Protein AF-A0A939UP48-F1 (afdb_monomer_lite)

Foldseek 3Di:
DVVVFQFALFLLVLLVLLVVLVVVCVVPVWLVSLLSLLLSQLFSLLQQQADPPDPFRGFGGAGAAFDFTLRDAACWDADPVGDIDGPSSVCSVVSVVSCVVVCWDADPQGIERSHQDQDKDDDPFWIWGWDDLPPLFQKIKIFTGGQAWGKYWYAPHPVFPDKWKDKQNHTADRDHIIRIDTDRDHGGTMIIMGTPQFKFKDAFDPPPDPVSRQWIFIGGRSFTKKDWVLQVDDSQDAFAFPDDPRGWDWDFDDDPSWDASTKIWTFGDPTDTDIIGTNSTANRVRDPNTGMHRTHGNDRPVDDPQQKDWADDPCFTFDADPPRDTDTHNDTDMWGWDDDDPGDTWTDDPPDTDPDDDADDPVGWGWDWDADPVGDTDTDTPDDDDDADVVGDDDDDDDDDDDDDDDDD

Secondary structure (DSSP, 8-state):
-TT--S----HHHHHHHHHHHHHHHHHH--HHHHHHHHHIIIIIIHHHB--TTSSSSB-S----SSB-S-S--SSEEE-TTS-EEEHHHHHHHHHHHHHHHTSEEEETTEEEE-S--SEEEEETTEEEEEEE-TTTS-EEEEEEE-SSEEEEEEEE-TT-S-EEEEETTEEE---SEEEEEEEE--TTEEEEEEE----EEEEPPTTS-HHHHTEEEEEETTEEEEEEGGGT--SSS---B--BTTB--EEE----SS--S-EEEEEBTTS-EEEEEETTTTTTTSSGGG-EESSEESS--SS--TTEEE-EETTEEEEE-GGG-EEEESS--EEEEEE-STT-EEEEETTEEE-------SS----EEEE-TT--EEEE-SS------TT------------------

Radius of gyration: 29.68 Å; chains: 1; bounding box: 62×58×103 Å

Sequence (409 aa):
DPSLTDIMQENCVSVTWLKYAERLLEITGRARYADAMERTAYNAVLSAVNLPEKEHPFDSYAALLYSWRGRGRGGEKPLSDGGSYGCCECIGSAATGLMPLCAVMTDAEGCRVCFYETGRAELPFGALDISTGYPAEGSVRIRVDSGKSFALRLRIPGWCGSARLLVNGEPAEAEPGWAVIRRQWSEGDLVELEMDMSTRIIAARPGRTEACEKHFALQRGPLVLAGDARAGGDMVRVYRPAEKDGTVPAAPCKNEAFPSLVSLEIAEEGGGSFAVSDYGSCGKTLDEESLMTCWFPVSNYWTPDKRRFYICAGDRYLSPGPEGRLLLSPAKALFEAEPDIAGYHFLRTGDKYLDGFLHAGGEKGRLRLISDLAGRWYIVSRNRFAAPDEQGGAVLAAEPFRWTLEYAE

Structure (mmCIF, N/CA/C/O backbone):
data_AF-A0A939UP48-F1
#
_entry.id   AF-A0A939UP48-F1
#
loop_
_atom_site.group_PDB
_atom_site.id
_atom_site.type_symbol
_atom_site.label_atom_id
_atom_site.label_alt_id
_atom_site.label_comp_id
_atom_site.label_asym_id
_atom_site.label_entity_id
_atom_site.label_seq_id
_atom_site.pdbx_PDB_ins_code
_atom_site.Cartn_x
_atom_site.Cartn_y
_atom_site.Cartn_z
_atom_site.occupancy
_atom_site.B_iso_or_equiv
_atom_site.auth_seq_id
_atom_site.auth_comp_id
_atom_site.auth_asym_id
_atom_site.auth_atom_id
_atom_site.pdbx_PDB_model_num
ATOM 1 N N . ASP A 1 1 ? -0.430 -1.909 -20.296 1.00 54.81 1 ASP A N 1
ATOM 2 C CA . ASP A 1 1 ? -0.026 -2.226 -21.670 1.00 54.81 1 ASP A CA 1
ATOM 3 C C . ASP A 1 1 ? 1.267 -1.470 -21.914 1.00 54.81 1 ASP A C 1
ATOM 5 O O . ASP A 1 1 ? 1.243 -0.258 -21.715 1.00 54.81 1 ASP A O 1
ATOM 9 N N . PRO A 1 2 ? 2.382 -2.145 -22.230 1.00 56.22 2 PRO A N 1
ATOM 10 C CA . PRO A 1 2 ? 3.655 -1.490 -22.524 1.00 56.22 2 PRO A CA 1
ATOM 11 C C . PRO A 1 2 ? 3.655 -0.562 -23.747 1.00 56.22 2 PRO A C 1
ATOM 13 O O . PRO A 1 2 ? 4.644 0.119 -23.958 1.00 56.22 2 PRO A O 1
ATOM 16 N N . SER A 1 3 ? 2.572 -0.483 -24.529 1.00 53.72 3 SER A N 1
ATOM 17 C CA . SER A 1 3 ? 2.388 0.572 -25.544 1.00 53.72 3 SER A CA 1
ATOM 18 C C . SER A 1 3 ? 1.937 1.932 -24.981 1.00 53.72 3 SER A C 1
ATOM 20 O O . SER A 1 3 ? 1.885 2.914 -25.716 1.00 53.72 3 SER A O 1
ATOM 22 N N . LEU A 1 4 ? 1.598 2.009 -23.689 1.00 55.28 4 LEU A N 1
ATOM 23 C CA . LEU A 1 4 ? 1.086 3.208 -23.014 1.00 55.28 4 LEU A CA 1
ATOM 24 C C . LEU A 1 4 ? 2.156 3.801 -22.073 1.00 55.28 4 LEU A C 1
ATOM 26 O O . LEU A 1 4 ? 1.947 3.890 -20.865 1.00 55.28 4 LEU A O 1
ATOM 30 N N . THR A 1 5 ? 3.335 4.135 -22.600 1.00 53.03 5 THR A N 1
ATOM 31 C CA . THR A 1 5 ? 4.543 4.436 -21.800 1.00 53.03 5 THR A CA 1
ATOM 32 C C . THR A 1 5 ? 4.595 5.809 -21.140 1.00 53.03 5 THR A C 1
ATOM 34 O O . THR A 1 5 ? 5.304 5.954 -20.149 1.00 53.03 5 THR A O 1
ATOM 37 N N . ASP A 1 6 ? 3.916 6.824 -21.680 1.00 56.31 6 ASP A N 1
ATOM 38 C CA . ASP A 1 6 ? 4.281 8.214 -21.362 1.00 56.31 6 ASP A CA 1
ATOM 39 C C . ASP A 1 6 ? 3.494 8.860 -20.223 1.00 56.31 6 ASP A C 1
ATOM 41 O O . ASP A 1 6 ? 4.081 9.571 -19.411 1.00 56.31 6 ASP A O 1
ATOM 45 N N . ILE A 1 7 ? 2.180 8.634 -20.145 1.00 71.00 7 ILE A N 1
ATOM 46 C CA . ILE A 1 7 ? 1.307 9.305 -19.173 1.00 71.00 7 ILE A CA 1
ATOM 47 C C . ILE A 1 7 ? 0.326 8.283 -18.585 1.00 71.00 7 ILE A C 1
ATOM 49 O O . ILE A 1 7 ? -0.590 7.809 -19.257 1.00 71.00 7 ILE A O 1
ATOM 53 N N . MET A 1 8 ? 0.527 7.937 -17.311 1.00 73.69 8 MET A N 1
ATOM 54 C CA . MET A 1 8 ? -0.302 7.007 -16.538 1.00 73.69 8 MET A CA 1
ATOM 55 C C . MET A 1 8 ? -0.580 7.544 -15.132 1.00 73.69 8 MET A C 1
ATOM 57 O O . MET A 1 8 ? 0.139 8.403 -14.631 1.00 73.69 8 MET A O 1
ATOM 61 N N . GLN A 1 9 ? -1.613 6.982 -14.490 1.00 86.06 9 GLN A N 1
ATOM 62 C CA . GLN A 1 9 ? -1.971 7.245 -13.090 1.00 86.06 9 GLN A CA 1
ATOM 63 C C . GLN A 1 9 ? -2.023 8.740 -12.748 1.00 86.06 9 GLN A C 1
ATOM 65 O O . GLN A 1 9 ? -1.255 9.232 -11.926 1.00 86.06 9 GLN A O 1
ATOM 70 N N . GLU A 1 10 ? -2.951 9.462 -13.378 1.00 92.38 10 GLU A N 1
ATOM 71 C CA . GLU A 1 10 ? -3.183 10.861 -13.028 1.00 92.38 10 GLU A CA 1
ATOM 72 C C . GLU A 1 10 ? -3.578 10.989 -11.545 1.00 92.38 10 GLU A C 1
ATOM 74 O O . GLU A 1 10 ? -4.505 10.317 -11.067 1.00 92.38 10 GLU A O 1
ATOM 79 N N . ASN A 1 11 ? -2.890 11.859 -10.806 1.00 93.81 11 ASN A N 1
ATOM 80 C CA . ASN A 1 11 ? -3.119 12.034 -9.375 1.00 93.81 11 ASN A CA 1
ATOM 81 C C . ASN A 1 11 ? -4.553 12.529 -9.101 1.00 93.81 11 ASN A C 1
ATOM 83 O O . ASN A 1 11 ? -5.243 11.955 -8.264 1.00 93.81 11 ASN A O 1
ATOM 87 N N . CYS A 1 12 ? -5.078 13.474 -9.893 1.00 94.06 12 CYS A N 1
ATOM 88 C CA . CYS A 1 12 ? -6.489 13.901 -9.850 1.00 94.06 12 CYS A CA 1
ATOM 89 C C . CYS A 1 12 ? -7.492 12.741 -9.890 1.00 94.06 12 CYS A C 1
ATOM 91 O O . CYS A 1 12 ? -8.459 12.706 -9.120 1.00 94.06 12 CYS A O 1
ATOM 93 N N . VAL A 1 13 ? -7.264 11.779 -10.787 1.00 94.56 13 VAL A N 1
ATOM 94 C CA . VAL A 1 13 ? -8.117 10.595 -10.936 1.00 94.56 13 VAL A CA 1
ATOM 95 C C . VAL A 1 13 ? -7.951 9.670 -9.729 1.00 94.56 13 VAL A C 1
ATOM 97 O O . VAL A 1 13 ? -8.940 9.133 -9.234 1.00 94.56 13 VAL A O 1
ATOM 100 N N . SER A 1 14 ? -6.737 9.560 -9.186 1.00 95.31 14 SER A N 1
ATOM 101 C CA . SER A 1 14 ? -6.453 8.816 -7.952 1.00 95.31 14 SER A CA 1
ATOM 102 C C . SER A 1 14 ? -7.162 9.422 -6.730 1.00 95.31 14 SER A C 1
ATOM 104 O O . SER A 1 14 ? -7.805 8.689 -5.979 1.00 95.31 14 SER A O 1
ATOM 106 N N . VAL A 1 15 ? -7.163 10.752 -6.568 1.00 95.94 15 VAL A N 1
ATOM 107 C CA . VAL A 1 15 ? -7.920 11.436 -5.499 1.00 95.94 15 VAL A CA 1
ATOM 108 C C . VAL A 1 15 ? -9.431 11.264 -5.686 1.00 95.94 15 VAL A C 1
ATOM 110 O O . VAL A 1 15 ? -10.163 11.034 -4.723 1.00 95.94 15 VAL A O 1
ATOM 113 N N . THR A 1 16 ? -9.911 11.334 -6.930 1.00 96.12 16 THR A N 1
ATOM 114 C CA . THR A 1 16 ? -11.328 11.105 -7.260 1.00 96.12 16 THR A CA 1
ATOM 115 C C . THR A 1 16 ? -11.748 9.672 -6.926 1.00 96.12 16 THR A C 1
ATOM 117 O O . THR A 1 16 ? -12.821 9.461 -6.361 1.00 96.12 16 THR A O 1
ATOM 120 N N . TRP A 1 17 ? -10.885 8.689 -7.199 1.00 96.75 17 TRP A N 1
ATOM 121 C CA . TRP A 1 17 ? -11.100 7.295 -6.820 1.00 96.75 17 TRP A CA 1
ATOM 122 C C . TRP A 1 17 ? -11.151 7.101 -5.301 1.00 96.75 17 TRP A C 1
ATOM 124 O O . TRP A 1 17 ? -12.059 6.419 -4.829 1.00 96.75 17 TRP A O 1
ATOM 134 N N . LEU A 1 18 ? -10.258 7.741 -4.530 1.00 96.94 18 LEU A N 1
ATOM 135 C CA . LEU A 1 18 ? -10.320 7.704 -3.061 1.00 96.94 18 LEU A CA 1
ATOM 136 C C . LEU A 1 18 ? -11.660 8.227 -2.537 1.00 96.94 18 LEU A C 1
ATOM 138 O O . LEU A 1 18 ? -12.316 7.532 -1.768 1.00 96.94 18 LEU A O 1
ATOM 142 N N . LYS A 1 19 ? -12.102 9.405 -3.000 1.00 96.88 19 LYS A N 1
ATOM 143 C CA . LYS A 1 19 ? -13.401 9.987 -2.615 1.00 96.88 19 LYS A CA 1
ATOM 144 C C . LYS A 1 19 ? -14.569 9.078 -2.995 1.00 96.88 19 LYS A C 1
ATOM 146 O O . LYS A 1 19 ? -15.494 8.893 -2.216 1.00 96.88 19 LYS A O 1
ATOM 151 N N . TYR A 1 20 ? -14.538 8.474 -4.181 1.00 97.81 20 TYR A N 1
ATOM 152 C CA . TYR A 1 20 ? -15.596 7.558 -4.606 1.00 97.81 20 TYR A CA 1
ATOM 153 C C . TYR A 1 20 ? -15.633 6.274 -3.759 1.00 97.81 20 TYR A C 1
ATOM 155 O O . TYR A 1 20 ? -16.703 5.855 -3.316 1.00 97.81 20 TYR A O 1
ATOM 163 N N . ALA A 1 21 ? -14.474 5.669 -3.489 1.00 97.69 21 ALA A N 1
ATOM 164 C CA . ALA A 1 21 ? -14.363 4.477 -2.656 1.00 97.69 21 ALA A CA 1
ATOM 165 C C . ALA A 1 21 ? -14.752 4.752 -1.190 1.00 97.69 21 ALA A C 1
ATOM 167 O O . ALA A 1 21 ? -15.436 3.927 -0.590 1.00 97.69 21 ALA A O 1
ATOM 168 N N . GLU A 1 22 ? -14.423 5.927 -0.652 1.00 97.19 22 GLU A N 1
ATOM 169 C CA . GLU A 1 22 ? -14.867 6.405 0.664 1.00 97.19 22 GLU A CA 1
ATOM 170 C C . GLU A 1 22 ? -16.402 6.476 0.748 1.00 97.19 22 GLU A C 1
ATOM 172 O O . GLU A 1 22 ? -17.001 5.877 1.641 1.00 97.19 22 GLU A O 1
ATOM 177 N N . ARG A 1 23 ? -17.075 7.107 -0.225 1.00 97.56 23 ARG A N 1
ATOM 178 C CA . ARG A 1 23 ? -18.550 7.145 -0.250 1.00 97.56 23 ARG A CA 1
ATOM 179 C C . ARG A 1 23 ? -19.163 5.745 -0.384 1.00 97.56 23 ARG A C 1
ATOM 181 O O . ARG A 1 23 ? -20.191 5.455 0.225 1.00 97.56 23 ARG A O 1
ATOM 188 N N . LEU A 1 24 ? -18.536 4.835 -1.135 1.00 98.00 24 LEU A N 1
ATOM 189 C CA . LEU A 1 24 ? -18.972 3.433 -1.198 1.00 98.00 24 LEU A CA 1
ATOM 190 C C . LEU A 1 24 ? -18.744 2.677 0.122 1.00 98.00 24 LEU A C 1
ATOM 192 O O . LEU A 1 24 ? -19.555 1.813 0.470 1.00 98.00 24 LEU A O 1
ATOM 196 N N . LEU A 1 25 ? -17.679 2.990 0.861 1.00 97.00 25 LEU A N 1
ATOM 197 C CA . LEU A 1 25 ? -17.407 2.459 2.196 1.00 97.00 25 LEU A CA 1
ATOM 198 C C . LEU A 1 25 ? -18.472 2.926 3.199 1.00 97.00 25 LEU A C 1
ATOM 200 O O . LEU A 1 25 ? -19.027 2.082 3.898 1.00 97.00 25 LEU A O 1
ATOM 204 N N . GLU A 1 26 ? -18.819 4.216 3.205 1.00 96.00 26 GLU A N 1
ATOM 205 C CA . GLU A 1 26 ? -19.913 4.778 4.014 1.00 96.00 26 GLU A CA 1
ATOM 206 C C . GLU A 1 26 ? -21.262 4.108 3.707 1.00 96.00 26 GLU A C 1
ATOM 208 O O . GLU A 1 26 ? -21.919 3.588 4.606 1.00 96.00 26 GLU A O 1
ATOM 213 N N . ILE A 1 27 ? -21.665 4.080 2.430 1.00 96.12 27 ILE A N 1
ATOM 214 C CA . ILE A 1 27 ? -23.000 3.619 2.007 1.00 96.12 27 ILE A CA 1
ATOM 215 C C . ILE A 1 27 ? -23.190 2.112 2.218 1.00 96.12 27 ILE A C 1
ATOM 217 O O . ILE A 1 27 ? -24.287 1.660 2.539 1.00 96.12 27 ILE A O 1
ATOM 221 N N . THR A 1 28 ? -22.151 1.306 1.981 1.00 96.19 28 THR A N 1
ATOM 222 C CA . THR A 1 28 ? -22.283 -0.164 1.952 1.00 96.19 28 THR A CA 1
ATOM 223 C C . THR A 1 28 ? -21.646 -0.875 3.139 1.00 96.19 28 THR A C 1
ATOM 225 O O . THR A 1 28 ? -21.878 -2.069 3.330 1.00 96.19 28 THR A O 1
ATOM 228 N N . GLY A 1 29 ? -20.764 -0.193 3.869 1.00 94.62 29 GLY A N 1
ATOM 229 C CA . GLY A 1 29 ? -19.946 -0.772 4.922 1.00 94.62 29 GLY A CA 1
ATOM 230 C C . GLY A 1 29 ? -18.957 -1.858 4.483 1.00 94.62 29 GLY A C 1
ATOM 231 O O . GLY A 1 29 ? -18.428 -2.538 5.355 1.00 94.62 29 GLY A O 1
ATOM 232 N N . ARG A 1 30 ? -18.700 -2.087 3.185 1.00 96.25 30 ARG A N 1
ATOM 233 C CA . ARG A 1 30 ? -17.872 -3.221 2.715 1.00 96.25 30 ARG A CA 1
ATOM 234 C C . ARG A 1 30 ? -16.369 -2.907 2.741 1.00 96.25 30 ARG A C 1
ATOM 236 O O . ARG A 1 30 ? -15.914 -2.042 1.996 1.00 96.25 30 ARG A O 1
ATOM 243 N N . ALA A 1 31 ? -15.598 -3.695 3.498 1.00 97.06 31 ALA A N 1
ATOM 244 C CA . ALA A 1 31 ? -14.144 -3.550 3.687 1.00 97.06 31 ALA A CA 1
ATOM 245 C C . ALA A 1 31 ? -13.328 -3.413 2.385 1.00 97.06 31 ALA A C 1
ATOM 247 O O . ALA A 1 31 ? -12.404 -2.609 2.328 1.00 97.06 31 ALA A O 1
ATOM 248 N N . ARG A 1 32 ? -13.728 -4.100 1.305 1.00 97.31 32 ARG A N 1
ATOM 249 C CA . ARG A 1 32 ? -13.073 -4.028 -0.019 1.00 97.31 32 ARG A CA 1
ATOM 250 C C . ARG A 1 32 ? -12.915 -2.613 -0.594 1.00 97.31 32 ARG A C 1
ATOM 252 O O . ARG A 1 32 ? -12.106 -2.406 -1.493 1.00 97.31 32 ARG A O 1
ATOM 259 N N . TYR A 1 33 ? -13.729 -1.654 -0.147 1.00 98.00 33 TYR A N 1
ATOM 260 C CA . TYR A 1 33 ? -13.597 -0.258 -0.562 1.00 98.00 33 TYR A CA 1
ATOM 261 C C . TYR A 1 33 ? -12.490 0.458 0.220 1.00 98.00 33 TYR A C 1
ATOM 263 O O . TYR A 1 33 ? -11.726 1.198 -0.389 1.00 98.00 33 TYR A O 1
ATOM 271 N N . ALA A 1 34 ? -12.302 0.136 1.504 1.00 97.56 34 ALA A N 1
ATOM 272 C CA . ALA A 1 34 ? -11.109 0.533 2.249 1.00 97.56 34 ALA A CA 1
ATOM 273 C C . ALA A 1 34 ? -9.840 -0.142 1.688 1.00 97.56 34 ALA A C 1
ATOM 275 O O . ALA A 1 34 ? -8.835 0.537 1.533 1.00 97.56 34 ALA A O 1
ATOM 276 N N . ASP A 1 35 ? -9.888 -1.413 1.259 1.00 97.75 35 ASP A N 1
ATOM 277 C CA . ASP A 1 35 ? -8.752 -2.056 0.560 1.00 97.75 35 ASP A CA 1
ATOM 278 C C . ASP A 1 35 ? -8.375 -1.322 -0.743 1.00 97.75 35 ASP A C 1
ATOM 280 O O . ASP A 1 35 ? -7.200 -1.185 -1.090 1.00 97.75 35 ASP A O 1
ATOM 284 N N . ALA A 1 36 ? -9.377 -0.837 -1.484 1.00 97.06 36 ALA A N 1
ATOM 285 C CA . ALA A 1 36 ? -9.160 -0.052 -2.694 1.00 97.06 36 ALA A CA 1
ATOM 286 C C . ALA A 1 36 ? -8.583 1.341 -2.395 1.00 97.06 36 ALA A C 1
ATOM 288 O O . ALA A 1 36 ? -7.746 1.821 -3.160 1.00 97.06 36 ALA A O 1
ATOM 289 N N . MET A 1 37 ? -9.008 1.971 -1.296 1.00 97.69 37 MET A N 1
ATOM 290 C CA . MET A 1 37 ? -8.448 3.238 -0.822 1.00 97.69 37 MET A CA 1
ATOM 291 C C . MET A 1 37 ? -6.998 3.066 -0.376 1.00 97.69 37 MET A C 1
ATOM 293 O O . MET A 1 37 ? -6.129 3.776 -0.867 1.00 97.69 37 MET A O 1
ATOM 297 N N . GLU A 1 38 ? -6.727 2.077 0.474 1.00 97.75 38 GLU A N 1
ATOM 298 C CA . GLU A 1 38 ? -5.396 1.719 0.971 1.00 97.75 38 GLU A CA 1
ATOM 299 C C . GLU A 1 38 ? -4.404 1.497 -0.177 1.00 97.75 38 GLU A C 1
ATOM 301 O O . GLU A 1 38 ? -3.342 2.122 -0.218 1.00 97.75 38 GLU A O 1
ATOM 306 N N . ARG A 1 39 ? -4.782 0.666 -1.162 1.00 96.25 39 ARG A N 1
ATOM 307 C CA . ARG A 1 39 ? -3.948 0.402 -2.341 1.00 96.25 39 ARG A CA 1
ATOM 308 C C . ARG A 1 39 ? -3.657 1.676 -3.132 1.00 96.25 39 ARG A C 1
ATOM 310 O O . ARG A 1 39 ? -2.545 1.824 -3.627 1.00 96.25 39 ARG A O 1
ATOM 317 N N . THR A 1 40 ? -4.617 2.584 -3.291 1.00 96.19 40 THR A N 1
ATOM 318 C CA . THR A 1 40 ? -4.387 3.842 -4.020 1.00 96.19 40 THR A CA 1
ATOM 319 C C . THR A 1 40 ? -3.565 4.839 -3.206 1.00 96.19 40 THR A C 1
ATOM 321 O O . THR A 1 40 ? -2.723 5.528 -3.780 1.00 96.19 40 THR A O 1
ATOM 324 N N . ALA A 1 41 ? -3.774 4.907 -1.894 1.00 95.81 41 ALA A N 1
ATOM 325 C CA . ALA A 1 41 ? -3.176 5.920 -1.041 1.00 95.81 41 ALA A CA 1
ATOM 326 C C . ALA A 1 41 ? -1.683 5.666 -0.770 1.00 95.81 41 ALA A C 1
ATOM 328 O O . ALA A 1 41 ? -0.863 6.513 -1.124 1.00 95.81 41 ALA A O 1
ATOM 329 N N . TYR A 1 42 ? -1.305 4.483 -0.264 1.00 96.25 42 TYR A N 1
ATOM 330 C CA . TYR A 1 42 ? 0.111 4.158 -0.013 1.00 96.25 42 TYR A CA 1
ATOM 331 C C . TYR A 1 42 ? 0.939 3.944 -1.291 1.00 96.25 42 TYR A C 1
ATOM 333 O O . TYR A 1 42 ? 2.159 3.852 -1.214 1.00 96.25 42 TYR A O 1
ATOM 341 N N . ASN A 1 43 ? 0.304 3.865 -2.468 1.00 95.88 43 ASN A N 1
ATOM 342 C CA . ASN A 1 43 ? 1.006 3.708 -3.743 1.00 95.88 43 ASN A CA 1
ATOM 343 C C . ASN A 1 43 ? 0.867 4.958 -4.613 1.00 95.88 43 ASN A C 1
ATOM 345 O O . ASN A 1 43 ? 1.735 5.820 -4.564 1.00 95.88 43 ASN A O 1
ATOM 349 N N . ALA A 1 44 ? -0.206 5.086 -5.399 1.00 94.31 44 ALA A N 1
ATOM 350 C CA . ALA A 1 44 ? -0.341 6.161 -6.386 1.00 94.31 44 ALA A CA 1
ATOM 351 C C . ALA A 1 44 ? -0.249 7.564 -5.753 1.00 94.31 44 ALA A C 1
ATOM 353 O O . ALA A 1 44 ? 0.545 8.383 -6.214 1.00 94.31 44 ALA A O 1
ATOM 354 N N . VAL A 1 45 ? -0.985 7.820 -4.665 1.00 94.62 45 VAL A N 1
ATOM 355 C CA . VAL A 1 45 ? -1.000 9.137 -3.999 1.00 94.62 45 VAL A CA 1
ATOM 356 C C . VAL A 1 45 ? 0.321 9.434 -3.296 1.00 94.62 45 VAL A C 1
ATOM 358 O O . VAL A 1 45 ? 0.896 10.488 -3.548 1.00 94.62 45 VAL A O 1
ATOM 361 N N . LEU A 1 46 ? 0.846 8.520 -2.471 1.00 93.31 46 LEU A N 1
ATOM 362 C CA . LEU A 1 46 ? 2.153 8.706 -1.826 1.00 93.31 46 LEU A CA 1
ATOM 363 C C . LEU A 1 46 ? 3.268 8.918 -2.865 1.00 93.31 46 LEU A C 1
ATOM 365 O O . LEU A 1 46 ? 4.152 9.758 -2.690 1.00 93.31 46 LEU A O 1
ATOM 369 N N . SER A 1 47 ? 3.182 8.228 -4.003 1.00 92.38 47 SER A N 1
ATOM 370 C CA . SER A 1 47 ? 4.120 8.409 -5.107 1.00 92.38 47 SER A CA 1
ATOM 371 C C . SER A 1 47 ? 4.028 9.781 -5.783 1.00 92.38 47 SER A C 1
ATOM 373 O O . SER A 1 47 ? 5.040 10.258 -6.293 1.00 92.38 47 SER A O 1
ATOM 375 N N . ALA A 1 48 ? 2.871 10.444 -5.711 1.00 93.62 48 ALA A N 1
ATOM 376 C CA . ALA A 1 48 ? 2.669 11.800 -6.204 1.00 93.62 48 ALA A CA 1
ATOM 377 C C . ALA A 1 48 ? 3.108 12.891 -5.210 1.00 93.62 48 ALA A C 1
ATOM 379 O O . ALA A 1 48 ? 3.312 14.014 -5.641 1.00 93.62 48 ALA A O 1
ATOM 380 N N . VAL A 1 49 ? 3.273 12.616 -3.908 1.00 93.75 49 VAL A N 1
ATOM 381 C CA . VAL A 1 49 ? 3.776 13.621 -2.942 1.00 93.75 49 VAL A CA 1
ATOM 382 C C . VAL A 1 49 ? 5.248 13.923 -3.230 1.00 93.75 49 VAL A C 1
ATOM 384 O O . VAL A 1 49 ? 6.093 13.043 -3.071 1.00 93.75 49 VAL A O 1
ATOM 387 N N . ASN A 1 50 ? 5.578 15.140 -3.650 1.00 92.12 50 ASN A N 1
ATOM 388 C CA . ASN A 1 50 ? 6.958 15.501 -3.974 1.00 92.12 50 ASN A CA 1
ATOM 389 C C . ASN A 1 50 ? 7.789 15.826 -2.724 1.00 92.12 50 ASN A C 1
ATOM 391 O O . ASN A 1 50 ? 7.257 16.059 -1.637 1.00 92.12 50 ASN A O 1
ATOM 395 N N . LEU A 1 51 ? 9.115 15.796 -2.879 1.00 89.81 51 LEU A N 1
ATOM 396 C CA . LEU A 1 51 ? 10.045 16.153 -1.806 1.00 89.81 51 LEU A CA 1
ATOM 397 C C . LEU A 1 51 ? 9.979 17.671 -1.516 1.00 89.81 51 LEU A C 1
ATOM 399 O O . LEU A 1 51 ? 9.699 18.435 -2.443 1.00 89.81 51 LEU A O 1
ATOM 403 N N . PRO A 1 52 ? 10.231 18.131 -0.271 1.00 88.31 52 PRO A N 1
ATOM 404 C CA . PRO A 1 52 ? 10.026 19.531 0.130 1.00 88.31 52 PRO A CA 1
ATOM 405 C C . PRO A 1 52 ? 10.819 20.579 -0.666 1.00 88.31 52 PRO A C 1
ATOM 407 O O . PRO A 1 52 ? 10.449 21.748 -0.672 1.00 88.31 52 PRO A O 1
ATOM 410 N N . GLU A 1 53 ? 11.914 20.181 -1.313 1.00 88.81 53 GLU A N 1
ATOM 411 C CA . GLU A 1 53 ? 12.748 21.026 -2.171 1.00 88.81 53 GLU A CA 1
ATOM 412 C C . GLU A 1 53 ? 12.216 21.203 -3.606 1.00 88.81 53 GLU A C 1
ATOM 414 O O . GLU A 1 53 ? 12.790 21.972 -4.380 1.00 88.81 53 GLU A O 1
ATOM 419 N N . LYS A 1 54 ? 11.148 20.493 -3.994 1.00 87.94 54 LYS A N 1
ATOM 420 C CA . LYS A 1 54 ? 10.507 20.644 -5.308 1.00 87.94 54 LYS A CA 1
ATOM 421 C C . LYS A 1 54 ? 9.493 21.790 -5.282 1.00 87.94 54 LYS A C 1
ATOM 423 O O . LYS A 1 54 ? 8.751 21.949 -4.321 1.00 87.94 54 LYS A O 1
ATOM 428 N N . GLU A 1 55 ? 9.430 22.552 -6.376 1.00 84.88 55 GLU A N 1
ATOM 429 C CA . GLU A 1 55 ? 8.521 23.702 -6.532 1.00 84.88 55 GLU A CA 1
ATOM 430 C C . GLU A 1 55 ? 7.044 23.320 -6.338 1.00 84.88 55 GLU A C 1
ATOM 432 O O . GLU A 1 55 ? 6.308 24.016 -5.640 1.00 84.88 55 GLU A O 1
ATOM 437 N N . HIS A 1 56 ? 6.627 22.186 -6.910 1.00 87.12 56 HIS A N 1
ATOM 438 C CA . HIS A 1 56 ? 5.257 21.686 -6.814 1.00 87.12 56 HIS A CA 1
ATOM 439 C C . HIS A 1 56 ? 5.154 20.557 -5.781 1.00 87.12 56 HIS A C 1
ATOM 441 O O . HIS A 1 56 ? 5.835 19.538 -5.945 1.00 87.12 56 HIS A O 1
ATOM 447 N N . PRO A 1 57 ? 4.258 20.658 -4.778 1.00 90.38 57 PRO A N 1
ATOM 448 C CA . PRO A 1 57 ? 4.113 19.654 -3.722 1.00 90.38 57 PRO A CA 1
ATOM 449 C C . PRO A 1 57 ? 3.511 18.327 -4.203 1.00 90.38 57 PRO A C 1
ATOM 451 O O . PRO A 1 57 ? 3.631 17.321 -3.501 1.00 90.38 57 PRO A O 1
ATOM 454 N N . PHE A 1 58 ? 2.876 18.298 -5.383 1.00 93.00 58 PHE A N 1
ATOM 455 C CA . PHE A 1 58 ? 2.366 17.063 -5.974 1.00 93.00 58 PHE A CA 1
ATOM 456 C C . PHE A 1 58 ? 2.681 16.937 -7.460 1.00 93.00 58 PHE A C 1
ATOM 458 O O . PHE A 1 58 ? 2.409 17.836 -8.256 1.00 93.00 58 PHE A O 1
ATOM 465 N N . ASP A 1 59 ? 3.150 15.753 -7.827 1.00 91.12 59 ASP A N 1
ATOM 466 C CA . ASP A 1 59 ? 3.288 15.297 -9.196 1.00 91.12 59 ASP A CA 1
ATOM 467 C C . ASP A 1 59 ? 1.924 14.958 -9.817 1.00 91.12 59 ASP A C 1
ATOM 469 O O . ASP A 1 59 ? 0.950 14.616 -9.134 1.00 91.12 59 ASP A O 1
ATOM 473 N N . SER A 1 60 ? 1.844 15.060 -11.145 1.00 90.88 60 SER A N 1
ATOM 474 C CA . SER A 1 60 ? 0.594 14.796 -11.869 1.00 90.88 60 SER A CA 1
ATOM 475 C C . SER A 1 60 ? 0.429 13.346 -12.303 1.00 90.88 60 SER A C 1
ATOM 477 O O . SER A 1 60 ? -0.703 12.876 -12.354 1.00 90.88 60 SER A O 1
ATOM 479 N N . TYR A 1 61 ? 1.521 12.641 -12.610 1.00 88.44 61 TYR A N 1
ATOM 480 C CA . TYR A 1 61 ? 1.493 11.318 -13.238 1.00 88.44 61 TYR A CA 1
ATOM 481 C C . TYR A 1 61 ? 2.556 10.401 -12.641 1.00 88.44 61 TYR A C 1
ATOM 483 O O . TYR A 1 61 ? 3.654 10.841 -12.306 1.00 88.44 61 TYR A O 1
ATOM 491 N N . ALA A 1 62 ? 2.239 9.113 -12.535 1.00 85.31 62 ALA A N 1
ATOM 492 C CA . ALA A 1 62 ? 3.071 8.140 -11.843 1.00 85.31 62 ALA A CA 1
ATOM 493 C C . ALA A 1 62 ? 3.530 7.020 -12.799 1.00 85.31 62 ALA A C 1
ATOM 495 O O . ALA A 1 62 ? 2.717 6.334 -13.426 1.00 85.31 62 ALA A O 1
ATOM 496 N N . ALA A 1 63 ? 4.850 6.843 -12.923 1.00 82.25 63 ALA A N 1
ATOM 497 C CA . ALA A 1 63 ? 5.460 5.831 -13.785 1.00 82.25 63 ALA A CA 1
ATOM 498 C C . ALA A 1 63 ? 5.219 4.416 -13.232 1.00 82.25 63 ALA A C 1
ATOM 500 O O . ALA A 1 63 ? 5.406 4.180 -12.042 1.00 82.25 63 ALA A O 1
ATOM 501 N N . LEU A 1 64 ? 4.804 3.471 -14.080 1.00 84.75 64 LEU A N 1
ATOM 502 C CA . LEU A 1 64 ? 4.546 2.069 -13.691 1.00 84.75 64 LEU A CA 1
ATOM 503 C C . LEU A 1 64 ? 5.509 1.065 -14.336 1.00 84.75 64 LEU A C 1
ATOM 505 O O . LEU A 1 64 ? 5.825 0.028 -13.752 1.00 84.75 64 LEU A O 1
ATOM 509 N N . LEU A 1 65 ? 5.934 1.378 -15.553 1.00 78.94 65 LEU A N 1
ATOM 510 C CA . LEU A 1 65 ? 6.991 0.698 -16.293 1.00 78.94 65 LEU A CA 1
ATOM 511 C C . LEU A 1 65 ? 8.253 1.565 -16.228 1.00 78.94 65 LEU A C 1
ATOM 513 O O . LEU A 1 65 ? 8.198 2.674 -15.697 1.00 78.94 65 LEU A O 1
ATOM 517 N N . TYR A 1 66 ? 9.342 1.076 -16.823 1.00 78.94 66 TYR A N 1
ATOM 518 C CA . TYR A 1 66 ? 10.612 1.788 -16.967 1.00 78.94 66 TYR A CA 1
ATOM 519 C C . TYR A 1 66 ? 10.428 3.244 -17.424 1.00 78.94 66 TYR A C 1
ATOM 521 O O . TYR A 1 66 ? 10.152 3.517 -18.595 1.00 78.94 66 TYR A O 1
ATOM 529 N N . SER A 1 67 ? 10.551 4.176 -16.482 1.00 79.31 67 SER A N 1
ATOM 530 C CA . SER A 1 67 ? 10.521 5.619 -16.719 1.00 79.31 67 SER A CA 1
ATOM 531 C C . SER A 1 67 ? 10.898 6.371 -15.441 1.00 79.31 67 SER A C 1
ATOM 533 O O . SER A 1 67 ? 11.152 5.764 -14.402 1.00 79.31 67 SER A O 1
ATOM 535 N N . TRP A 1 68 ? 10.897 7.698 -15.512 1.00 81.00 68 TRP A N 1
ATOM 536 C CA . TRP A 1 68 ? 11.006 8.592 -14.361 1.00 81.00 68 TRP A CA 1
ATOM 537 C C . TRP A 1 68 ? 9.694 9.368 -14.151 1.00 81.00 68 TRP A C 1
ATOM 539 O O . TRP A 1 68 ? 8.789 9.328 -14.991 1.00 81.00 68 TRP A O 1
ATOM 549 N N . ARG A 1 69 ? 9.565 10.041 -13.003 1.00 86.38 69 ARG A N 1
ATOM 550 C CA . ARG A 1 69 ? 8.402 10.883 -12.653 1.00 86.38 69 ARG A CA 1
ATOM 551 C C . ARG A 1 69 ? 8.566 12.312 -13.194 1.00 86.38 69 ARG A C 1
ATOM 553 O O . ARG A 1 69 ? 9.547 12.603 -13.862 1.00 86.38 69 ARG A O 1
ATOM 560 N N . GLY A 1 70 ? 7.594 13.198 -12.986 1.00 82.62 70 GLY A N 1
ATOM 561 C CA . GLY A 1 70 ? 7.659 14.594 -13.445 1.00 82.62 70 GLY A CA 1
ATOM 562 C C . GLY A 1 70 ? 7.479 14.816 -14.955 1.00 82.62 70 GLY A C 1
ATOM 563 O O . GLY A 1 70 ? 7.544 15.952 -15.417 1.00 82.62 70 GLY A O 1
ATOM 564 N N . ARG A 1 71 ? 7.204 13.769 -15.750 1.00 78.50 71 ARG A N 1
ATOM 565 C CA . ARG A 1 71 ? 7.136 13.831 -17.231 1.00 78.50 71 ARG A CA 1
ATOM 566 C C . ARG A 1 71 ? 5.937 14.603 -17.818 1.00 78.50 71 ARG A C 1
ATOM 568 O O . ARG A 1 71 ? 5.767 14.627 -19.035 1.00 78.50 71 ARG A O 1
ATOM 575 N N . GLY A 1 72 ? 5.100 15.239 -16.997 1.00 83.00 72 GLY A N 1
ATOM 576 C CA . GLY A 1 72 ? 3.994 16.075 -17.467 1.00 83.00 72 GLY A CA 1
ATOM 577 C C . GLY A 1 72 ? 3.152 16.680 -16.343 1.00 83.00 72 GLY A C 1
ATOM 578 O O . GLY A 1 72 ? 3.178 16.208 -15.208 1.00 83.00 72 GLY A O 1
ATOM 579 N N . ARG A 1 73 ? 2.363 17.707 -16.682 1.00 84.69 73 ARG A N 1
ATOM 580 C CA . ARG A 1 73 ? 1.436 18.405 -15.776 1.00 84.69 73 ARG A CA 1
ATOM 581 C C . ARG A 1 73 ? -0.015 18.107 -16.169 1.00 84.69 73 ARG A C 1
ATOM 583 O O . ARG A 1 73 ? -0.381 18.200 -17.339 1.00 84.69 73 ARG A O 1
ATOM 590 N N . GLY A 1 74 ? -0.841 17.713 -15.204 1.00 84.56 74 GLY A N 1
ATOM 591 C CA . GLY A 1 74 ? -2.275 17.491 -15.389 1.00 84.56 74 GLY A CA 1
ATOM 592 C C . GLY A 1 74 ? -3.039 18.809 -15.306 1.00 84.56 74 GLY A C 1
ATOM 593 O O . GLY A 1 74 ? -2.830 19.569 -14.361 1.00 84.56 74 GLY A O 1
ATOM 594 N N . GLY A 1 75 ? -3.909 19.068 -16.291 1.00 81.88 75 GLY A N 1
ATOM 595 C CA . GLY A 1 75 ? -4.849 20.197 -16.326 1.00 81.88 75 GLY A CA 1
ATOM 596 C C . GLY A 1 75 ? -4.244 21.543 -15.921 1.00 81.88 75 GLY A C 1
ATOM 597 O O . GLY A 1 75 ? -4.511 22.033 -14.827 1.00 81.88 75 GLY A O 1
ATOM 598 N N . GLU A 1 76 ? -3.434 22.131 -16.797 1.00 86.56 76 GLU A N 1
ATOM 599 C CA . GLU A 1 76 ? -2.741 23.393 -16.535 1.00 86.56 76 GLU A CA 1
ATOM 600 C C . GLU A 1 76 ? -3.631 24.625 -16.764 1.00 86.56 76 GLU A C 1
ATOM 602 O O . GLU A 1 76 ? -4.318 24.739 -17.782 1.00 86.56 76 GLU A O 1
ATOM 607 N N . LYS A 1 77 ? -3.564 25.589 -15.837 1.00 87.12 77 LYS A N 1
ATOM 608 C CA . LYS A 1 77 ? -4.137 26.928 -16.007 1.00 87.12 77 LYS A CA 1
ATOM 609 C C . LYS A 1 77 ? -3.056 28.008 -15.821 1.00 87.12 77 LYS A C 1
ATOM 611 O O . LYS A 1 77 ? -2.529 28.115 -14.713 1.00 87.12 77 LYS A O 1
ATOM 616 N N . PRO A 1 78 ? -2.751 28.822 -16.851 1.00 87.19 78 PRO A N 1
ATOM 617 C CA . PRO A 1 78 ? -1.817 29.941 -16.737 1.00 87.19 78 PRO A CA 1
ATOM 618 C C . PRO A 1 78 ? -2.432 31.122 -15.977 1.00 87.19 78 PRO A C 1
ATOM 620 O O . PRO A 1 78 ? -3.655 31.316 -15.976 1.00 87.19 78 PRO A O 1
ATOM 623 N N . LEU A 1 79 ? -1.571 31.915 -15.343 1.00 86.06 79 LEU A N 1
ATOM 624 C CA . LEU A 1 79 ? -1.926 33.024 -14.459 1.00 86.06 79 LEU A CA 1
ATOM 625 C C . LEU A 1 79 ? -1.518 34.380 -15.035 1.00 86.06 79 LEU A C 1
ATOM 627 O O . LEU A 1 79 ? -0.666 34.489 -15.913 1.00 86.06 79 LEU A O 1
ATOM 631 N N . SER A 1 80 ? -2.116 35.442 -14.496 1.00 89.56 80 SER A N 1
ATOM 632 C CA . SER A 1 80 ? -1.814 36.826 -14.878 1.00 89.56 80 SER A CA 1
ATOM 633 C C . SER A 1 80 ? -0.431 37.317 -14.433 1.00 89.56 80 SER A C 1
ATOM 635 O O . SER A 1 80 ? 0.031 38.328 -14.950 1.00 89.56 80 SER A O 1
ATOM 637 N N . ASP A 1 81 ? 0.209 36.640 -13.478 1.00 89.56 81 ASP A N 1
ATOM 638 C CA . ASP A 1 81 ? 1.568 36.925 -12.995 1.00 89.56 81 ASP A CA 1
ATOM 639 C C . ASP A 1 81 ? 2.659 36.118 -13.731 1.00 89.56 81 ASP A C 1
ATOM 641 O O . ASP A 1 81 ? 3.842 36.280 -13.444 1.00 89.56 81 ASP A O 1
ATOM 645 N N . GLY A 1 82 ? 2.273 35.283 -14.703 1.00 82.38 82 GLY A N 1
ATOM 646 C CA . GLY A 1 82 ? 3.179 34.416 -15.460 1.00 82.38 82 GLY A CA 1
ATOM 647 C C . GLY A 1 82 ? 3.387 33.023 -14.857 1.00 82.38 82 GLY A C 1
ATOM 648 O O . GLY A 1 82 ? 4.026 32.196 -15.503 1.00 82.38 82 GLY A O 1
ATOM 649 N N . GLY A 1 83 ? 2.831 32.734 -13.675 1.00 82.75 83 GLY A N 1
ATOM 650 C CA . GLY A 1 83 ? 2.789 31.376 -13.133 1.00 82.75 83 GLY A CA 1
ATOM 651 C C . GLY A 1 83 ? 1.765 30.477 -13.838 1.00 82.75 83 GLY A C 1
ATOM 652 O O . GLY A 1 83 ? 1.005 30.902 -14.716 1.00 82.75 83 GLY A O 1
ATOM 653 N N . SER A 1 84 ? 1.689 29.222 -13.405 1.00 83.38 84 SER A N 1
ATOM 654 C CA . SER A 1 84 ? 0.586 28.309 -13.714 1.00 83.38 84 SER A CA 1
ATOM 655 C C . SER A 1 84 ? 0.373 27.326 -12.564 1.00 83.38 84 SER A C 1
ATOM 657 O O . SER A 1 84 ? 1.294 27.055 -11.798 1.00 83.38 84 SER A O 1
ATOM 659 N N . TYR A 1 85 ? -0.846 26.799 -12.428 1.00 83.31 85 TYR A N 1
ATOM 660 C CA . TYR A 1 85 ? -1.132 25.694 -11.507 1.00 83.31 85 TYR A CA 1
ATOM 661 C C . TYR A 1 85 ? -1.788 24.515 -12.227 1.00 83.31 85 TYR A C 1
ATOM 663 O O . TYR A 1 85 ? -2.599 24.697 -13.142 1.00 83.31 85 TYR A O 1
ATOM 671 N N . GLY A 1 86 ? -1.412 23.301 -11.813 1.00 87.69 86 GLY A N 1
ATOM 672 C CA . GLY A 1 86 ? -1.985 22.047 -12.304 1.00 87.69 86 GLY A CA 1
ATOM 673 C C . GLY A 1 86 ? -3.143 21.559 -11.434 1.00 87.69 86 GLY A C 1
ATOM 674 O O . GLY A 1 86 ? -3.126 21.701 -10.212 1.00 87.69 86 GLY A O 1
ATOM 675 N N . CYS A 1 87 ? -4.145 20.911 -12.028 1.00 90.94 87 CYS A N 1
ATOM 676 C CA . CYS A 1 87 ? -5.277 20.370 -11.268 1.00 90.94 87 CYS A CA 1
ATOM 677 C C . CYS A 1 87 ? -4.838 19.341 -10.204 1.00 90.94 87 CYS A C 1
ATOM 679 O O . CYS A 1 87 ? -5.378 19.331 -9.095 1.00 90.94 87 CYS A O 1
ATOM 681 N N . CYS A 1 88 ? -3.826 18.523 -10.522 1.00 92.06 88 CYS A N 1
ATOM 682 C CA . CYS A 1 88 ? -3.260 17.502 -9.633 1.00 92.06 88 CYS A CA 1
ATOM 683 C C . CYS A 1 88 ? -2.604 18.103 -8.385 1.00 92.06 88 CYS A C 1
ATOM 685 O O . CYS A 1 88 ? -2.745 17.563 -7.290 1.00 92.06 88 CYS A O 1
ATOM 687 N N . GLU A 1 89 ? -1.941 19.245 -8.549 1.00 89.50 89 GLU A N 1
ATOM 688 C CA . GLU A 1 89 ? -1.313 20.006 -7.473 1.00 89.50 89 GLU A CA 1
ATOM 689 C C . GLU A 1 89 ? -2.364 20.576 -6.514 1.00 89.50 89 GLU A C 1
ATOM 691 O O . GLU A 1 89 ? -2.264 20.402 -5.300 1.00 89.50 89 GLU A O 1
ATOM 696 N N . CYS A 1 90 ? -3.433 21.173 -7.055 1.00 89.00 90 CYS A N 1
ATOM 697 C CA . CYS A 1 90 ? -4.511 21.742 -6.249 1.00 89.00 90 CYS A CA 1
ATOM 698 C C . CYS A 1 90 ? -5.295 20.695 -5.438 1.00 89.00 90 CYS A C 1
ATOM 700 O O . CYS A 1 90 ? -5.785 21.015 -4.355 1.00 89.00 90 CYS A O 1
ATOM 702 N N . ILE A 1 91 ? -5.467 19.471 -5.957 1.00 92.38 91 ILE A N 1
ATOM 703 C CA . ILE A 1 91 ? -6.303 18.439 -5.317 1.00 92.38 91 ILE A CA 1
ATOM 704 C C . ILE A 1 91 ? -5.511 17.398 -4.514 1.00 92.38 91 ILE A C 1
ATOM 706 O O . ILE A 1 91 ? -6.110 16.698 -3.697 1.00 92.38 91 ILE A O 1
ATOM 710 N N . GLY A 1 92 ? -4.191 17.287 -4.710 1.00 92.00 92 GLY A N 1
ATOM 711 C CA . GLY A 1 92 ? -3.352 16.265 -4.072 1.00 92.00 92 GLY A CA 1
ATOM 712 C C . GLY A 1 92 ? -3.421 16.275 -2.541 1.00 92.00 92 GLY A C 1
ATOM 713 O O . GLY A 1 92 ? -3.512 15.219 -1.914 1.00 92.00 92 GLY A O 1
ATOM 714 N N . SER A 1 93 ? -3.513 17.459 -1.932 1.00 91.06 93 SER A N 1
ATOM 715 C CA . SER A 1 93 ? -3.657 17.631 -0.477 1.00 91.06 93 SER A CA 1
ATOM 716 C C . SER A 1 93 ? -4.970 17.070 0.082 1.00 91.06 93 SER A C 1
ATOM 718 O O . SER A 1 93 ? -5.025 16.640 1.233 1.00 91.06 93 SER A O 1
ATOM 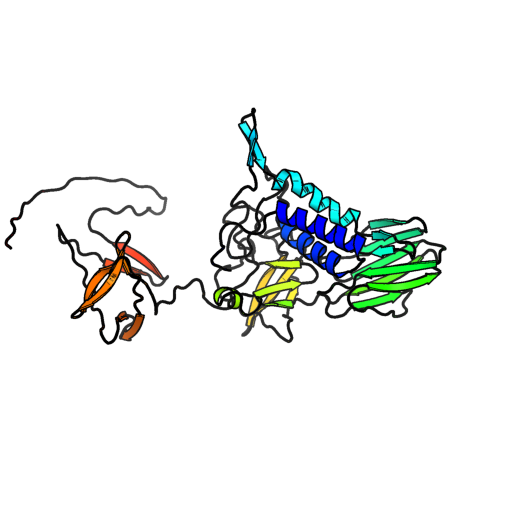720 N N . ALA A 1 94 ? -6.029 16.995 -0.730 1.00 92.75 94 ALA A N 1
ATOM 721 C CA . ALA A 1 94 ? -7.267 16.348 -0.312 1.00 92.75 94 ALA A CA 1
ATOM 722 C C . ALA A 1 94 ? -7.095 14.826 -0.174 1.00 92.75 94 ALA A C 1
ATOM 724 O O . ALA A 1 94 ? -7.814 14.212 0.606 1.00 92.75 94 ALA A O 1
ATOM 725 N N . ALA A 1 95 ? -6.158 14.206 -0.899 1.00 90.44 95 ALA A N 1
ATOM 726 C CA . ALA A 1 95 ? -5.903 12.772 -0.790 1.00 90.44 95 ALA A CA 1
ATOM 727 C C . ALA A 1 95 ? -5.162 12.401 0.498 1.00 90.44 95 ALA A C 1
ATOM 729 O O . ALA A 1 95 ? -5.531 11.421 1.143 1.00 90.44 95 ALA A O 1
ATOM 730 N N . THR A 1 96 ? -4.169 13.199 0.905 1.00 87.81 96 THR A N 1
ATOM 731 C CA . THR A 1 96 ? -3.409 12.953 2.142 1.00 87.81 96 THR A CA 1
ATOM 732 C C . THR A 1 96 ? -4.273 13.130 3.395 1.00 87.81 96 THR A C 1
ATOM 734 O O . THR A 1 96 ? -4.086 12.410 4.370 1.00 87.81 96 THR A O 1
ATOM 737 N N . GLY A 1 97 ? -5.275 14.017 3.354 1.00 91.38 97 GLY A N 1
ATOM 738 C CA . GLY A 1 97 ? -6.249 14.187 4.437 1.00 91.38 97 GLY A CA 1
ATOM 739 C C . GLY A 1 97 ? -7.340 13.107 4.526 1.00 91.38 97 GLY A C 1
ATOM 740 O O . GLY A 1 97 ? -7.924 12.939 5.594 1.00 91.38 97 GLY A O 1
ATOM 741 N N . LEU A 1 98 ? -7.633 12.366 3.447 1.00 92.00 98 LEU A N 1
ATOM 742 C CA . LEU A 1 98 ? -8.763 11.421 3.422 1.00 92.00 98 LEU A CA 1
ATOM 743 C C . LEU A 1 98 ? -8.547 10.194 4.312 1.00 92.00 98 LEU A C 1
ATOM 745 O O . LEU A 1 98 ? -9.450 9.834 5.061 1.00 92.00 98 LEU A O 1
ATOM 749 N N . MET A 1 99 ? -7.372 9.559 4.256 1.00 90.12 99 MET A N 1
ATOM 750 C CA . MET A 1 99 ? -7.078 8.373 5.074 1.00 90.12 99 MET A CA 1
ATOM 751 C C . MET A 1 99 ? -7.266 8.603 6.582 1.00 90.12 99 MET A C 1
ATOM 753 O O . MET A 1 99 ? -8.063 7.872 7.171 1.00 90.12 99 MET A O 1
ATOM 757 N N . PRO A 1 100 ? -6.620 9.601 7.223 1.00 91.69 100 PRO A N 1
ATOM 758 C CA . PRO A 1 100 ? -6.807 9.836 8.653 1.00 91.69 100 PRO A CA 1
ATOM 759 C C . PRO A 1 100 ? -8.247 10.244 8.999 1.00 91.69 100 PRO A C 1
ATOM 761 O O . PRO A 1 100 ? -8.755 9.830 10.037 1.00 91.69 100 PRO A O 1
ATOM 764 N N . LEU A 1 101 ? -8.943 10.978 8.117 1.00 92.00 101 LEU A N 1
ATOM 765 C CA . LEU A 1 101 ? -10.335 11.399 8.333 1.00 92.00 101 LEU A CA 1
ATOM 766 C C . LEU A 1 101 ? -11.317 10.220 8.459 1.00 92.00 101 LEU A C 1
ATOM 768 O O . LEU A 1 101 ? -12.316 10.334 9.167 1.00 92.00 101 LEU A O 1
ATOM 772 N N . CYS A 1 102 ? -11.041 9.093 7.798 1.00 93.94 102 CYS A N 1
ATOM 773 C CA . CYS A 1 102 ? -11.870 7.885 7.862 1.00 93.94 102 CYS A CA 1
ATOM 774 C C . CYS A 1 102 ? -11.134 6.653 8.425 1.00 93.94 102 CYS A C 1
ATOM 776 O O . CYS A 1 102 ? -11.613 5.530 8.265 1.00 93.94 102 CYS A O 1
ATOM 778 N N . ALA A 1 103 ? -10.010 6.851 9.130 1.00 96.56 103 ALA A N 1
ATOM 779 C CA . ALA A 1 103 ? -9.234 5.784 9.772 1.00 96.56 103 ALA A CA 1
ATOM 780 C C . ALA A 1 103 ? -10.053 5.003 10.805 1.00 96.56 103 ALA A C 1
ATOM 782 O O . ALA A 1 103 ? -9.988 3.774 10.835 1.00 96.56 103 ALA A O 1
ATOM 783 N N . VAL A 1 104 ? -10.888 5.698 11.584 1.00 97.94 104 VAL A N 1
ATOM 784 C CA . VAL A 1 104 ? -11.901 5.088 12.451 1.00 97.94 104 VAL A CA 1
ATOM 785 C C . VAL A 1 104 ? -13.259 5.713 12.147 1.00 97.94 104 VAL A C 1
ATOM 787 O O . VAL A 1 104 ? -13.413 6.929 12.200 1.00 97.94 104 VAL A O 1
ATOM 790 N N . MET A 1 105 ? -14.254 4.883 11.833 1.00 97.31 105 MET A N 1
ATOM 791 C CA . MET A 1 105 ? -15.626 5.322 11.547 1.00 97.31 105 MET A CA 1
ATOM 792 C C . MET A 1 105 ? -16.595 4.724 12.572 1.00 97.31 105 MET A C 1
ATOM 794 O O . MET A 1 105 ? -16.393 3.602 13.040 1.00 97.31 105 MET A O 1
ATOM 798 N N . THR A 1 106 ? -17.664 5.444 12.908 1.00 97.06 106 THR A N 1
ATOM 799 C CA . THR A 1 106 ? -18.691 5.003 13.866 1.00 97.06 106 THR A CA 1
ATOM 800 C C . THR A 1 106 ? -20.005 4.632 13.180 1.00 97.06 106 THR A C 1
ATOM 802 O O . THR A 1 106 ? -20.318 5.094 12.085 1.00 97.06 106 THR A O 1
ATOM 805 N N . ASP A 1 107 ? -20.779 3.765 13.829 1.00 94.94 107 ASP A N 1
ATOM 806 C CA . ASP A 1 107 ? -22.143 3.395 13.454 1.00 94.94 107 ASP A CA 1
ATOM 807 C C . ASP A 1 107 ? -22.989 3.111 14.707 1.00 94.94 107 ASP A C 1
ATOM 809 O O . ASP A 1 107 ? -22.508 3.204 15.834 1.00 94.94 107 ASP A O 1
ATOM 813 N N . ALA A 1 108 ? -24.266 2.768 14.521 1.00 93.81 108 ALA A N 1
ATOM 814 C CA . ALA A 1 108 ? -25.202 2.512 15.619 1.00 93.81 108 ALA A CA 1
ATOM 815 C C . ALA A 1 108 ? -24.853 1.285 16.493 1.00 93.81 108 ALA A C 1
ATOM 817 O O . ALA A 1 108 ? -25.413 1.134 17.575 1.00 93.81 108 ALA A O 1
ATOM 818 N N . GLU A 1 109 ? -23.954 0.406 16.041 1.00 95.19 109 GLU A N 1
ATOM 819 C CA . GLU A 1 109 ? -23.499 -0.778 16.781 1.00 95.19 109 GLU A CA 1
ATOM 820 C C . GLU A 1 109 ? -22.109 -0.585 17.425 1.00 95.19 109 GLU A C 1
ATOM 822 O O . GLU A 1 109 ? -21.726 -1.387 18.278 1.00 95.19 109 GLU A O 1
ATOM 827 N N . GLY A 1 110 ? -21.334 0.429 17.021 1.00 97.38 110 GLY A N 1
ATOM 828 C CA . GLY A 1 110 ? -19.984 0.674 17.531 1.00 97.38 110 GLY A CA 1
ATOM 829 C C . GLY A 1 110 ? -19.081 1.413 16.546 1.00 97.38 110 GLY A C 1
ATOM 830 O O . GLY A 1 110 ? -19.430 2.479 16.040 1.00 97.38 110 GLY A O 1
ATOM 831 N N . CYS A 1 111 ? -17.891 0.870 16.292 1.00 97.81 111 CYS A N 1
ATOM 832 C CA . CYS A 1 111 ? -16.910 1.460 15.383 1.00 97.81 111 CYS A CA 1
ATOM 833 C C . CYS A 1 111 ? -16.257 0.426 14.461 1.00 97.81 111 CYS A C 1
ATOM 835 O O . CYS A 1 111 ? -16.437 -0.790 14.583 1.00 97.81 111 CYS A O 1
ATOM 837 N N . ARG A 1 112 ? -15.498 0.940 13.496 1.00 97.81 112 ARG A N 1
ATOM 838 C CA . ARG A 1 112 ? -14.646 0.176 12.590 1.00 97.81 112 ARG A CA 1
ATOM 839 C C . ARG A 1 112 ? -13.320 0.904 12.393 1.00 97.81 112 ARG A C 1
ATOM 841 O O . ARG A 1 112 ? -13.324 2.108 12.153 1.00 97.81 112 ARG A O 1
ATOM 848 N N . VAL A 1 113 ? -12.213 0.177 12.486 1.00 98.44 113 VAL A N 1
ATOM 849 C CA . VAL A 1 113 ? -10.862 0.658 12.176 1.00 98.44 113 VAL A CA 1
ATOM 850 C C . VAL A 1 113 ? -10.585 0.301 10.718 1.00 98.44 113 VAL A C 1
ATOM 852 O O . VAL A 1 113 ? -10.334 -0.858 10.384 1.00 98.44 113 VAL A O 1
ATOM 855 N N . CYS A 1 114 ? -10.733 1.290 9.841 1.00 97.94 114 CYS A N 1
ATOM 856 C CA . CYS A 1 114 ? -10.548 1.166 8.399 1.00 97.94 114 CYS A CA 1
ATOM 857 C C . CYS A 1 114 ? -9.069 1.208 8.010 1.00 97.94 114 CYS A C 1
ATOM 859 O O . CYS A 1 114 ? -8.665 0.465 7.118 1.00 97.94 114 CYS A O 1
ATOM 861 N N . PHE A 1 115 ? -8.270 2.055 8.659 1.00 97.75 115 PHE A N 1
ATOM 862 C CA . PHE A 1 115 ? -6.845 2.227 8.368 1.00 97.75 115 PHE A CA 1
ATOM 863 C C . PHE A 1 115 ? -6.041 2.168 9.664 1.00 97.75 115 PHE A C 1
ATOM 865 O O . PHE A 1 115 ? -6.492 2.656 10.701 1.00 97.75 115 PHE A O 1
ATOM 872 N N . TYR A 1 116 ? -4.875 1.528 9.602 1.00 97.62 116 TYR A N 1
ATOM 873 C CA . TYR A 1 116 ? -4.011 1.306 10.754 1.00 97.62 116 TYR A CA 1
ATOM 874 C C . TYR A 1 116 ? -2.950 2.396 10.812 1.00 97.62 116 TYR A C 1
ATOM 876 O O . TYR A 1 116 ? -1.934 2.326 10.134 1.00 97.62 116 TYR A O 1
ATOM 884 N N . GLU A 1 117 ? -3.224 3.408 11.628 1.00 94.94 117 GLU A N 1
ATOM 885 C CA . GLU A 1 117 ? -2.361 4.563 11.858 1.00 94.94 117 GLU A CA 1
ATOM 886 C C . GLU A 1 117 ? -2.101 4.684 13.365 1.00 94.94 117 GLU A C 1
ATOM 888 O O . GLU A 1 117 ? -3.005 4.457 14.173 1.00 94.94 117 GLU A O 1
ATOM 893 N N . THR A 1 118 ? -0.877 5.038 13.767 1.00 97.50 118 THR A N 1
ATOM 894 C CA . THR A 1 118 ? -0.563 5.269 15.188 1.00 97.50 118 THR A CA 1
ATOM 895 C C . THR A 1 118 ? -1.181 6.592 15.649 1.00 97.50 118 THR A C 1
ATOM 897 O O . THR A 1 118 ? -0.914 7.643 15.070 1.00 97.50 118 THR A O 1
ATOM 900 N N . GLY A 1 119 ? -1.989 6.562 16.711 1.00 96.94 119 GLY A N 1
ATOM 901 C CA . GLY A 1 119 ? -2.700 7.737 17.220 1.00 96.94 119 GLY A CA 1
ATOM 902 C C . GLY A 1 119 ? -3.832 7.388 18.187 1.00 96.94 119 GLY A C 1
ATOM 903 O O . GLY A 1 119 ? -4.013 6.229 18.552 1.00 96.94 119 GLY A O 1
ATOM 904 N N . ARG A 1 120 ? -4.612 8.396 18.596 1.00 97.62 120 ARG A N 1
ATOM 905 C CA . ARG A 1 120 ? -5.797 8.230 19.453 1.00 97.62 120 ARG A CA 1
ATOM 906 C C . ARG A 1 120 ? -7.061 8.634 18.698 1.00 97.62 120 ARG A C 1
ATOM 908 O O . ARG A 1 120 ? -7.113 9.724 18.132 1.00 97.62 120 ARG A O 1
ATOM 915 N N . ALA A 1 121 ? -8.073 7.771 18.709 1.00 97.62 121 ALA A N 1
ATOM 916 C CA . ALA A 1 121 ? -9.389 8.042 18.140 1.00 97.62 121 ALA A CA 1
ATOM 917 C C . ALA A 1 121 ? -10.419 8.234 19.263 1.00 97.62 121 ALA A C 1
ATOM 919 O O . ALA A 1 121 ? -10.728 7.290 19.989 1.00 97.62 121 ALA A O 1
ATOM 920 N N . GLU A 1 122 ? -10.955 9.448 19.385 1.00 97.44 122 GLU A N 1
ATOM 921 C CA . GLU A 1 122 ? -12.041 9.784 20.315 1.00 97.44 122 GLU A CA 1
ATOM 922 C C . GLU A 1 122 ? -13.399 9.378 19.723 1.00 97.44 122 GLU A C 1
ATOM 924 O O . GLU A 1 122 ? -13.720 9.731 18.585 1.00 97.44 122 GLU A O 1
ATOM 929 N N . LEU A 1 123 ? -14.213 8.645 20.486 1.00 96.94 123 LEU A N 1
ATOM 930 C CA . LEU A 1 123 ? -15.508 8.106 20.058 1.00 96.94 123 LEU A CA 1
ATOM 931 C C . LEU A 1 123 ? -16.626 8.535 21.032 1.00 96.94 123 LEU A C 1
ATOM 933 O O . LEU A 1 123 ? -16.374 8.756 22.215 1.00 96.94 123 LEU A O 1
ATOM 937 N N . PRO A 1 124 ? -17.909 8.557 20.613 1.00 96.31 124 PRO A N 1
ATOM 938 C CA . PRO A 1 124 ? -19.032 8.904 21.501 1.00 96.31 124 PRO A CA 1
ATOM 939 C C . PRO A 1 124 ? -19.240 7.974 22.714 1.00 96.31 124 PRO A C 1
ATOM 941 O O . PRO A 1 124 ? -20.115 8.224 23.543 1.00 96.31 124 PRO A O 1
ATOM 944 N N . PHE A 1 125 ? -18.492 6.871 22.797 1.00 95.56 125 PHE A N 1
ATOM 945 C CA . PHE A 1 125 ? -18.624 5.815 23.802 1.00 95.56 125 PHE A CA 1
ATOM 946 C C . PHE A 1 125 ? -17.279 5.370 24.411 1.00 95.56 125 PHE A C 1
ATOM 948 O O . PHE A 1 125 ? -17.242 4.354 25.106 1.00 95.56 125 PHE A O 1
ATOM 955 N N . GLY A 1 126 ? -16.188 6.106 24.177 1.00 96.50 126 GLY A N 1
ATOM 956 C CA . GLY A 1 126 ? -14.842 5.785 24.665 1.00 96.50 126 GLY A CA 1
ATOM 957 C C . GLY A 1 126 ? -13.754 6.284 23.715 1.00 96.50 126 GLY A C 1
ATOM 958 O O . GLY A 1 126 ? -14.034 7.090 22.835 1.00 96.50 126 GLY A O 1
ATOM 959 N N . ALA A 1 127 ? -12.540 5.761 23.836 1.00 98.19 127 ALA A N 1
ATOM 960 C CA . ALA A 1 127 ? -11.445 6.033 22.913 1.00 98.19 127 ALA A CA 1
ATOM 961 C C . ALA A 1 127 ? -10.681 4.756 22.532 1.00 98.19 127 ALA A C 1
ATOM 963 O O . ALA A 1 127 ? -10.784 3.719 23.195 1.00 98.19 127 ALA A O 1
ATOM 964 N N . LEU A 1 128 ? -9.912 4.846 21.447 1.00 98.69 128 LEU A N 1
ATOM 965 C CA . LEU A 1 128 ? -8.955 3.828 21.014 1.00 98.69 128 LEU A CA 1
ATOM 966 C C . LEU A 1 128 ? -7.559 4.455 20.937 1.00 98.69 128 LEU A C 1
ATOM 968 O O . LEU A 1 128 ? -7.368 5.382 20.151 1.00 98.69 128 LEU A O 1
ATOM 972 N N . ASP A 1 129 ? -6.586 3.936 21.688 1.00 98.62 129 ASP A N 1
ATOM 973 C CA . ASP A 1 129 ? -5.165 4.248 21.483 1.00 98.62 129 ASP A CA 1
ATOM 974 C C . ASP A 1 129 ? -4.553 3.171 20.578 1.00 98.62 129 ASP A C 1
ATOM 976 O O . ASP A 1 129 ? -4.446 2.006 20.971 1.00 98.62 129 ASP A O 1
ATOM 980 N N . ILE A 1 130 ? -4.158 3.550 19.364 1.00 98.69 130 ILE A N 1
ATOM 981 C CA . ILE A 1 130 ? -3.602 2.662 18.340 1.00 98.69 130 ILE A CA 1
ATOM 982 C C . ILE A 1 130 ? -2.088 2.873 18.257 1.00 98.69 130 ILE A C 1
ATOM 984 O O . ILE A 1 130 ? -1.606 3.999 18.144 1.00 98.69 130 ILE A O 1
ATOM 988 N N . SER A 1 131 ? -1.331 1.778 18.284 1.00 98.56 131 SER A N 1
ATOM 989 C CA . SER A 1 131 ? 0.117 1.749 18.077 1.00 98.56 131 SER A CA 1
ATOM 990 C C . SER A 1 131 ? 0.463 0.623 17.108 1.00 98.56 131 SER A C 1
ATOM 992 O O . SER A 1 131 ? 0.014 -0.512 17.278 1.00 98.56 131 SER A O 1
ATOM 994 N N . THR A 1 132 ? 1.217 0.940 16.058 1.00 98.50 132 THR A N 1
ATOM 995 C CA . THR A 1 132 ? 1.494 0.007 14.962 1.00 98.50 132 THR A CA 1
ATOM 996 C C . THR A 1 132 ? 2.763 0.380 14.192 1.00 98.50 132 THR A C 1
ATOM 998 O O . THR A 1 132 ? 3.093 1.561 14.086 1.00 98.50 132 THR A O 1
ATOM 1001 N N . GLY A 1 133 ? 3.452 -0.627 13.640 1.00 96.50 133 GLY A N 1
ATOM 1002 C CA . GLY A 1 133 ? 4.515 -0.458 12.638 1.00 96.50 133 GLY A CA 1
ATOM 1003 C C . GLY A 1 133 ? 4.008 -0.439 11.185 1.00 96.50 133 GLY A C 1
ATOM 1004 O O . GLY A 1 133 ? 4.805 -0.500 10.246 1.00 96.50 133 GLY A O 1
ATOM 1005 N N . TYR A 1 134 ? 2.690 -0.399 10.972 1.00 97.19 134 TYR A N 1
ATOM 1006 C CA . TYR A 1 134 ? 2.075 -0.310 9.647 1.00 97.19 134 TYR A CA 1
ATOM 1007 C C . TYR A 1 134 ? 2.493 0.989 8.925 1.00 97.19 134 TYR A C 1
ATOM 1009 O O . TYR A 1 134 ? 2.635 2.020 9.583 1.00 97.19 134 TYR A O 1
ATOM 1017 N N . PRO A 1 135 ? 2.708 0.985 7.592 1.00 96.69 135 PRO A N 1
ATOM 1018 C CA . PRO A 1 135 ? 2.548 -0.125 6.643 1.00 96.69 135 PRO A CA 1
ATOM 1019 C C . PRO A 1 135 ? 3.780 -1.039 6.475 1.00 96.69 135 PRO A C 1
ATOM 1021 O O . PRO A 1 135 ? 3.752 -1.931 5.626 1.00 96.69 135 PRO A O 1
ATOM 1024 N N . ALA A 1 136 ? 4.871 -0.835 7.223 1.00 96.06 136 ALA A N 1
ATOM 1025 C CA . ALA A 1 136 ? 6.091 -1.645 7.097 1.00 96.06 136 ALA A CA 1
ATOM 1026 C C . ALA A 1 136 ? 5.968 -3.026 7.780 1.00 96.06 136 ALA A C 1
ATOM 1028 O O . ALA A 1 136 ? 6.480 -4.043 7.282 1.00 96.06 136 ALA A O 1
ATOM 1029 N N . GLU A 1 137 ? 5.244 -3.060 8.900 1.00 96.62 137 GLU A N 1
ATOM 1030 C CA . GLU A 1 137 ? 4.958 -4.237 9.721 1.00 96.62 137 GLU A CA 1
ATOM 1031 C C . GLU A 1 137 ? 3.456 -4.553 9.766 1.00 96.62 137 GLU A C 1
ATOM 1033 O O . GLU A 1 137 ? 2.614 -3.694 9.521 1.00 96.62 137 GLU A O 1
ATOM 1038 N N . GLY A 1 138 ? 3.119 -5.805 10.091 1.00 97.31 138 GLY A N 1
ATOM 1039 C CA . GLY A 1 138 ? 1.735 -6.277 10.222 1.00 97.31 138 GLY A CA 1
ATOM 1040 C C . GLY A 1 138 ? 1.168 -6.185 11.642 1.00 97.31 138 GLY A C 1
ATOM 1041 O O . GLY A 1 138 ? 0.057 -6.660 11.867 1.00 97.31 138 GLY A O 1
ATOM 1042 N N . SER A 1 139 ? 1.933 -5.622 12.580 1.00 98.31 139 SER A N 1
ATOM 1043 C CA . SER A 1 139 ? 1.652 -5.581 14.015 1.00 98.31 139 SER A CA 1
ATOM 1044 C C . SER A 1 139 ? 0.784 -4.368 14.372 1.00 98.31 139 SER A C 1
ATOM 1046 O O . SER A 1 139 ? 1.155 -3.217 14.132 1.00 98.31 139 SER A O 1
ATOM 1048 N N . VAL A 1 140 ? -0.392 -4.597 14.954 1.00 98.81 140 VAL A N 1
ATOM 1049 C CA . VAL A 1 140 ? -1.320 -3.542 15.392 1.00 98.81 140 VAL A CA 1
ATOM 1050 C C . VAL A 1 140 ? -1.767 -3.825 16.820 1.00 98.81 140 VAL A C 1
ATOM 1052 O O . VAL A 1 140 ? -2.375 -4.855 17.104 1.00 98.81 140 VAL A O 1
ATOM 1055 N N . ARG A 1 141 ? -1.526 -2.873 17.721 1.00 98.88 141 ARG A N 1
ATOM 1056 C CA . ARG A 1 141 ? -1.993 -2.903 19.107 1.00 98.88 141 ARG A CA 1
ATOM 1057 C C . ARG A 1 141 ? -2.984 -1.769 19.338 1.00 98.88 141 ARG A C 1
ATOM 1059 O O . ARG A 1 141 ? -2.667 -0.608 19.097 1.00 98.88 141 ARG A O 1
ATOM 1066 N N . ILE A 1 142 ? -4.169 -2.108 19.833 1.00 98.81 142 ILE A N 1
ATOM 1067 C CA . ILE A 1 142 ? -5.253 -1.172 20.133 1.00 98.81 142 ILE A CA 1
ATOM 1068 C C . ILE A 1 142 ? -5.604 -1.329 21.609 1.00 98.81 142 ILE A C 1
ATOM 1070 O O . ILE A 1 142 ? -6.069 -2.390 22.028 1.00 98.81 142 ILE A O 1
ATOM 1074 N N . ARG A 1 143 ? -5.397 -0.280 22.405 1.00 98.81 143 ARG A N 1
ATOM 1075 C CA . ARG A 1 143 ? -5.961 -0.193 23.755 1.00 98.81 143 ARG A CA 1
ATOM 1076 C C . ARG A 1 143 ? -7.332 0.459 23.662 1.00 98.81 143 ARG A C 1
ATOM 1078 O O . ARG A 1 143 ? -7.473 1.507 23.035 1.00 98.81 143 ARG A O 1
ATOM 1085 N N . VAL A 1 144 ? -8.326 -0.159 24.282 1.00 98.62 144 VAL A N 1
ATOM 1086 C CA . VAL A 1 144 ? -9.688 0.361 24.369 1.00 98.62 144 VAL A CA 1
ATOM 1087 C C . VAL A 1 144 ? -9.874 1.029 25.728 1.00 98.62 144 VAL A C 1
ATOM 1089 O O . VAL A 1 144 ? -9.554 0.465 26.772 1.00 98.62 144 VAL A O 1
ATOM 1092 N N . ASP A 1 145 ? -10.392 2.249 25.701 1.00 97.38 145 ASP A N 1
ATOM 1093 C CA . ASP A 1 145 ? -10.706 3.060 26.872 1.00 97.38 145 ASP A CA 1
ATOM 1094 C C . ASP A 1 145 ? -12.216 3.325 26.867 1.00 97.38 145 ASP A C 1
ATOM 1096 O O . ASP A 1 145 ? -12.715 4.207 26.168 1.00 97.38 145 ASP A O 1
ATOM 1100 N N . SER A 1 146 ? -12.989 2.459 27.528 1.00 97.38 146 SER A N 1
ATOM 1101 C CA . SER A 1 146 ? -14.452 2.532 27.527 1.00 97.38 146 SER A CA 1
ATOM 1102 C C . SER A 1 146 ? -15.065 1.786 28.710 1.00 97.38 146 SER A C 1
ATOM 1104 O O . SER A 1 146 ? -14.507 0.818 29.207 1.00 97.38 146 SER A O 1
ATOM 1106 N N . GLY A 1 147 ? -16.267 2.205 29.113 1.00 96.38 147 GLY A N 1
ATOM 1107 C CA . GLY A 1 147 ? -17.157 1.460 30.010 1.00 96.38 147 GLY A CA 1
ATOM 1108 C C . GLY A 1 147 ? -18.468 1.045 29.331 1.00 96.38 147 GLY A C 1
ATOM 1109 O O . GLY A 1 147 ? -19.512 0.989 29.988 1.00 96.38 147 GLY A O 1
ATOM 1110 N N . LYS A 1 148 ? -18.473 0.844 28.006 1.00 97.38 148 LYS A N 1
ATOM 1111 C CA . LYS A 1 148 ? -19.675 0.567 27.195 1.00 97.38 148 LYS A CA 1
ATOM 1112 C C . LYS A 1 148 ? -19.559 -0.750 26.421 1.00 97.38 148 LYS A C 1
ATOM 1114 O O . LYS A 1 148 ? -18.468 -1.226 26.125 1.00 97.38 148 LYS A O 1
ATOM 1119 N N . SER A 1 149 ? -20.706 -1.316 26.054 1.00 97.94 149 SER A N 1
ATOM 1120 C CA . SER A 1 149 ? -20.782 -2.428 25.103 1.00 97.94 149 SER A CA 1
ATOM 1121 C C . SER A 1 149 ? -20.911 -1.890 23.685 1.00 97.94 149 SER A C 1
ATOM 1123 O O . SER A 1 149 ? -21.792 -1.069 23.426 1.00 97.94 149 SER A O 1
ATOM 1125 N N . PHE A 1 150 ? -20.033 -2.334 22.785 1.00 98.50 150 PHE A N 1
ATOM 1126 C CA . PHE A 1 150 ? -20.073 -1.989 21.363 1.00 98.50 150 PHE A CA 1
ATOM 1127 C C . PHE A 1 150 ? -19.311 -3.015 20.509 1.00 98.50 150 PHE A C 1
ATOM 1129 O O . PHE A 1 150 ? -18.482 -3.785 21.003 1.00 98.50 150 PHE A O 1
ATOM 1136 N N . ALA A 1 151 ? -19.594 -3.019 19.207 1.00 98.19 151 ALA A N 1
ATOM 1137 C CA . ALA A 1 151 ? -18.854 -3.776 18.208 1.00 98.19 151 ALA A CA 1
ATOM 1138 C C . ALA A 1 151 ? -17.591 -3.010 17.779 1.00 98.19 151 ALA A C 1
ATOM 1140 O O . ALA A 1 151 ? -17.696 -1.959 17.145 1.00 98.19 151 ALA A O 1
ATOM 1141 N N . LEU A 1 152 ? -16.407 -3.548 18.078 1.00 98.56 152 LEU A N 1
ATOM 1142 C CA . LEU A 1 152 ? -15.151 -3.119 17.461 1.00 98.56 152 LEU A CA 1
ATOM 1143 C C . LEU A 1 152 ? -14.918 -3.970 16.212 1.00 98.56 152 LEU A C 1
ATOM 1145 O O . LEU A 1 152 ? -14.870 -5.198 16.296 1.00 98.56 152 LEU A O 1
ATOM 1149 N N . ARG A 1 153 ? -14.786 -3.326 15.051 1.00 98.50 153 ARG A N 1
ATOM 1150 C CA . ARG A 1 153 ? -14.545 -4.010 13.773 1.00 98.50 153 ARG A CA 1
ATOM 1151 C C . ARG A 1 153 ? -13.162 -3.666 13.246 1.00 98.50 153 ARG A C 1
ATOM 1153 O O . ARG A 1 153 ? -12.871 -2.494 13.033 1.00 98.50 153 ARG A O 1
ATOM 1160 N N . LEU A 1 154 ? -12.322 -4.665 13.023 1.00 98.69 154 LEU A N 1
ATOM 1161 C CA . LEU A 1 154 ? -10.977 -4.486 12.481 1.00 98.69 154 LEU A CA 1
ATOM 1162 C C . LEU A 1 154 ? -10.953 -4.957 11.028 1.00 98.69 154 LEU A C 1
ATOM 1164 O O . LEU A 1 154 ? -11.497 -6.023 10.726 1.00 98.69 154 LEU A O 1
ATOM 1168 N N . ARG A 1 155 ? -10.372 -4.163 10.120 1.00 98.38 155 ARG A N 1
ATOM 1169 C CA . ARG A 1 155 ? -10.256 -4.571 8.718 1.00 98.38 155 ARG A CA 1
ATOM 1170 C C . ARG A 1 155 ? -9.142 -5.596 8.558 1.00 98.38 155 ARG A C 1
ATOM 1172 O O . ARG A 1 155 ? -7.977 -5.233 8.616 1.00 98.38 155 ARG A O 1
ATOM 1179 N N . ILE A 1 156 ? -9.493 -6.837 8.239 1.00 98.31 156 ILE A N 1
ATOM 1180 C CA . ILE A 1 156 ? -8.521 -7.819 7.749 1.00 98.31 156 ILE A CA 1
ATOM 1181 C C . ILE A 1 156 ? -8.382 -7.594 6.234 1.00 98.31 156 ILE A C 1
ATOM 1183 O O . ILE A 1 156 ? -9.344 -7.873 5.507 1.00 98.31 156 ILE A O 1
ATOM 1187 N N . PRO A 1 157 ? -7.263 -7.031 5.734 1.00 97.75 157 PRO A N 1
ATOM 1188 C CA . PRO A 1 157 ? -7.189 -6.557 4.355 1.00 97.75 157 PRO A CA 1
ATOM 1189 C C . PRO A 1 157 ? -7.212 -7.701 3.345 1.00 97.75 157 PRO A C 1
ATOM 1191 O O . PRO A 1 157 ? -6.582 -8.733 3.562 1.00 97.75 157 PRO A O 1
ATOM 1194 N N . GLY A 1 158 ? -7.836 -7.500 2.181 1.00 95.38 158 GLY A N 1
ATOM 1195 C CA . GLY A 1 158 ? -7.927 -8.534 1.138 1.00 95.38 158 GLY A CA 1
ATOM 1196 C C . GLY A 1 158 ? -6.597 -8.997 0.509 1.00 95.38 158 GLY A C 1
ATOM 1197 O O . GLY A 1 158 ? -6.615 -9.879 -0.346 1.00 95.38 158 GLY A O 1
ATOM 1198 N N . TRP A 1 159 ? -5.455 -8.404 0.880 1.00 94.75 159 TRP A N 1
ATOM 1199 C CA . TRP A 1 159 ? -4.112 -8.878 0.508 1.00 94.75 159 TRP A CA 1
ATOM 1200 C C . TRP A 1 159 ? -3.478 -9.807 1.557 1.00 94.75 159 TRP A C 1
ATOM 1202 O O . TRP A 1 159 ? -2.492 -10.478 1.245 1.00 94.75 159 TRP A O 1
ATOM 1212 N N . CYS A 1 160 ? -4.005 -9.831 2.784 1.00 95.44 160 CYS A N 1
ATOM 1213 C CA . CYS A 1 160 ? -3.438 -10.563 3.909 1.00 95.44 160 CYS A CA 1
ATOM 1214 C C . CYS A 1 160 ? -3.732 -12.062 3.765 1.00 95.44 160 CYS A C 1
ATOM 1216 O O . CYS A 1 160 ? -4.887 -12.456 3.611 1.00 95.44 160 CYS A O 1
ATOM 1218 N N . GLY A 1 161 ? -2.687 -12.898 3.787 1.00 90.25 161 GLY A N 1
ATOM 1219 C CA . GLY A 1 161 ? -2.828 -14.351 3.623 1.00 90.25 161 GLY A CA 1
ATOM 1220 C C . GLY A 1 161 ? -3.415 -15.044 4.854 1.00 90.25 161 GLY A C 1
ATOM 1221 O O . GLY A 1 161 ? -4.174 -16.001 4.726 1.00 90.25 161 GLY A O 1
ATOM 1222 N N . SER A 1 162 ? -3.080 -14.539 6.040 1.00 95.19 162 SER A N 1
ATOM 1223 C CA . SER A 1 162 ? -3.612 -14.984 7.328 1.00 95.19 162 SER A CA 1
ATOM 1224 C C . SER A 1 162 ? -3.399 -13.902 8.383 1.00 95.19 162 SER A C 1
ATOM 1226 O O . SER A 1 162 ? -2.364 -13.232 8.370 1.00 95.19 162 SER A O 1
ATOM 1228 N N . ALA A 1 163 ? -4.324 -13.781 9.329 1.00 97.81 163 ALA A N 1
ATOM 1229 C CA . ALA A 1 163 ? -4.215 -12.861 10.453 1.00 97.81 163 ALA A CA 1
ATOM 1230 C C . ALA A 1 163 ? -4.426 -13.591 11.786 1.00 97.81 163 ALA A C 1
ATOM 1232 O O . ALA A 1 163 ? -5.178 -14.562 11.867 1.00 97.81 163 ALA A O 1
ATOM 1233 N N . ARG A 1 164 ? -3.772 -13.110 12.846 1.00 98.38 164 ARG A N 1
ATOM 1234 C CA . ARG A 1 164 ? -3.948 -13.586 14.223 1.00 98.38 164 ARG A CA 1
ATOM 1235 C C . ARG A 1 164 ? -4.453 -12.434 15.077 1.00 98.38 164 ARG A C 1
ATOM 1237 O O . ARG A 1 164 ? -3.745 -11.445 15.236 1.00 98.38 164 ARG A O 1
ATOM 1244 N N . LEU A 1 165 ? -5.648 -12.586 15.638 1.00 98.75 165 LEU A N 1
ATOM 1245 C CA . LEU A 1 165 ? -6.293 -11.595 16.495 1.00 98.75 165 LEU A CA 1
ATOM 1246 C C . LEU A 1 165 ? -6.387 -12.122 17.930 1.00 98.75 165 LEU A C 1
ATOM 1248 O O . LEU A 1 165 ? -6.864 -13.235 18.150 1.00 98.75 165 LEU A O 1
ATOM 1252 N N . LEU A 1 166 ? -5.949 -11.318 18.896 1.00 98.81 166 LEU A N 1
ATOM 1253 C CA . LEU A 1 166 ? -6.111 -11.557 20.328 1.00 98.81 166 LEU A CA 1
ATOM 1254 C C . LEU A 1 166 ? -6.923 -10.432 20.974 1.00 98.81 166 LEU A C 1
ATOM 1256 O O . LEU A 1 166 ? -6.791 -9.264 20.604 1.00 98.81 166 LEU A O 1
ATOM 1260 N N . VAL A 1 167 ? -7.700 -10.776 21.999 1.00 98.69 167 VAL A N 1
ATOM 1261 C CA . VAL A 1 167 ? -8.396 -9.839 22.887 1.00 98.69 167 VAL A CA 1
ATOM 1262 C C . VAL A 1 167 ? -8.046 -10.216 24.325 1.00 98.69 167 VAL A C 1
ATOM 1264 O O . VAL A 1 167 ? -8.393 -11.298 24.785 1.00 98.69 167 VAL A O 1
ATOM 1267 N N . ASN A 1 168 ? -7.329 -9.345 25.038 1.00 98.38 168 ASN A N 1
ATOM 1268 C CA . ASN A 1 168 ? -6.764 -9.609 26.371 1.00 98.38 168 ASN A CA 1
ATOM 1269 C C . ASN A 1 168 ? -5.927 -10.906 26.451 1.00 98.38 168 ASN A C 1
ATOM 1271 O O . ASN A 1 168 ? -5.913 -11.578 27.479 1.00 98.38 168 ASN A O 1
ATOM 1275 N N . GLY A 1 169 ? -5.235 -11.260 25.364 1.00 98.19 169 GLY A N 1
ATOM 1276 C CA . GLY A 1 169 ? -4.449 -12.495 25.242 1.00 98.19 169 GLY A CA 1
ATOM 1277 C C . GLY A 1 169 ? -5.221 -13.703 24.697 1.00 98.19 169 GLY A C 1
ATOM 1278 O O . GLY A 1 169 ? -4.591 -14.633 24.197 1.00 98.19 169 GLY A O 1
ATOM 1279 N N . GLU A 1 170 ? -6.556 -13.676 24.711 1.00 98.31 170 GLU A N 1
ATOM 1280 C CA . GLU A 1 170 ? -7.396 -14.776 24.223 1.00 98.31 170 GLU A CA 1
ATOM 1281 C C . GLU A 1 170 ? -7.630 -14.686 22.701 1.00 98.31 170 GLU A C 1
ATOM 1283 O O . GLU A 1 170 ? -7.910 -13.592 22.200 1.00 98.31 170 GLU A O 1
ATOM 1288 N N . PRO A 1 171 ? -7.539 -15.793 21.936 1.00 98.12 171 PRO A N 1
ATOM 1289 C CA . PRO A 1 171 ? -7.770 -15.784 20.491 1.00 98.12 171 PRO A CA 1
ATOM 1290 C C . PRO A 1 171 ? -9.187 -15.365 20.077 1.00 98.12 171 PRO A C 1
ATOM 1292 O O . PRO A 1 171 ? -10.177 -15.780 20.679 1.00 98.12 171 PRO A O 1
ATOM 1295 N N . ALA A 1 172 ? -9.281 -14.613 18.980 1.00 97.25 172 ALA A N 1
ATOM 1296 C CA . ALA A 1 172 ? -10.532 -14.238 18.325 1.00 97.25 172 ALA A CA 1
ATOM 1297 C C . ALA A 1 172 ? -10.475 -14.485 16.803 1.00 97.25 172 ALA A C 1
ATOM 1299 O O . ALA A 1 172 ? -9.403 -14.610 16.211 1.00 97.25 172 ALA A O 1
ATOM 1300 N N . GLU A 1 173 ? -11.647 -14.565 16.171 1.00 95.62 173 GLU A N 1
ATOM 1301 C CA . GLU A 1 173 ? -11.803 -14.822 14.733 1.00 95.62 173 GLU A CA 1
ATOM 1302 C C . GLU A 1 173 ? -11.289 -13.645 13.882 1.00 95.62 173 GLU A C 1
ATOM 1304 O O . GLU A 1 173 ? -11.615 -12.486 14.147 1.00 95.62 173 GLU A O 1
ATOM 1309 N N . ALA A 1 174 ? -10.489 -13.947 12.854 1.00 94.50 174 ALA A N 1
ATOM 1310 C CA . ALA A 1 174 ? -9.737 -12.970 12.060 1.00 94.50 174 ALA A CA 1
ATOM 1311 C C . ALA A 1 174 ? -9.912 -13.182 10.541 1.00 94.50 174 ALA A C 1
ATOM 1313 O O . ALA A 1 174 ? -8.944 -13.183 9.782 1.00 94.50 174 ALA A O 1
ATOM 1314 N N . GLU A 1 175 ? -11.155 -13.385 10.101 1.00 89.19 175 GLU A N 1
ATOM 1315 C CA . GLU A 1 175 ? -11.488 -13.626 8.692 1.00 89.19 175 GLU A CA 1
ATOM 1316 C C . GLU A 1 175 ? -11.387 -12.357 7.812 1.00 89.19 175 GLU A C 1
ATOM 1318 O O . GLU A 1 175 ? -11.644 -11.246 8.294 1.00 89.19 175 GLU A O 1
ATOM 1323 N N . PRO A 1 176 ? -11.063 -12.492 6.505 1.00 91.94 176 PRO A N 1
ATOM 1324 C CA . PRO A 1 176 ? -10.966 -11.375 5.566 1.00 91.94 176 PRO A CA 1
ATOM 1325 C C . PRO A 1 176 ? -12.200 -10.465 5.536 1.00 91.94 176 PRO A C 1
ATOM 1327 O O . PRO A 1 176 ? -13.348 -10.910 5.492 1.00 91.94 176 PRO A O 1
ATOM 1330 N N . GLY A 1 177 ? -11.964 -9.155 5.471 1.00 96.69 177 GLY A N 1
ATOM 1331 C CA . GLY A 1 177 ? -13.013 -8.144 5.507 1.00 96.69 177 GLY A CA 1
ATOM 1332 C C . GLY A 1 177 ? -13.098 -7.470 6.871 1.00 96.69 177 GLY A C 1
ATOM 1333 O O . GLY A 1 177 ? -12.313 -6.567 7.135 1.00 96.69 177 GLY A O 1
ATOM 1334 N N . TRP A 1 178 ? -14.062 -7.853 7.711 1.00 97.69 178 TRP A N 1
ATOM 1335 C CA . TRP A 1 178 ? -14.240 -7.277 9.051 1.00 97.69 178 TRP A CA 1
ATOM 1336 C C . TRP A 1 178 ? -14.220 -8.368 10.121 1.00 97.69 178 TRP A C 1
ATOM 1338 O O . TRP A 1 178 ? -15.210 -9.080 10.281 1.00 97.69 178 TRP A O 1
ATOM 1348 N N . ALA A 1 179 ? -13.151 -8.427 10.912 1.00 98.00 179 ALA A N 1
ATOM 1349 C CA . ALA A 1 179 ? -13.150 -9.163 12.171 1.00 98.00 179 ALA A CA 1
ATOM 1350 C C . ALA A 1 179 ? -13.974 -8.370 13.200 1.00 98.00 179 ALA A C 1
ATOM 1352 O O . ALA A 1 179 ? -13.687 -7.195 13.442 1.00 98.00 179 ALA A O 1
ATOM 1353 N N . VAL A 1 180 ? -15.030 -8.967 13.766 1.00 97.88 180 VAL A N 1
ATOM 1354 C CA . VAL A 1 180 ? -16.015 -8.255 14.604 1.00 97.88 180 VAL A CA 1
ATOM 1355 C C . VAL A 1 180 ? -15.991 -8.755 16.045 1.00 97.88 180 VAL A C 1
ATOM 1357 O O . VAL A 1 180 ? -16.528 -9.815 16.355 1.00 97.88 180 VAL A O 1
ATOM 1360 N N . ILE A 1 181 ? -15.462 -7.936 16.953 1.00 98.06 181 ILE A N 1
ATOM 1361 C CA . ILE A 1 181 ? -15.450 -8.208 18.392 1.00 98.06 181 ILE A CA 1
ATOM 1362 C C . ILE A 1 181 ? -16.636 -7.477 19.035 1.00 98.06 181 ILE A C 1
ATOM 1364 O O . ILE A 1 181 ? -16.661 -6.247 19.082 1.00 98.06 181 ILE A O 1
ATOM 1368 N N . ARG A 1 182 ? -17.626 -8.218 19.549 1.00 97.69 182 ARG A N 1
ATOM 1369 C CA . ARG A 1 182 ? -18.746 -7.660 20.332 1.00 97.69 182 ARG A CA 1
ATOM 1370 C C . ARG A 1 182 ? -18.591 -8.027 21.800 1.00 97.69 182 ARG A C 1
ATOM 1372 O O . ARG A 1 182 ? -18.714 -9.196 22.152 1.00 97.69 182 ARG A O 1
ATOM 1379 N N . ARG A 1 183 ? -18.358 -7.031 22.655 1.00 97.00 183 ARG A N 1
ATOM 1380 C CA . ARG A 1 183 ? -18.276 -7.211 24.109 1.00 97.00 183 ARG A CA 1
ATOM 1381 C C . ARG A 1 183 ? -18.616 -5.924 24.854 1.00 97.00 183 ARG A C 1
ATOM 1383 O O . ARG A 1 183 ? -18.599 -4.839 24.279 1.00 97.00 183 ARG A O 1
ATOM 1390 N N . GLN A 1 184 ? -18.863 -6.073 26.152 1.00 97.94 184 GLN A N 1
ATOM 1391 C CA . GLN A 1 184 ? -18.656 -4.993 27.109 1.00 97.94 184 GLN A CA 1
ATOM 1392 C C . GLN A 1 184 ? -17.148 -4.723 27.194 1.00 97.94 184 GLN A C 1
ATOM 1394 O O . GLN A 1 184 ? -16.367 -5.647 27.456 1.00 97.94 184 GLN A O 1
ATOM 1399 N N . TRP A 1 185 ? -16.761 -3.478 26.942 1.00 98.44 185 TRP A N 1
ATOM 1400 C CA . TRP A 1 185 ? -15.388 -3.008 27.076 1.00 98.44 185 TRP A CA 1
ATOM 1401 C C . TRP A 1 185 ? -15.172 -2.363 28.449 1.00 98.44 185 TRP A C 1
ATOM 1403 O O . TRP A 1 185 ? -16.113 -1.838 29.062 1.00 98.44 185 TRP A O 1
ATOM 1413 N N . SER A 1 186 ? -13.926 -2.450 28.898 1.00 98.00 186 SER A N 1
ATOM 1414 C CA . SER A 1 186 ? -13.362 -1.875 30.115 1.00 98.00 186 SER A CA 1
ATOM 1415 C C . SER A 1 186 ? -12.145 -1.019 29.759 1.00 98.00 186 SER A C 1
ATOM 1417 O O . SER A 1 186 ? -11.463 -1.278 28.766 1.00 98.00 186 SER A O 1
ATOM 1419 N N . GLU A 1 187 ? -11.833 -0.031 30.597 1.00 97.62 187 GLU A N 1
ATOM 1420 C CA . GLU A 1 187 ? -10.596 0.747 30.499 1.00 97.62 187 GLU A CA 1
ATOM 1421 C C . GLU A 1 187 ? -9.368 -0.178 30.511 1.00 97.62 187 GLU A C 1
ATOM 1423 O O . GLU A 1 187 ? -9.205 -1.009 31.407 1.00 97.62 187 GLU A O 1
ATOM 1428 N N . GLY A 1 188 ? -8.507 -0.038 29.501 1.00 96.69 188 GLY A N 1
ATOM 1429 C CA . GLY A 1 188 ? -7.269 -0.804 29.390 1.00 96.69 188 GLY A CA 1
ATOM 1430 C C . GLY A 1 188 ? -7.407 -2.174 28.723 1.00 96.69 188 GLY A C 1
ATOM 1431 O O . GLY A 1 188 ? -6.393 -2.863 28.606 1.00 96.69 188 GLY A O 1
ATOM 1432 N N . ASP A 1 189 ? -8.600 -2.558 28.248 1.00 98.69 189 ASP A N 1
ATOM 1433 C CA . ASP A 1 189 ? -8.760 -3.728 27.376 1.00 98.69 189 ASP A CA 1
ATOM 1434 C C . ASP A 1 189 ? -7.807 -3.630 26.173 1.00 98.69 189 ASP A C 1
ATOM 1436 O O . ASP A 1 189 ? -7.650 -2.571 25.560 1.00 98.69 189 ASP A O 1
ATOM 1440 N N . LEU A 1 190 ? -7.180 -4.748 25.816 1.00 98.81 190 LEU A N 1
ATOM 1441 C CA . LEU A 1 190 ? -6.155 -4.818 24.785 1.00 98.81 190 LEU A CA 1
ATOM 1442 C C . LEU A 1 190 ? -6.616 -5.690 23.621 1.00 98.81 190 LEU A C 1
ATOM 1444 O O . LEU A 1 190 ? -7.051 -6.824 23.814 1.00 98.81 190 LEU A O 1
ATOM 1448 N N . VAL A 1 191 ? -6.463 -5.180 22.404 1.00 98.88 191 VAL A N 1
ATOM 1449 C CA . VAL A 1 191 ? -6.665 -5.931 21.166 1.00 98.88 191 VAL A CA 1
ATOM 1450 C C . VAL A 1 191 ? -5.364 -5.914 20.375 1.00 98.88 191 VAL A C 1
ATOM 1452 O O . VAL A 1 191 ? -4.784 -4.852 20.150 1.00 98.88 191 VAL A O 1
ATOM 1455 N N . GLU A 1 192 ? -4.894 -7.089 19.972 1.00 98.81 192 GLU A N 1
ATOM 1456 C CA . GLU A 1 192 ? -3.632 -7.259 19.250 1.00 98.81 192 GLU A CA 1
ATOM 1457 C C . GLU A 1 192 ? -3.885 -8.036 17.962 1.00 98.81 192 GLU A C 1
ATOM 1459 O O . GLU A 1 192 ? -4.444 -9.131 17.992 1.00 98.81 192 GLU A O 1
ATOM 1464 N N . LEU A 1 193 ? -3.485 -7.463 16.833 1.00 98.81 193 LEU A N 1
ATOM 1465 C CA . LEU A 1 193 ? -3.643 -8.030 15.502 1.00 98.81 193 LEU A CA 1
ATOM 1466 C C . LEU A 1 193 ? -2.264 -8.154 14.854 1.00 98.81 193 LEU A C 1
ATOM 1468 O O . LEU A 1 193 ? -1.543 -7.170 14.734 1.00 98.81 193 LEU A O 1
ATOM 1472 N N . GLU A 1 194 ? -1.928 -9.360 14.406 1.00 98.56 194 GLU A N 1
ATOM 1473 C CA . GLU A 1 194 ? -0.747 -9.640 13.589 1.00 98.56 194 GLU A CA 1
ATOM 1474 C C . GLU A 1 194 ? -1.193 -10.100 12.200 1.00 98.56 194 GLU A C 1
ATOM 1476 O O . GLU A 1 194 ? -1.907 -11.099 12.074 1.00 98.56 194 GLU A O 1
ATOM 1481 N N . MET A 1 195 ? -0.776 -9.383 11.159 1.00 98.25 195 MET A N 1
ATOM 1482 C CA . MET A 1 195 ? -1.080 -9.685 9.756 1.00 98.25 195 MET A CA 1
ATOM 1483 C C . MET A 1 195 ? 0.125 -10.307 9.039 1.00 98.25 195 MET A C 1
ATOM 1485 O O . MET A 1 195 ? 1.246 -9.810 9.149 1.00 98.25 195 MET A O 1
ATOM 1489 N N . ASP A 1 196 ? -0.103 -11.358 8.245 1.00 96.31 196 ASP A N 1
ATOM 1490 C CA . ASP A 1 196 ? 0.913 -11.918 7.346 1.00 96.31 196 ASP A CA 1
ATOM 1491 C C . ASP A 1 196 ? 1.292 -10.913 6.245 1.00 96.31 196 ASP A C 1
ATOM 1493 O O . ASP A 1 196 ? 0.518 -10.662 5.321 1.00 96.31 196 ASP A O 1
ATOM 1497 N N . MET A 1 197 ? 2.510 -10.375 6.339 1.00 96.88 197 MET A N 1
ATOM 1498 C CA . MET A 1 197 ? 3.098 -9.413 5.399 1.00 96.88 197 MET A CA 1
ATOM 1499 C C . MET A 1 197 ? 3.967 -10.075 4.310 1.00 96.88 197 MET A C 1
ATOM 1501 O O . MET A 1 197 ? 4.792 -9.391 3.699 1.00 96.88 197 MET A O 1
ATOM 1505 N N . SER A 1 198 ? 3.867 -11.391 4.088 1.00 97.00 198 SER A N 1
ATOM 1506 C CA . SER A 1 198 ? 4.674 -12.112 3.087 1.00 97.00 198 SER A CA 1
ATOM 1507 C C . SER A 1 198 ? 4.664 -11.422 1.719 1.00 97.00 198 SER A C 1
ATOM 1509 O O . SER A 1 198 ? 3.609 -11.036 1.216 1.00 97.00 198 SER A O 1
ATOM 1511 N N . THR A 1 199 ? 5.839 -11.267 1.100 1.00 98.12 199 THR A N 1
ATOM 1512 C CA . THR A 1 199 ? 5.963 -10.617 -0.212 1.00 98.12 199 THR A CA 1
ATOM 1513 C C . THR A 1 199 ? 5.341 -11.505 -1.288 1.00 98.12 199 THR A C 1
ATOM 1515 O O . THR A 1 199 ? 5.737 -12.659 -1.450 1.00 98.12 199 THR A O 1
ATOM 1518 N N . ARG A 1 200 ? 4.361 -10.975 -2.023 1.00 96.88 200 ARG A N 1
ATOM 1519 C CA . ARG A 1 200 ? 3.561 -11.693 -3.024 1.00 96.88 200 ARG A CA 1
ATOM 1520 C C . ARG A 1 200 ? 3.836 -11.201 -4.440 1.00 96.88 200 ARG A C 1
ATOM 1522 O O . ARG A 1 200 ? 4.116 -10.019 -4.649 1.00 96.88 200 ARG A O 1
ATOM 1529 N N . ILE A 1 201 ? 3.666 -12.091 -5.415 1.00 95.38 201 ILE A N 1
ATOM 1530 C CA . ILE A 1 201 ? 3.646 -11.734 -6.838 1.00 95.38 201 ILE A CA 1
ATOM 1531 C C . ILE A 1 201 ? 2.246 -11.273 -7.247 1.00 95.38 201 ILE A C 1
ATOM 1533 O O . ILE A 1 201 ? 1.249 -11.959 -7.024 1.00 95.38 201 ILE A O 1
ATOM 1537 N N . ILE A 1 202 ? 2.180 -10.123 -7.916 1.00 92.88 202 ILE A N 1
ATOM 1538 C CA . ILE A 1 202 ? 1.038 -9.702 -8.723 1.00 92.88 202 ILE A CA 1
ATOM 1539 C C . ILE A 1 202 ? 1.366 -10.027 -10.182 1.00 92.88 202 ILE A C 1
ATOM 1541 O O . ILE A 1 202 ? 2.131 -9.314 -10.836 1.00 92.88 202 ILE A O 1
ATOM 1545 N N . ALA A 1 203 ? 0.754 -11.081 -10.716 1.00 84.00 203 ALA A N 1
ATOM 1546 C CA . ALA A 1 203 ? 0.768 -11.342 -12.150 1.00 84.00 203 ALA A CA 1
ATOM 1547 C C . ALA A 1 203 ? -0.112 -10.326 -12.904 1.00 84.00 203 ALA A C 1
ATOM 1549 O O . ALA A 1 203 ? -1.119 -9.828 -12.383 1.00 84.00 203 ALA A O 1
ATOM 1550 N N . ALA A 1 204 ? 0.227 -10.042 -14.162 1.00 73.44 204 ALA A N 1
ATOM 1551 C CA . ALA A 1 204 ? -0.687 -9.331 -15.047 1.00 73.44 204 ALA A CA 1
ATOM 1552 C C . ALA A 1 204 ? -1.990 -10.130 -15.241 1.00 73.44 204 ALA A C 1
ATOM 1554 O O . ALA A 1 204 ? -1.992 -11.360 -15.248 1.00 73.44 204 ALA A O 1
ATOM 1555 N N . ARG A 1 205 ? -3.123 -9.433 -15.418 1.00 72.25 205 ARG A N 1
ATOM 1556 C CA . ARG A 1 205 ? -4.405 -10.103 -15.699 1.00 72.25 205 ARG A CA 1
ATOM 1557 C C . ARG A 1 205 ? -4.316 -10.839 -17.050 1.00 72.25 205 ARG A C 1
ATOM 1559 O O . ARG A 1 205 ? -4.039 -10.151 -18.039 1.00 72.25 205 ARG A O 1
ATOM 1566 N N . PRO A 1 206 ? -4.588 -12.159 -17.106 1.00 63.19 206 PRO A N 1
ATOM 1567 C CA . PRO A 1 206 ? -4.546 -12.926 -18.350 1.00 63.19 206 PRO A CA 1
ATOM 1568 C C . PRO A 1 206 ? -5.436 -12.326 -19.440 1.00 63.19 206 PRO A C 1
ATOM 1570 O O . PRO A 1 206 ? -6.512 -11.797 -19.149 1.00 63.19 206 PRO A O 1
ATOM 1573 N N . GLY A 1 207 ? -4.994 -12.412 -20.694 1.00 57.34 207 GLY A N 1
ATOM 1574 C CA . GLY A 1 207 ? -5.766 -11.983 -21.859 1.00 57.34 207 GLY A CA 1
ATOM 1575 C C . GLY A 1 207 ? -5.873 -10.467 -22.052 1.00 57.34 207 GLY A C 1
ATOM 1576 O O . GLY A 1 207 ? -6.709 -10.023 -22.836 1.00 57.34 207 GLY A O 1
ATOM 1577 N N . ARG A 1 208 ? -5.058 -9.650 -21.359 1.00 64.44 208 ARG A N 1
ATOM 1578 C CA . ARG A 1 208 ? -5.030 -8.191 -21.587 1.00 64.44 208 ARG A CA 1
ATOM 1579 C C . ARG A 1 208 ? -4.218 -7.824 -22.832 1.00 64.44 208 ARG A C 1
ATOM 1581 O O . ARG A 1 208 ? -4.777 -7.239 -23.749 1.00 64.44 208 ARG A O 1
ATOM 1588 N N . THR A 1 209 ? -2.929 -8.167 -22.850 1.00 65.50 209 THR A N 1
ATOM 1589 C CA . THR A 1 209 ? -2.045 -8.210 -24.033 1.00 65.50 209 THR A CA 1
ATOM 1590 C C . THR A 1 209 ? -0.875 -9.156 -23.747 1.00 65.50 209 THR A C 1
ATOM 1592 O O . THR A 1 209 ? -0.445 -9.259 -22.597 1.00 65.50 209 THR A O 1
ATOM 1595 N N . GLU A 1 210 ? -0.296 -9.775 -24.781 1.00 64.81 210 GLU A N 1
ATOM 1596 C CA . GLU A 1 210 ? 0.910 -10.622 -24.664 1.00 64.81 210 GLU A CA 1
ATOM 1597 C C . GLU A 1 210 ? 2.082 -9.870 -23.996 1.00 64.81 210 GLU A C 1
ATOM 1599 O O . GLU A 1 210 ? 2.866 -10.431 -23.236 1.00 64.81 210 GLU A O 1
ATOM 1604 N N . ALA A 1 211 ? 2.190 -8.559 -24.234 1.00 64.94 211 ALA A N 1
ATOM 1605 C CA . ALA A 1 211 ? 3.207 -7.708 -23.621 1.00 64.94 211 ALA A CA 1
ATOM 1606 C C . ALA A 1 211 ? 2.962 -7.463 -22.116 1.00 64.94 211 ALA A C 1
ATOM 1608 O O . ALA A 1 211 ? 3.915 -7.310 -21.352 1.00 64.94 211 ALA A O 1
ATOM 1609 N N . CYS A 1 212 ? 1.704 -7.462 -21.659 1.00 70.56 212 CYS A N 1
ATOM 1610 C CA . CYS A 1 212 ? 1.384 -7.428 -20.230 1.00 70.56 212 CYS A CA 1
ATOM 1611 C C . CYS A 1 212 ? 1.757 -8.742 -19.526 1.00 70.56 212 CYS A C 1
ATOM 1613 O O . CYS A 1 212 ? 2.280 -8.689 -18.420 1.00 70.56 212 CYS A O 1
ATOM 1615 N N . GLU A 1 213 ? 1.553 -9.895 -20.163 1.00 74.19 213 GLU A N 1
ATOM 1616 C CA . GLU A 1 213 ? 1.866 -11.223 -19.597 1.00 74.19 213 GLU A CA 1
ATOM 1617 C C . GLU A 1 213 ? 3.377 -11.463 -19.400 1.00 74.19 213 GLU A C 1
ATOM 1619 O O . GLU A 1 213 ? 3.782 -12.362 -18.671 1.00 74.19 213 GLU A O 1
ATOM 1624 N N . LYS A 1 214 ? 4.220 -10.602 -19.983 1.00 78.75 214 LYS A N 1
ATOM 1625 C CA . LYS A 1 214 ? 5.685 -10.597 -19.832 1.00 78.75 214 LYS A CA 1
ATOM 1626 C C . LYS A 1 214 ? 6.188 -9.821 -18.606 1.00 78.75 214 LYS A C 1
ATOM 1628 O O . LYS A 1 214 ? 7.394 -9.596 -18.504 1.00 78.75 214 LYS A O 1
ATOM 1633 N N . HIS A 1 215 ? 5.297 -9.424 -17.694 1.00 85.06 215 HIS A N 1
ATOM 1634 C CA . HIS A 1 215 ? 5.610 -8.614 -16.514 1.00 85.06 215 HIS A CA 1
ATOM 1635 C C . HIS A 1 215 ? 4.941 -9.125 -15.226 1.00 85.06 215 HIS A C 1
ATOM 1637 O O . HIS A 1 215 ? 3.816 -9.627 -15.249 1.00 85.06 215 HIS A O 1
ATOM 1643 N N . PHE A 1 216 ? 5.597 -8.884 -14.090 1.00 91.94 216 PHE A N 1
ATOM 1644 C CA . PHE A 1 216 ? 5.043 -9.034 -12.741 1.00 91.94 216 PHE A CA 1
ATOM 1645 C C . PHE A 1 216 ? 5.265 -7.764 -11.920 1.00 91.94 216 PHE A C 1
ATOM 1647 O O . PH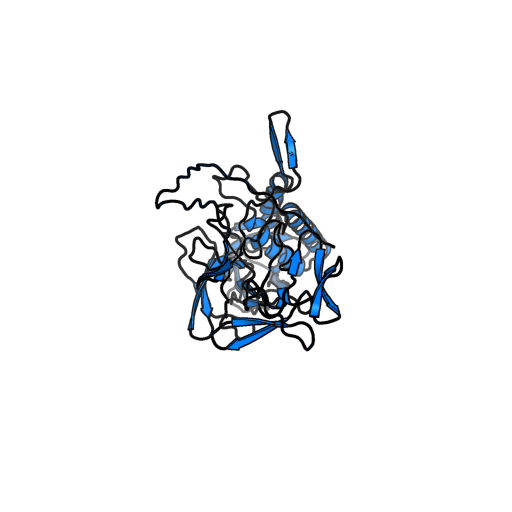E A 1 216 ? 6.158 -6.975 -12.217 1.00 91.94 216 PHE A O 1
ATOM 1654 N N . ALA A 1 217 ? 4.489 -7.593 -10.857 1.00 95.19 217 ALA A N 1
ATOM 1655 C CA . ALA A 1 217 ? 4.788 -6.650 -9.786 1.00 95.19 217 ALA A CA 1
ATOM 1656 C C . ALA A 1 217 ? 4.920 -7.394 -8.451 1.00 95.19 217 ALA A C 1
ATOM 1658 O O . ALA A 1 217 ? 4.448 -8.524 -8.308 1.00 95.19 217 ALA A O 1
ATOM 1659 N N . LEU A 1 218 ? 5.555 -6.762 -7.469 1.00 97.69 218 LEU A N 1
ATOM 1660 C CA . LEU A 1 218 ? 5.702 -7.287 -6.111 1.00 97.69 218 LEU A CA 1
ATOM 1661 C C . LEU A 1 218 ? 4.823 -6.484 -5.149 1.00 97.69 218 LEU A C 1
ATOM 1663 O O . LEU A 1 218 ? 4.708 -5.266 -5.288 1.00 97.69 218 LEU A O 1
ATOM 1667 N N . GLN A 1 219 ? 4.221 -7.152 -4.167 1.00 97.94 219 GLN A N 1
ATOM 1668 C CA . GLN A 1 219 ? 3.438 -6.514 -3.109 1.00 97.94 219 GLN A CA 1
ATOM 1669 C C . GLN A 1 219 ? 3.843 -7.061 -1.737 1.00 97.94 219 GLN A C 1
ATOM 1671 O O . GLN A 1 219 ? 3.862 -8.273 -1.541 1.00 97.94 219 GLN A O 1
ATOM 1676 N N . ARG A 1 220 ? 4.106 -6.176 -0.773 1.00 97.88 220 ARG A N 1
ATOM 1677 C CA . ARG A 1 220 ? 4.271 -6.500 0.650 1.00 97.88 220 ARG A CA 1
ATOM 1678 C C . ARG A 1 220 ? 3.283 -5.663 1.455 1.00 97.88 220 ARG A C 1
ATOM 1680 O O . ARG A 1 220 ? 3.361 -4.438 1.446 1.00 97.88 220 ARG A O 1
ATOM 1687 N N . GLY A 1 221 ? 2.354 -6.313 2.152 1.00 97.62 221 GLY A N 1
ATOM 1688 C CA . GLY A 1 221 ? 1.284 -5.592 2.841 1.00 97.62 221 GLY A CA 1
ATOM 1689 C C . GLY A 1 221 ? 0.476 -4.723 1.865 1.00 97.62 221 GLY A C 1
ATOM 1690 O O . GLY A 1 221 ? 0.141 -5.195 0.774 1.00 97.62 221 GLY A O 1
ATOM 1691 N N . PRO A 1 222 ? 0.208 -3.443 2.180 1.00 97.75 222 PRO A N 1
ATOM 1692 C CA . PRO A 1 222 ? -0.443 -2.517 1.253 1.00 97.75 222 PRO A CA 1
ATOM 1693 C C . PRO A 1 222 ? 0.505 -1.945 0.179 1.00 97.75 222 PRO A C 1
ATOM 1695 O O . PRO A 1 222 ? 0.041 -1.310 -0.773 1.00 97.75 222 PRO A O 1
ATOM 1698 N N . LEU A 1 223 ? 1.820 -2.149 0.319 1.00 98.50 223 LEU A N 1
ATOM 1699 C CA . LEU A 1 223 ? 2.858 -1.537 -0.508 1.00 98.50 223 LEU A CA 1
ATOM 1700 C C . LEU A 1 223 ? 3.123 -2.379 -1.760 1.00 98.50 223 LEU A C 1
ATOM 1702 O O . LEU A 1 223 ? 3.479 -3.554 -1.674 1.00 98.50 223 LEU A O 1
ATOM 1706 N N . VAL A 1 224 ? 2.992 -1.771 -2.935 1.00 98.06 224 VAL A N 1
ATOM 1707 C CA . VAL A 1 224 ? 3.627 -2.251 -4.166 1.00 98.06 224 VAL A CA 1
ATOM 1708 C C . VAL A 1 224 ? 5.106 -1.882 -4.088 1.00 98.06 224 VAL A C 1
ATOM 1710 O O . VAL A 1 224 ? 5.451 -0.799 -3.619 1.00 98.06 224 VAL A O 1
ATOM 1713 N N . LEU A 1 225 ? 5.979 -2.779 -4.535 1.00 98.06 225 LEU A N 1
ATOM 1714 C CA . LEU A 1 225 ? 7.425 -2.567 -4.529 1.00 98.06 225 LEU A CA 1
ATOM 1715 C C . LEU A 1 225 ? 7.932 -2.221 -5.933 1.00 98.06 225 LEU A C 1
ATOM 1717 O O . LEU A 1 225 ? 7.342 -2.622 -6.941 1.00 98.06 225 LEU A O 1
ATOM 1721 N N . ALA A 1 226 ? 9.031 -1.479 -5.991 1.00 96.62 226 ALA A N 1
ATOM 1722 C CA . ALA A 1 226 ? 9.646 -0.997 -7.215 1.00 96.62 226 ALA A CA 1
ATOM 1723 C C . ALA A 1 226 ? 11.174 -1.026 -7.133 1.00 96.62 226 ALA A C 1
ATOM 1725 O O . ALA A 1 226 ? 11.765 -0.886 -6.063 1.00 96.62 226 ALA A O 1
ATOM 1726 N N . GLY A 1 227 ? 11.806 -1.199 -8.289 1.00 94.62 227 GLY A N 1
ATOM 1727 C CA . GLY A 1 227 ? 13.226 -0.934 -8.461 1.00 94.62 227 GLY A CA 1
ATOM 1728 C C . GLY A 1 227 ? 13.449 0.547 -8.775 1.00 94.62 227 GLY A C 1
ATOM 1729 O O . GLY A 1 227 ? 12.582 1.190 -9.370 1.00 94.62 227 GLY A O 1
ATOM 1730 N N . ASP A 1 228 ? 14.608 1.074 -8.386 1.00 93.69 228 ASP A N 1
ATOM 1731 C CA . ASP A 1 228 ? 15.022 2.464 -8.601 1.00 93.69 228 ASP A CA 1
ATOM 1732 C C . ASP A 1 228 ? 16.524 2.495 -8.919 1.00 93.69 228 ASP A C 1
ATOM 1734 O O . ASP A 1 228 ? 17.321 1.854 -8.226 1.00 93.69 228 ASP A O 1
ATOM 1738 N N . ALA A 1 229 ? 16.915 3.217 -9.969 1.00 87.75 229 ALA A N 1
ATOM 1739 C CA . ALA A 1 229 ? 18.298 3.295 -10.436 1.00 87.75 229 ALA A CA 1
ATOM 1740 C C . ALA A 1 229 ? 19.260 3.843 -9.366 1.00 87.75 229 ALA A C 1
ATOM 1742 O O . ALA A 1 229 ? 20.397 3.378 -9.273 1.00 87.75 229 ALA A O 1
ATOM 1743 N N . ARG A 1 230 ? 18.794 4.741 -8.484 1.00 91.81 230 ARG A N 1
ATOM 1744 C CA . ARG A 1 230 ? 19.595 5.298 -7.375 1.00 91.81 230 ARG A CA 1
ATOM 1745 C C . ARG A 1 230 ? 20.019 4.230 -6.366 1.00 91.81 230 ARG A C 1
ATOM 1747 O O . ARG A 1 230 ? 21.059 4.363 -5.733 1.00 91.81 230 ARG A O 1
ATOM 1754 N N . ALA A 1 231 ? 19.224 3.166 -6.232 1.00 91.56 231 ALA A N 1
ATOM 1755 C CA . ALA A 1 231 ? 19.511 2.002 -5.394 1.00 91.56 231 ALA A CA 1
ATOM 1756 C C . ALA A 1 231 ? 20.181 0.850 -6.179 1.00 91.56 231 ALA A C 1
ATOM 1758 O O . ALA A 1 231 ? 20.215 -0.282 -5.702 1.00 91.56 231 ALA A O 1
ATOM 1759 N N . GLY A 1 232 ? 20.701 1.112 -7.386 1.00 82.31 232 GLY A N 1
ATOM 1760 C CA . GLY A 1 232 ? 21.375 0.113 -8.223 1.00 82.31 232 GLY A CA 1
ATOM 1761 C C . GLY A 1 232 ? 20.438 -0.820 -8.999 1.00 82.31 232 GLY A C 1
ATOM 1762 O O . GLY A 1 232 ? 20.883 -1.852 -9.500 1.00 82.31 232 GLY A O 1
ATOM 1763 N N . GLY A 1 233 ? 19.146 -0.493 -9.106 1.00 80.88 233 GLY A N 1
ATOM 1764 C CA . GLY A 1 233 ? 18.198 -1.289 -9.881 1.00 80.88 233 GLY A CA 1
ATOM 1765 C C . GLY A 1 233 ? 18.410 -1.171 -11.399 1.00 80.88 233 GLY A C 1
ATOM 1766 O O . GLY A 1 233 ? 18.510 -0.070 -11.934 1.00 80.88 233 GLY A O 1
ATOM 1767 N N . ASP A 1 234 ? 18.379 -2.301 -12.111 1.00 77.69 234 ASP A N 1
ATOM 1768 C CA . ASP A 1 234 ? 18.404 -2.365 -13.581 1.00 77.69 234 ASP A CA 1
ATOM 1769 C C . ASP A 1 234 ? 16.982 -2.545 -14.135 1.00 77.69 234 ASP A C 1
ATOM 1771 O O . ASP A 1 234 ? 16.423 -3.637 -14.138 1.00 77.69 234 ASP A O 1
ATOM 1775 N N . MET A 1 235 ? 16.381 -1.462 -14.621 1.00 73.81 235 MET A N 1
ATOM 1776 C CA . MET A 1 235 ? 14.966 -1.452 -15.008 1.00 73.81 235 MET A CA 1
ATOM 1777 C C . MET A 1 235 ? 14.648 -2.202 -16.314 1.00 73.81 235 MET A C 1
ATOM 1779 O O . MET A 1 235 ? 13.473 -2.324 -16.674 1.00 73.81 235 MET A O 1
ATOM 1783 N N . VAL A 1 236 ? 15.665 -2.669 -17.050 1.00 68.25 236 VAL A N 1
ATOM 1784 C CA . VAL A 1 236 ? 15.508 -3.267 -18.387 1.00 68.25 236 VAL A CA 1
ATOM 1785 C C . VAL A 1 236 ? 15.985 -4.718 -18.474 1.00 68.25 236 VAL A C 1
ATOM 1787 O O . VAL A 1 236 ? 15.614 -5.407 -19.432 1.00 68.25 236 VAL A O 1
ATOM 1790 N N . ARG A 1 237 ? 16.742 -5.224 -17.487 1.00 79.25 237 ARG A N 1
ATOM 1791 C CA . ARG A 1 237 ? 17.074 -6.655 -17.406 1.00 79.25 237 ARG A CA 1
ATOM 1792 C C . ARG A 1 237 ? 15.848 -7.530 -17.183 1.00 79.25 237 ARG A C 1
ATOM 1794 O O . ARG A 1 237 ? 14.826 -7.104 -16.659 1.00 79.25 237 ARG A O 1
ATOM 1801 N N . VAL A 1 238 ? 16.002 -8.808 -17.517 1.00 83.44 238 VAL A N 1
ATOM 1802 C CA . VAL A 1 238 ? 15.043 -9.850 -17.142 1.00 83.44 238 VAL A CA 1
ATOM 1803 C C . VAL A 1 238 ? 15.241 -10.232 -15.675 1.00 83.44 238 VAL A C 1
ATOM 1805 O O . VAL A 1 238 ? 16.367 -10.486 -15.243 1.00 83.44 238 VAL A O 1
ATOM 1808 N N . TYR A 1 239 ? 14.134 -10.314 -14.948 1.00 88.44 239 TYR A N 1
ATOM 1809 C CA . TYR A 1 239 ? 14.054 -10.746 -13.557 1.00 88.44 239 TYR A CA 1
ATOM 1810 C C . TYR A 1 239 ? 13.401 -12.125 -13.457 1.00 88.44 239 TYR A C 1
ATOM 1812 O O . TYR A 1 239 ? 12.460 -12.425 -14.196 1.00 88.44 239 TYR A O 1
ATOM 1820 N N . ARG A 1 240 ? 13.878 -12.957 -12.527 1.00 91.88 240 ARG A N 1
ATOM 1821 C CA . ARG A 1 240 ? 13.278 -14.259 -12.194 1.00 91.88 240 ARG A CA 1
ATOM 1822 C C . ARG A 1 240 ? 13.151 -14.394 -10.678 1.00 91.88 240 ARG A C 1
ATOM 1824 O O . ARG A 1 240 ? 14.030 -14.993 -10.066 1.00 91.88 240 ARG A O 1
ATOM 1831 N N . PRO A 1 241 ? 12.114 -13.817 -10.047 1.00 94.00 241 PRO A N 1
ATOM 1832 C CA . PRO A 1 241 ? 11.909 -13.976 -8.612 1.00 94.00 241 PRO A CA 1
ATOM 1833 C C . PRO A 1 241 ? 11.748 -15.462 -8.274 1.00 94.00 241 PRO A C 1
ATOM 1835 O O . PRO A 1 241 ? 11.079 -16.183 -9.011 1.00 94.00 241 PRO A O 1
ATOM 1838 N N . ALA A 1 242 ? 12.326 -15.909 -7.159 1.00 95.69 242 ALA A N 1
ATOM 1839 C CA . ALA A 1 242 ? 12.203 -17.277 -6.651 1.00 95.69 242 ALA A CA 1
ATOM 1840 C C . ALA A 1 242 ? 10.795 -17.526 -6.066 1.00 95.69 242 ALA A C 1
ATOM 1842 O O . ALA A 1 242 ? 10.620 -17.699 -4.859 1.00 95.69 242 ALA A O 1
ATOM 1843 N N . GLU A 1 243 ? 9.783 -17.453 -6.927 1.00 94.44 243 GLU A N 1
ATOM 1844 C CA . GLU A 1 243 ? 8.369 -17.547 -6.582 1.00 94.44 243 GLU A CA 1
ATOM 1845 C C . GLU A 1 243 ? 7.984 -18.971 -6.176 1.00 94.44 243 GLU A C 1
ATOM 1847 O O . GLU A 1 243 ? 8.389 -19.958 -6.793 1.00 94.44 243 GLU A O 1
ATOM 1852 N N . LYS A 1 244 ? 7.186 -19.066 -5.114 1.00 93.56 244 LYS A N 1
ATOM 1853 C CA . LYS A 1 244 ? 6.525 -20.292 -4.702 1.00 93.56 244 LYS A CA 1
ATOM 1854 C C . LYS A 1 244 ? 5.182 -19.980 -4.041 1.00 93.56 244 LYS A C 1
ATOM 1856 O O . LYS A 1 244 ? 5.108 -19.184 -3.100 1.00 93.56 244 LYS A O 1
ATOM 1861 N N . ASP A 1 245 ? 4.132 -20.651 -4.511 1.00 91.19 245 ASP A N 1
ATOM 1862 C CA . ASP A 1 245 ? 2.758 -20.575 -3.995 1.00 91.19 245 ASP A CA 1
ATOM 1863 C C . ASP A 1 245 ? 2.214 -19.121 -3.906 1.00 91.19 245 ASP A C 1
ATOM 1865 O O . ASP A 1 245 ? 1.434 -18.748 -3.025 1.00 91.19 245 ASP A O 1
ATOM 1869 N N . GLY A 1 246 ? 2.637 -18.273 -4.850 1.00 91.25 246 GLY A N 1
ATOM 1870 C CA . GLY A 1 246 ? 2.304 -16.852 -4.974 1.00 91.25 246 GLY A CA 1
ATOM 1871 C C . GLY A 1 246 ? 3.146 -15.908 -4.108 1.00 91.25 246 GLY A C 1
ATOM 1872 O O . GLY A 1 246 ? 2.851 -14.709 -4.067 1.00 91.25 246 GLY A O 1
ATOM 1873 N N . THR A 1 247 ? 4.165 -16.418 -3.412 1.00 95.69 247 THR A N 1
ATOM 1874 C CA . THR A 1 247 ? 5.057 -15.666 -2.511 1.00 95.69 247 THR A CA 1
ATOM 1875 C C . THR A 1 247 ? 6.516 -15.733 -2.963 1.00 95.69 247 THR A C 1
ATOM 1877 O O . THR A 1 247 ? 6.895 -16.649 -3.683 1.00 95.69 247 THR A O 1
ATOM 1880 N N . VAL A 1 248 ? 7.348 -14.769 -2.559 1.00 97.12 248 VAL A N 1
ATOM 1881 C CA . VAL A 1 248 ? 8.787 -14.736 -2.885 1.00 97.12 248 VAL A CA 1
ATOM 1882 C C . VAL A 1 248 ? 9.593 -14.509 -1.607 1.00 97.12 248 VAL A C 1
ATOM 1884 O O . VAL A 1 248 ? 9.241 -13.606 -0.839 1.00 97.12 248 VAL A O 1
ATOM 1887 N N . PRO A 1 249 ? 10.683 -15.263 -1.364 1.00 97.75 249 PRO A N 1
ATOM 1888 C CA . PRO A 1 249 ? 11.600 -14.982 -0.270 1.00 97.75 249 PRO A CA 1
ATOM 1889 C C . PRO A 1 249 ? 12.163 -13.562 -0.383 1.00 97.75 249 PRO A C 1
ATOM 1891 O O . PRO A 1 249 ? 12.765 -13.192 -1.394 1.00 97.75 249 PRO A O 1
ATOM 1894 N N . ALA A 1 250 ? 11.960 -12.779 0.673 1.00 97.56 250 ALA A N 1
ATOM 1895 C CA . ALA A 1 250 ? 12.403 -11.399 0.762 1.00 97.56 250 ALA A CA 1
ATOM 1896 C C . ALA A 1 250 ? 12.995 -11.120 2.148 1.00 97.56 250 ALA A C 1
ATOM 1898 O O . ALA A 1 250 ? 12.432 -11.546 3.158 1.00 97.56 250 ALA A O 1
ATOM 1899 N N . ALA A 1 251 ? 14.107 -10.390 2.198 1.00 97.25 251 ALA A N 1
ATOM 1900 C CA . ALA A 1 251 ? 14.783 -10.006 3.437 1.00 97.25 251 ALA A CA 1
ATOM 1901 C C . ALA A 1 251 ? 14.931 -8.477 3.509 1.00 97.25 251 ALA A C 1
ATOM 1903 O O . ALA A 1 251 ? 15.277 -7.877 2.493 1.00 97.25 251 ALA A O 1
ATOM 1904 N N . PRO A 1 252 ? 14.704 -7.822 4.665 1.00 97.12 252 PRO A N 1
ATOM 1905 C CA . PRO A 1 252 ? 14.956 -6.389 4.812 1.00 97.12 252 PRO A CA 1
ATOM 1906 C C . PRO A 1 252 ? 16.398 -6.018 4.457 1.00 97.12 252 PRO A C 1
ATOM 1908 O O . PRO A 1 252 ? 17.337 -6.689 4.890 1.00 97.12 252 PRO A O 1
ATOM 1911 N N . CYS A 1 253 ? 16.576 -4.935 3.702 1.00 95.56 253 CYS A N 1
ATOM 1912 C CA . CYS A 1 253 ? 17.888 -4.425 3.315 1.00 95.56 253 CYS A CA 1
ATOM 1913 C C . CYS A 1 253 ? 18.008 -2.916 3.566 1.00 95.56 253 CYS A C 1
ATOM 1915 O O . CYS A 1 253 ? 17.016 -2.213 3.773 1.00 95.56 253 CYS A O 1
ATOM 1917 N N . LYS A 1 254 ? 19.246 -2.414 3.599 1.00 92.56 254 LYS A N 1
ATOM 1918 C CA . LYS A 1 254 ? 19.522 -0.996 3.836 1.00 92.56 254 LYS A CA 1
ATOM 1919 C C . LYS A 1 254 ? 19.515 -0.241 2.508 1.00 92.56 254 LYS A C 1
ATOM 1921 O O . LYS A 1 254 ? 20.333 -0.530 1.643 1.00 92.56 254 LYS A O 1
ATOM 1926 N N . ASN A 1 255 ? 18.655 0.765 2.390 1.00 94.81 255 ASN A N 1
ATOM 1927 C CA . ASN A 1 255 ? 18.713 1.752 1.316 1.00 94.81 255 ASN A CA 1
ATOM 1928 C C . ASN A 1 255 ? 19.351 3.041 1.862 1.00 94.81 255 ASN A C 1
ATOM 1930 O O . ASN A 1 255 ? 18.804 3.677 2.760 1.00 94.81 255 ASN A O 1
ATOM 1934 N N . GLU A 1 256 ? 20.536 3.387 1.353 1.00 94.62 256 GLU A N 1
ATOM 1935 C CA . GLU A 1 256 ? 21.244 4.637 1.680 1.00 94.62 256 GLU A CA 1
ATOM 1936 C C . GLU A 1 256 ? 21.011 5.742 0.637 1.00 94.62 256 GLU A C 1
ATOM 1938 O O . GLU A 1 256 ? 21.354 6.895 0.882 1.00 94.62 256 GLU A O 1
ATOM 1943 N N . ALA A 1 257 ? 20.425 5.406 -0.516 1.00 94.38 257 ALA A N 1
ATOM 1944 C CA . ALA A 1 257 ? 20.243 6.320 -1.637 1.00 94.38 257 ALA A CA 1
ATOM 1945 C C . ALA A 1 257 ? 19.039 7.257 -1.455 1.00 94.38 257 ALA A C 1
ATOM 1947 O O . ALA A 1 257 ? 19.059 8.386 -1.945 1.00 94.38 257 ALA A O 1
ATOM 1948 N N . PHE A 1 258 ? 17.980 6.806 -0.773 1.00 94.75 258 PHE A N 1
ATOM 1949 C CA . PHE A 1 258 ? 16.811 7.632 -0.457 1.00 94.75 258 PHE A CA 1
ATOM 1950 C C . PHE A 1 258 ? 15.980 7.076 0.718 1.00 94.75 258 PHE A C 1
ATOM 1952 O O . PHE A 1 258 ? 15.965 5.864 0.948 1.00 94.75 258 PHE A O 1
ATOM 1959 N N . PRO A 1 259 ? 15.231 7.932 1.447 1.00 94.38 259 PRO A N 1
ATOM 1960 C CA . PRO A 1 259 ? 14.283 7.485 2.467 1.00 94.38 259 PRO A CA 1
ATOM 1961 C C . PRO A 1 259 ? 13.175 6.602 1.876 1.00 94.38 259 PRO A C 1
ATOM 1963 O O . PRO A 1 259 ? 12.529 6.976 0.896 1.00 94.38 259 PRO A O 1
ATOM 1966 N N . SER A 1 260 ? 12.920 5.452 2.496 1.00 95.94 260 SER A N 1
ATOM 1967 C CA . SER A 1 260 ? 11.856 4.504 2.133 1.00 95.94 260 SER A CA 1
ATOM 1968 C C . SER A 1 260 ? 11.127 4.009 3.382 1.00 95.94 260 SER A C 1
ATOM 1970 O O . SER A 1 260 ? 11.705 3.984 4.469 1.00 95.94 260 SER A O 1
ATOM 1972 N N . LEU A 1 261 ? 9.858 3.624 3.230 1.00 95.88 261 LEU A N 1
ATOM 1973 C CA . LEU A 1 261 ? 9.089 2.932 4.268 1.00 95.88 261 LEU A CA 1
ATOM 1974 C C . LEU A 1 261 ? 9.583 1.490 4.424 1.00 95.88 261 LEU A C 1
ATOM 1976 O O . LEU A 1 261 ? 9.660 0.969 5.534 1.00 95.88 261 LEU A O 1
ATOM 1980 N N . VAL A 1 262 ? 9.918 0.846 3.301 1.00 97.56 262 VAL A N 1
ATOM 1981 C CA . VAL A 1 262 ? 10.454 -0.518 3.245 1.00 97.56 262 VAL A CA 1
ATOM 1982 C C . VAL A 1 262 ? 11.472 -0.622 2.111 1.00 97.56 262 VAL A C 1
ATOM 1984 O O . VAL A 1 262 ? 11.228 -0.132 1.011 1.00 97.56 262 VAL A O 1
ATOM 1987 N N . SER A 1 263 ? 12.577 -1.331 2.359 1.00 98.19 263 SER A N 1
ATOM 1988 C CA . SER A 1 263 ? 13.487 -1.839 1.324 1.00 98.19 263 SER A CA 1
ATOM 1989 C C . SER A 1 263 ? 13.816 -3.311 1.583 1.00 98.19 263 SER A C 1
ATOM 1991 O O . SER A 1 263 ? 14.041 -3.698 2.733 1.00 98.19 263 SER A O 1
ATOM 1993 N N . LEU A 1 264 ? 13.794 -4.137 0.534 1.00 98.25 264 LEU A N 1
ATOM 1994 C CA . LEU A 1 264 ? 13.986 -5.590 0.597 1.00 98.25 264 LEU A CA 1
ATOM 1995 C C . LEU A 1 264 ? 14.965 -6.072 -0.482 1.00 98.25 264 LEU A C 1
ATOM 1997 O O . LEU A 1 264 ? 14.876 -5.638 -1.627 1.00 98.25 264 LEU A O 1
ATOM 2001 N N . GLU A 1 265 ? 15.795 -7.058 -0.147 1.00 97.81 265 GLU A N 1
ATOM 2002 C CA . GLU A 1 265 ? 16.381 -7.978 -1.126 1.00 97.81 265 GLU A CA 1
ATOM 2003 C C . GLU A 1 265 ? 15.356 -9.056 -1.488 1.00 97.81 265 GLU A C 1
ATOM 2005 O O . GLU A 1 265 ? 14.830 -9.736 -0.602 1.00 97.81 265 GLU A O 1
ATOM 2010 N N . ILE A 1 266 ? 15.097 -9.235 -2.782 1.00 97.94 266 ILE A N 1
ATOM 2011 C CA . ILE A 1 266 ? 14.210 -10.260 -3.343 1.00 97.94 266 ILE A CA 1
ATOM 2012 C C . ILE A 1 266 ? 15.061 -11.372 -3.951 1.00 97.94 266 ILE A C 1
ATOM 2014 O O . ILE A 1 266 ? 15.890 -11.094 -4.814 1.00 97.94 266 ILE A O 1
ATOM 2018 N N . ALA A 1 267 ? 14.869 -12.623 -3.530 1.00 97.62 267 ALA A N 1
ATOM 2019 C CA . ALA A 1 267 ? 15.640 -13.756 -4.050 1.00 97.62 267 ALA A CA 1
ATOM 2020 C C . ALA A 1 267 ? 15.278 -14.101 -5.509 1.00 97.62 267 ALA A C 1
ATOM 2022 O O . ALA A 1 267 ? 14.101 -14.065 -5.878 1.00 97.62 267 ALA A O 1
ATOM 2023 N N . GLU A 1 268 ? 16.268 -14.504 -6.314 1.00 95.31 268 GLU A N 1
ATOM 2024 C CA . GLU A 1 268 ? 16.068 -14.970 -7.698 1.00 95.31 268 GLU A CA 1
ATOM 2025 C C . GLU A 1 268 ? 16.297 -16.478 -7.897 1.00 95.31 268 GLU A C 1
ATOM 2027 O O . GLU A 1 268 ? 17.065 -17.134 -7.186 1.00 95.31 268 GLU A O 1
ATOM 2032 N N . GLU A 1 269 ? 15.626 -17.036 -8.909 1.00 93.38 269 GLU A N 1
ATOM 2033 C CA . GLU A 1 269 ? 15.860 -18.392 -9.405 1.00 93.38 269 GLU A CA 1
ATOM 2034 C C . GLU A 1 269 ? 17.316 -18.573 -9.860 1.00 93.38 269 GLU A C 1
ATOM 2036 O O . GLU A 1 269 ? 17.874 -17.740 -10.571 1.00 93.38 269 GLU A O 1
ATOM 2041 N N . GLY A 1 270 ? 17.934 -19.699 -9.492 1.00 86.12 270 GLY A N 1
ATOM 2042 C CA . GLY A 1 270 ? 19.339 -19.976 -9.820 1.00 86.12 270 GLY A CA 1
ATOM 2043 C C . GLY A 1 270 ? 20.359 -19.263 -8.921 1.00 86.12 270 GLY A C 1
ATOM 2044 O O . GLY A 1 270 ? 21.549 -19.553 -9.029 1.00 86.12 270 GLY A O 1
ATOM 2045 N N . GLY A 1 271 ? 19.901 -18.419 -7.990 1.00 87.69 271 GLY A N 1
ATOM 2046 C CA . GLY A 1 271 ? 20.729 -17.719 -7.011 1.00 87.69 271 GLY A CA 1
ATOM 2047 C C . GLY A 1 271 ? 20.975 -16.250 -7.357 1.00 87.69 271 GLY A C 1
ATOM 2048 O O . GLY A 1 271 ? 20.941 -15.844 -8.515 1.00 87.69 271 GLY A O 1
ATOM 2049 N N . GLY A 1 272 ? 21.249 -15.458 -6.319 1.00 92.56 272 GLY A N 1
ATOM 2050 C CA . GLY A 1 272 ? 21.295 -13.997 -6.391 1.00 92.56 272 GLY A CA 1
ATOM 2051 C C . GLY A 1 272 ? 20.030 -13.348 -5.826 1.00 92.56 272 GLY A C 1
ATOM 2052 O O . GLY A 1 272 ? 19.094 -14.030 -5.395 1.00 92.56 272 GLY A O 1
ATOM 2053 N N . SER A 1 273 ? 20.029 -12.019 -5.797 1.00 95.69 273 SER A N 1
ATOM 2054 C CA . SER A 1 273 ? 18.909 -11.205 -5.335 1.00 95.69 273 SER A CA 1
ATOM 2055 C C . SER A 1 273 ? 18.902 -9.833 -6.010 1.00 95.69 273 SER A C 1
ATOM 2057 O O . SER A 1 273 ? 19.847 -9.470 -6.718 1.00 95.69 273 SER A O 1
ATOM 2059 N N . PHE A 1 274 ? 17.830 -9.072 -5.801 1.00 95.12 274 PHE A N 1
ATOM 2060 C CA . PHE A 1 274 ? 17.759 -7.664 -6.177 1.00 95.12 274 PHE A CA 1
ATOM 2061 C C . PHE A 1 274 ? 17.048 -6.812 -5.131 1.00 95.12 274 PHE A C 1
ATOM 2063 O O . PHE A 1 274 ? 16.013 -7.208 -4.589 1.00 95.12 274 PHE A O 1
ATOM 2070 N N . ALA A 1 275 ? 17.572 -5.605 -4.927 1.00 96.56 275 ALA A N 1
ATOM 2071 C CA . ALA A 1 275 ? 16.955 -4.585 -4.101 1.00 96.56 275 ALA A CA 1
ATOM 2072 C C . ALA A 1 275 ? 15.667 -4.040 -4.741 1.00 96.56 275 ALA A C 1
ATOM 2074 O O . ALA A 1 275 ? 15.623 -3.711 -5.931 1.00 96.56 275 ALA A O 1
ATOM 2075 N N . VAL A 1 276 ? 14.635 -3.882 -3.916 1.00 97.88 276 VAL A N 1
ATOM 2076 C CA . VAL A 1 276 ? 13.425 -3.104 -4.208 1.00 97.88 276 VAL A CA 1
ATOM 2077 C C . VAL A 1 276 ? 13.058 -2.250 -2.998 1.00 97.88 276 VAL A C 1
ATOM 2079 O O . VAL A 1 276 ? 13.299 -2.647 -1.858 1.00 97.88 276 VAL A O 1
ATOM 2082 N N . SER A 1 277 ? 12.417 -1.111 -3.234 1.00 98.19 277 SER A N 1
ATOM 2083 C CA . SER A 1 277 ? 11.824 -0.267 -2.191 1.00 98.19 277 SER A CA 1
ATOM 2084 C C . SER A 1 277 ? 10.319 -0.120 -2.412 1.00 98.19 277 SER A C 1
ATOM 2086 O O . SER A 1 277 ? 9.783 -0.573 -3.425 1.00 98.19 277 SER A O 1
ATOM 2088 N N . ASP A 1 278 ? 9.606 0.491 -1.470 1.00 97.94 278 ASP A N 1
ATOM 2089 C CA . ASP A 1 278 ? 8.206 0.848 -1.686 1.00 97.94 278 ASP A CA 1
ATOM 2090 C C . ASP A 1 278 ? 8.040 1.823 -2.870 1.00 97.94 278 ASP A C 1
ATOM 2092 O O . ASP A 1 278 ? 8.816 2.761 -3.067 1.00 97.94 278 ASP A O 1
ATOM 2096 N N . TYR A 1 279 ? 6.997 1.598 -3.671 1.00 97.06 279 TYR A N 1
ATOM 2097 C CA . TYR A 1 279 ? 6.688 2.391 -4.862 1.00 97.06 279 TYR A CA 1
ATOM 2098 C C . TYR A 1 279 ? 6.495 3.885 -4.560 1.00 97.06 279 TYR A C 1
ATOM 2100 O O . TYR A 1 279 ? 6.745 4.731 -5.424 1.00 97.06 279 TYR A O 1
ATOM 2108 N N . GLY A 1 280 ? 6.043 4.198 -3.341 1.00 95.12 280 GLY A N 1
ATOM 2109 C CA . GLY A 1 280 ? 5.813 5.550 -2.853 1.00 95.12 280 GLY A CA 1
ATOM 2110 C C . GLY A 1 280 ? 7.087 6.391 -2.803 1.00 95.12 280 GLY A C 1
ATOM 2111 O O . GLY A 1 280 ? 7.016 7.565 -3.152 1.00 95.12 280 GLY A O 1
ATOM 2112 N N . SER A 1 281 ? 8.233 5.801 -2.448 1.00 95.44 281 SER A N 1
ATOM 2113 C CA . SER A 1 281 ? 9.537 6.479 -2.328 1.00 95.44 281 SER A CA 1
ATOM 2114 C C . SER A 1 281 ? 10.429 6.453 -3.581 1.00 95.44 281 SER A C 1
ATOM 2116 O O . SER A 1 281 ? 11.374 7.245 -3.689 1.00 95.44 281 SER A O 1
ATOM 2118 N N . CYS A 1 282 ? 10.155 5.579 -4.551 1.00 95.06 282 CYS A N 1
ATOM 2119 C CA . CYS A 1 282 ? 10.922 5.503 -5.800 1.00 95.06 282 CYS A CA 1
ATOM 2120 C C . CYS A 1 282 ? 10.587 6.647 -6.782 1.00 95.06 282 CYS A C 1
ATOM 2122 O O . CYS A 1 282 ? 9.459 7.146 -6.809 1.00 95.06 282 CYS A O 1
ATOM 2124 N N . GLY A 1 283 ? 11.543 7.041 -7.630 1.00 91.69 283 GLY A N 1
ATOM 2125 C CA . GLY A 1 283 ? 11.354 8.023 -8.710 1.00 91.69 283 GLY A CA 1
ATOM 2126 C C . GLY A 1 283 ? 11.328 9.502 -8.290 1.00 91.69 283 GLY A C 1
ATOM 2127 O O . GLY A 1 283 ? 10.823 10.339 -9.034 1.00 91.69 283 GLY A O 1
ATOM 2128 N N . LYS A 1 284 ? 11.794 9.843 -7.081 1.00 92.38 284 LYS A N 1
ATOM 2129 C CA . LYS A 1 284 ? 11.560 11.164 -6.453 1.00 92.38 284 LYS A CA 1
ATOM 2130 C C . LYS A 1 284 ? 12.485 12.306 -6.892 1.00 92.38 284 LYS A C 1
ATOM 2132 O O . LYS A 1 284 ? 12.244 13.442 -6.487 1.00 92.38 284 LYS A O 1
ATOM 2137 N N . THR A 1 285 ? 13.508 12.059 -7.712 1.00 89.56 285 THR A N 1
ATOM 2138 C CA . THR A 1 285 ? 14.312 13.165 -8.276 1.00 89.56 285 THR A CA 1
ATOM 2139 C C . THR A 1 285 ? 13.560 13.899 -9.389 1.00 89.56 285 THR A C 1
ATOM 2141 O O . THR A 1 285 ? 13.785 15.093 -9.564 1.00 89.56 285 THR A O 1
ATOM 2144 N N . LEU A 1 286 ? 12.564 13.250 -10.014 1.00 87.12 286 LEU A N 1
ATOM 2145 C CA . LEU A 1 286 ? 11.769 13.756 -11.149 1.00 87.12 286 LEU A CA 1
ATOM 2146 C C . LEU A 1 286 ? 12.578 13.904 -12.455 1.00 87.12 286 LEU A C 1
ATOM 2148 O O . LEU A 1 286 ? 12.235 14.693 -13.332 1.00 87.12 286 LEU A O 1
ATOM 2152 N N . ASP A 1 287 ? 13.640 13.111 -12.587 1.00 82.56 287 ASP A N 1
ATOM 2153 C CA . ASP A 1 287 ? 14.573 13.084 -13.714 1.00 82.56 287 ASP A CA 1
ATOM 2154 C C . ASP A 1 287 ? 15.108 11.654 -13.948 1.00 82.56 287 ASP A C 1
ATOM 2156 O O . ASP A 1 287 ? 14.785 10.713 -13.214 1.00 82.56 287 ASP A O 1
ATOM 2160 N N . GLU A 1 288 ? 15.926 11.491 -14.989 1.00 77.12 288 GLU A N 1
ATOM 2161 C CA . GLU A 1 288 ? 16.494 10.204 -15.407 1.00 77.12 288 GLU A CA 1
ATOM 2162 C C . GLU A 1 288 ? 17.457 9.575 -14.373 1.00 77.12 288 GLU A C 1
ATOM 2164 O O . GLU A 1 288 ? 17.771 8.390 -14.488 1.00 77.12 288 GLU A O 1
ATOM 2169 N N . GLU A 1 289 ? 17.882 10.289 -13.321 1.00 78.44 289 GLU A N 1
ATOM 2170 C CA . GLU A 1 289 ? 18.696 9.692 -12.250 1.00 78.44 289 GLU A CA 1
ATOM 2171 C C . GLU A 1 289 ? 17.876 8.741 -11.359 1.00 78.44 289 GLU A C 1
ATOM 2173 O O . GLU A 1 289 ? 18.438 7.827 -10.757 1.00 78.44 289 GLU A O 1
ATOM 2178 N N . SER A 1 290 ? 16.543 8.897 -11.306 1.00 84.50 290 SER A N 1
ATOM 2179 C CA . SER A 1 290 ? 15.624 7.996 -10.585 1.00 84.50 290 SER A CA 1
ATOM 2180 C C . SER A 1 290 ? 14.711 7.179 -11.502 1.00 84.50 290 SER A C 1
ATOM 2182 O O . SER A 1 290 ? 13.541 6.936 -11.192 1.00 84.50 290 SER A O 1
ATOM 2184 N N . LEU A 1 291 ? 15.256 6.703 -12.627 1.00 84.25 291 LEU A N 1
ATOM 2185 C CA . LEU A 1 291 ? 14.606 5.685 -13.457 1.00 84.25 291 LEU A CA 1
ATOM 2186 C C . LEU A 1 291 ? 14.126 4.507 -12.598 1.00 84.25 291 LEU A C 1
ATOM 2188 O O . LEU A 1 291 ? 14.896 3.908 -11.847 1.00 84.25 291 LEU A O 1
ATOM 2192 N N . MET A 1 292 ? 12.844 4.175 -12.721 1.00 88.31 292 MET A N 1
ATOM 2193 C CA . MET A 1 292 ? 12.172 3.210 -11.859 1.00 88.31 292 MET A CA 1
ATOM 2194 C C . MET A 1 292 ? 11.237 2.276 -12.634 1.00 88.31 292 MET A C 1
ATOM 2196 O O . MET A 1 292 ? 10.833 2.565 -13.762 1.00 88.31 292 MET A O 1
ATOM 2200 N N . THR A 1 293 ? 10.840 1.171 -12.003 1.00 88.50 293 THR A N 1
ATOM 2201 C CA . THR A 1 293 ? 9.783 0.281 -12.498 1.00 88.50 293 THR A CA 1
ATOM 2202 C C . THR A 1 293 ? 9.131 -0.466 -11.337 1.00 88.50 293 THR A C 1
ATOM 2204 O O . THR A 1 293 ? 9.826 -0.908 -10.422 1.00 88.50 293 THR A O 1
ATOM 2207 N N . CYS A 1 294 ? 7.806 -0.637 -11.360 1.00 92.38 294 CYS A N 1
ATOM 2208 C CA . CYS A 1 294 ? 7.112 -1.575 -10.462 1.00 92.38 294 CYS A CA 1
ATOM 2209 C C . CYS A 1 294 ? 6.570 -2.804 -11.199 1.00 92.38 294 CYS A C 1
ATOM 2211 O O . CYS A 1 294 ? 6.235 -3.802 -10.567 1.00 92.38 294 CYS A O 1
ATOM 2213 N N . TRP A 1 295 ? 6.485 -2.737 -12.531 1.00 89.75 295 TRP A N 1
ATOM 2214 C CA . TRP A 1 295 ? 6.256 -3.887 -13.396 1.00 89.75 295 TRP A CA 1
ATOM 2215 C C . TRP A 1 295 ? 7.600 -4.358 -13.956 1.00 89.75 295 TRP A C 1
ATOM 2217 O O . TRP A 1 295 ? 8.108 -3.832 -14.947 1.00 89.75 295 TRP A O 1
ATOM 2227 N N . PHE A 1 296 ? 8.181 -5.347 -13.288 1.00 88.75 296 PHE A N 1
ATOM 2228 C CA . PHE A 1 296 ? 9.437 -5.991 -13.653 1.00 88.75 296 PHE A CA 1
ATOM 2229 C C . PHE A 1 296 ? 9.209 -7.000 -14.791 1.00 88.75 296 PHE A C 1
ATOM 2231 O O . PHE A 1 296 ? 8.223 -7.745 -14.754 1.00 88.75 296 PHE A O 1
ATOM 2238 N N . PRO A 1 297 ? 10.086 -7.066 -15.806 1.00 82.00 297 PRO A N 1
ATOM 2239 C CA . PRO A 1 297 ? 9.912 -8.002 -16.911 1.00 82.00 297 PRO A CA 1
ATOM 2240 C C . PRO A 1 297 ? 10.519 -9.388 -16.652 1.00 82.00 297 PRO A C 1
ATOM 2242 O O . PRO A 1 297 ? 11.669 -9.519 -16.240 1.00 82.00 297 PRO A O 1
ATOM 2245 N N . VAL A 1 298 ? 9.769 -10.435 -17.008 1.00 82.19 298 VAL A N 1
ATOM 2246 C CA . VAL A 1 298 ? 10.214 -11.852 -17.006 1.00 82.19 298 VAL A CA 1
ATOM 2247 C C . VAL A 1 298 ? 10.742 -12.325 -18.362 1.00 82.19 298 VAL A C 1
ATOM 2249 O O . VAL A 1 298 ? 11.205 -13.454 -18.510 1.00 82.19 298 VAL A O 1
ATOM 2252 N N . SER A 1 299 ? 10.707 -11.466 -19.379 1.00 70.25 299 SER A N 1
ATOM 2253 C CA . SER A 1 299 ? 11.319 -11.744 -20.679 1.00 70.25 299 SER A CA 1
ATOM 2254 C C . SER A 1 299 ? 11.808 -10.462 -21.341 1.00 70.25 299 SER A C 1
ATOM 2256 O O . SER A 1 299 ? 11.344 -9.366 -21.029 1.00 70.25 299 SER A O 1
ATOM 2258 N N . ASN A 1 300 ? 12.762 -10.598 -22.259 1.00 59.12 300 ASN A N 1
ATOM 2259 C CA . ASN A 1 300 ? 13.358 -9.469 -22.960 1.00 59.12 300 ASN A CA 1
ATOM 2260 C C . ASN A 1 300 ? 12.396 -8.957 -24.048 1.00 59.12 300 ASN A C 1
ATOM 2262 O O . ASN A 1 300 ? 12.492 -9.348 -25.207 1.00 59.12 300 ASN A O 1
ATOM 2266 N N . TYR A 1 301 ? 11.440 -8.119 -23.643 1.00 49.81 301 TYR A N 1
ATOM 2267 C CA . TYR A 1 301 ? 10.460 -7.484 -24.532 1.00 49.81 301 TYR A CA 1
ATOM 2268 C C . TYR A 1 301 ? 10.995 -6.214 -25.215 1.00 49.81 301 TYR A C 1
ATOM 2270 O O . TYR A 1 301 ? 10.435 -5.785 -26.221 1.00 49.81 301 TYR A O 1
ATOM 2278 N N . TRP A 1 302 ? 12.073 -5.629 -24.679 1.00 44.59 302 TRP A N 1
ATOM 2279 C CA . TRP A 1 302 ? 12.770 -4.474 -25.253 1.00 44.59 302 TRP A CA 1
ATOM 2280 C C . TRP A 1 302 ? 13.555 -4.815 -26.513 1.00 44.59 302 TRP A C 1
ATOM 2282 O O . TRP A 1 302 ? 13.708 -3.972 -27.393 1.00 44.59 302 TRP A O 1
ATOM 2292 N N . THR A 1 303 ? 14.062 -6.045 -26.613 1.00 37.03 303 THR A N 1
ATOM 2293 C CA . THR A 1 303 ? 14.679 -6.523 -27.849 1.00 37.03 303 THR A CA 1
ATOM 2294 C C . THR A 1 303 ? 13.572 -6.726 -28.879 1.00 37.03 303 THR A C 1
ATOM 2296 O O . THR A 1 303 ? 12.707 -7.575 -28.653 1.00 37.03 303 THR A O 1
ATOM 2299 N N . PRO A 1 304 ? 13.584 -5.995 -30.015 1.00 37.75 304 PRO A N 1
ATOM 2300 C CA . PRO A 1 304 ? 12.684 -6.294 -31.121 1.00 37.75 304 PRO A CA 1
ATOM 2301 C C . PRO A 1 304 ? 12.843 -7.766 -31.487 1.00 37.75 304 PRO A C 1
ATOM 2303 O O . PRO A 1 304 ? 13.965 -8.278 -31.418 1.00 37.75 304 PRO A O 1
ATOM 2306 N N . ASP A 1 305 ? 11.773 -8.443 -31.908 1.00 42.94 305 ASP A N 1
ATOM 2307 C CA . ASP A 1 305 ? 11.934 -9.784 -32.465 1.00 42.94 305 ASP A CA 1
ATOM 2308 C C . ASP A 1 305 ? 12.830 -9.679 -33.703 1.00 42.94 305 ASP A C 1
ATOM 2310 O O . ASP A 1 305 ? 12.386 -9.315 -34.788 1.00 42.94 305 ASP A O 1
ATOM 2314 N N . LYS A 1 306 ? 14.125 -9.975 -33.542 1.00 45.75 306 LYS A N 1
ATOM 2315 C CA . LYS A 1 306 ? 15.114 -9.870 -34.621 1.00 45.75 306 LYS A CA 1
ATOM 2316 C C . LYS A 1 306 ? 14.804 -10.835 -35.765 1.00 45.75 306 LYS A C 1
ATOM 2318 O O . LYS A 1 306 ? 15.409 -10.707 -36.819 1.00 45.75 306 LYS A O 1
ATOM 2323 N N . ARG A 1 307 ? 13.858 -11.765 -35.572 1.00 47.22 307 ARG A N 1
ATOM 2324 C CA . ARG A 1 307 ? 13.313 -12.655 -36.599 1.00 47.22 307 ARG A CA 1
ATOM 2325 C C . ARG A 1 307 ? 12.212 -12.000 -37.432 1.00 47.22 307 ARG A C 1
ATOM 2327 O O . ARG A 1 307 ? 11.829 -12.613 -38.418 1.00 47.22 307 ARG A O 1
ATOM 2334 N N . ARG A 1 308 ? 11.658 -10.835 -37.060 1.00 48.50 308 ARG A N 1
ATOM 2335 C CA . ARG A 1 308 ? 10.477 -10.219 -37.701 1.00 48.50 308 ARG A CA 1
ATOM 2336 C C . ARG A 1 308 ? 10.505 -8.689 -37.671 1.00 48.50 308 ARG A C 1
ATOM 2338 O O . ARG A 1 308 ? 10.379 -8.073 -36.619 1.00 48.50 308 ARG A O 1
ATOM 2345 N N . PHE A 1 309 ? 10.596 -8.058 -38.840 1.00 49.00 309 PHE A N 1
ATOM 2346 C CA . PHE A 1 309 ? 10.712 -6.599 -38.961 1.00 49.00 309 PHE A CA 1
ATOM 2347 C C . PHE A 1 309 ? 10.015 -6.063 -40.223 1.00 49.00 309 PHE A C 1
ATOM 2349 O O . PHE A 1 309 ? 9.678 -6.804 -41.145 1.00 49.00 309 PHE A O 1
ATOM 2356 N N . TYR A 1 310 ? 9.796 -4.749 -40.261 1.00 53.34 310 TYR A N 1
ATOM 2357 C CA . TYR A 1 310 ? 9.270 -4.023 -41.421 1.00 53.34 310 TYR A CA 1
ATOM 2358 C C . TYR A 1 310 ? 10.387 -3.169 -42.025 1.00 53.34 310 TYR A C 1
ATOM 2360 O O . TYR A 1 310 ? 11.211 -2.634 -41.284 1.00 53.34 310 TYR A O 1
ATOM 2368 N N . ILE A 1 311 ? 10.394 -2.988 -43.348 1.00 54.97 311 ILE A N 1
ATOM 2369 C CA . ILE A 1 311 ? 11.302 -2.042 -44.012 1.00 54.97 311 ILE A CA 1
ATOM 2370 C C . ILE A 1 311 ? 10.482 -0.865 -44.541 1.00 54.97 311 ILE A C 1
ATOM 2372 O O . ILE A 1 311 ? 9.570 -1.056 -45.346 1.00 54.97 311 ILE A O 1
ATOM 2376 N N . CYS A 1 312 ? 10.821 0.346 -44.100 1.00 42.44 312 CYS A N 1
ATOM 2377 C CA . CYS A 1 312 ? 10.183 1.592 -44.520 1.00 42.44 312 CYS A CA 1
ATOM 2378 C C . CYS A 1 312 ? 11.122 2.423 -45.403 1.00 42.44 312 CYS A C 1
ATOM 2380 O O . CYS A 1 312 ? 12.340 2.391 -45.235 1.00 42.44 312 CYS A O 1
ATOM 2382 N N . ALA A 1 313 ? 10.544 3.224 -46.291 1.00 43.34 313 ALA A N 1
ATOM 2383 C CA . ALA A 1 313 ? 11.219 4.258 -47.059 1.00 43.34 313 ALA A CA 1
ATOM 2384 C C . ALA A 1 313 ? 10.279 5.470 -47.151 1.00 43.34 313 ALA A C 1
ATOM 2386 O O . ALA A 1 313 ? 9.315 5.469 -47.918 1.00 43.34 313 ALA A O 1
ATOM 2387 N N . GLY A 1 314 ? 10.535 6.484 -46.320 1.00 54.09 314 GLY A N 1
ATOM 2388 C CA . GLY A 1 314 ? 9.614 7.607 -46.132 1.00 54.09 314 GLY A CA 1
ATOM 2389 C C . GLY A 1 314 ? 8.303 7.167 -45.473 1.00 54.09 314 GLY A C 1
ATOM 2390 O O . GLY A 1 314 ? 8.316 6.473 -44.458 1.00 54.09 314 GLY A O 1
ATOM 2391 N N . ASP A 1 315 ? 7.181 7.559 -46.072 1.00 54.09 315 ASP A N 1
ATOM 2392 C CA . ASP A 1 315 ? 5.807 7.232 -45.666 1.00 54.09 315 ASP A CA 1
ATOM 2393 C C . ASP A 1 315 ? 5.327 5.844 -46.144 1.00 54.09 315 ASP A C 1
ATOM 2395 O O . ASP A 1 315 ? 4.185 5.457 -45.889 1.00 54.09 315 ASP A O 1
ATOM 2399 N N . ARG A 1 316 ? 6.181 5.086 -46.847 1.00 49.25 316 ARG A N 1
ATOM 2400 C CA . ARG A 1 316 ? 5.841 3.806 -47.490 1.00 49.25 316 ARG A CA 1
ATOM 2401 C C . ARG A 1 316 ? 6.694 2.651 -46.981 1.00 49.25 316 ARG A C 1
ATOM 2403 O O . ARG A 1 316 ? 7.776 2.836 -46.432 1.00 49.25 316 ARG A O 1
ATOM 2410 N N . TYR A 1 317 ? 6.215 1.441 -47.225 1.00 56.09 317 TYR A N 1
ATOM 2411 C CA . TYR A 1 317 ? 6.881 0.183 -46.911 1.00 56.09 317 TYR A CA 1
ATOM 2412 C C . TYR A 1 317 ? 7.479 -0.431 -48.176 1.00 56.09 317 TYR A C 1
ATOM 2414 O O . TYR A 1 317 ? 6.896 -0.325 -49.256 1.00 56.09 317 TYR A O 1
ATOM 2422 N N . LEU A 1 318 ? 8.612 -1.121 -48.058 1.00 55.47 318 LEU A N 1
ATOM 2423 C CA . LEU A 1 318 ? 9.028 -2.059 -49.098 1.00 55.47 318 LEU A CA 1
ATOM 2424 C C . LEU A 1 318 ? 8.186 -3.328 -48.966 1.00 55.47 318 LEU A C 1
ATOM 2426 O O . LEU A 1 318 ? 8.067 -3.890 -47.883 1.00 55.47 318 LEU A O 1
ATOM 2430 N N . SER A 1 319 ? 7.588 -3.768 -50.067 1.00 56.44 319 SER A N 1
ATOM 2431 C CA . SER A 1 319 ? 6.809 -5.003 -50.169 1.00 56.44 319 SER A CA 1
ATOM 2432 C C . SER A 1 319 ? 7.417 -5.934 -51.219 1.00 56.44 319 SER A C 1
ATOM 2434 O O . SER A 1 319 ? 7.946 -5.441 -52.219 1.00 56.44 319 SER A O 1
ATOM 2436 N N . PRO A 1 320 ? 7.322 -7.263 -51.053 1.00 56.31 320 PRO A N 1
ATOM 2437 C CA . PRO A 1 320 ? 7.679 -8.208 -52.103 1.00 56.31 320 PRO A CA 1
ATOM 2438 C C . PRO A 1 320 ? 6.844 -7.987 -53.368 1.00 56.31 320 PRO A C 1
ATOM 2440 O O . PRO A 1 320 ? 5.617 -7.915 -53.315 1.00 56.31 320 PRO A O 1
ATOM 2443 N N . GLY A 1 321 ? 7.517 -7.885 -54.509 1.00 56.59 321 GLY A N 1
ATOM 2444 C CA . GLY A 1 321 ? 6.918 -7.851 -55.836 1.00 56.59 321 GLY A CA 1
ATOM 2445 C C . GLY A 1 321 ? 7.271 -9.089 -56.668 1.00 56.59 321 GLY A C 1
ATOM 2446 O O . GLY A 1 321 ? 8.019 -9.966 -56.217 1.00 56.59 321 GLY A O 1
ATOM 2447 N N . PRO A 1 322 ? 6.763 -9.161 -57.912 1.00 54.53 322 PRO A N 1
ATOM 2448 C CA . PRO A 1 322 ? 7.110 -10.220 -58.852 1.00 54.53 322 PRO A CA 1
ATOM 2449 C C . PRO A 1 322 ? 8.625 -10.392 -59.005 1.00 54.53 322 PRO A C 1
ATOM 2451 O O . PRO A 1 322 ? 9.405 -9.448 -58.858 1.00 54.53 322 PRO A O 1
ATOM 2454 N N . GLU A 1 323 ? 9.041 -11.626 -59.291 1.00 54.78 323 GLU A N 1
ATOM 2455 C CA . GLU A 1 323 ? 10.434 -12.008 -59.573 1.00 54.78 323 GLU A CA 1
ATOM 2456 C C . GLU A 1 323 ? 11.443 -11.776 -58.428 1.00 54.78 323 GLU A C 1
ATOM 2458 O O . GLU A 1 323 ? 12.568 -12.254 -58.518 1.00 54.78 323 GLU A O 1
ATOM 2463 N N . GLY A 1 324 ? 11.031 -11.232 -57.276 1.00 48.03 324 GLY A N 1
ATOM 2464 C CA . GLY A 1 324 ? 11.921 -10.918 -56.146 1.00 48.03 324 GLY A CA 1
ATOM 2465 C C . GLY A 1 324 ? 12.355 -9.449 -56.089 1.00 48.03 324 GLY A C 1
ATOM 2466 O O . GLY A 1 324 ? 13.253 -9.104 -55.328 1.00 48.03 324 GLY A O 1
ATOM 2467 N N . ARG A 1 325 ? 11.719 -8.571 -56.874 1.00 50.84 325 ARG A N 1
ATOM 2468 C CA . ARG A 1 325 ? 11.890 -7.117 -56.743 1.00 50.84 325 ARG A CA 1
ATOM 2469 C C . ARG A 1 325 ? 11.178 -6.622 -55.482 1.00 50.84 325 ARG A C 1
ATOM 2471 O O . ARG A 1 325 ? 10.130 -7.152 -55.124 1.00 50.84 325 ARG A O 1
ATOM 2478 N N . LEU A 1 326 ? 11.700 -5.576 -54.845 1.00 52.12 326 LEU A N 1
ATOM 2479 C CA . LEU A 1 326 ? 10.987 -4.852 -53.789 1.00 52.12 326 LEU A CA 1
ATOM 2480 C C . LEU A 1 326 ? 10.238 -3.658 -54.393 1.00 52.12 326 LEU A C 1
ATOM 2482 O O . LEU A 1 326 ? 10.792 -2.916 -55.203 1.00 52.12 326 LEU A O 1
ATOM 2486 N N . LEU A 1 327 ? 8.981 -3.478 -53.995 1.00 53.56 327 LEU A N 1
ATOM 2487 C CA . LEU A 1 327 ? 8.093 -2.408 -54.449 1.00 53.56 327 LEU A CA 1
ATOM 2488 C C . LEU A 1 327 ? 7.787 -1.450 -53.296 1.00 53.56 327 LEU A C 1
ATOM 2490 O O . LEU A 1 327 ? 7.518 -1.893 -52.181 1.00 53.56 327 LEU A O 1
ATOM 2494 N N . LEU A 1 328 ? 7.770 -0.143 -53.568 1.00 56.88 328 LEU A N 1
ATOM 2495 C CA . LEU A 1 328 ? 7.283 0.857 -52.614 1.00 56.88 328 LEU A CA 1
ATOM 2496 C C . LEU A 1 328 ? 5.754 0.810 -52.551 1.00 56.88 328 LEU A C 1
ATOM 2498 O O . LEU A 1 328 ? 5.073 1.087 -53.537 1.00 56.88 328 LEU A O 1
ATOM 2502 N N . SER A 1 329 ? 5.227 0.488 -51.377 1.00 56.16 329 SER A N 1
ATOM 2503 C CA . SER A 1 329 ? 3.821 0.178 -51.135 1.00 56.16 329 SER A CA 1
ATOM 2504 C C . SER A 1 329 ? 3.290 0.948 -49.921 1.00 56.16 329 SER A C 1
ATOM 2506 O O . SER A 1 329 ? 3.997 1.068 -48.922 1.00 56.16 329 SER A O 1
ATOM 2508 N N . PRO A 1 330 ? 2.040 1.445 -49.940 1.00 63.16 330 PRO A N 1
ATOM 2509 C CA . PRO A 1 330 ? 1.387 1.935 -48.725 1.00 63.16 330 PRO A CA 1
ATOM 2510 C C . PRO A 1 330 ? 0.999 0.790 -47.767 1.00 63.16 330 PRO A C 1
ATOM 2512 O O . PRO A 1 330 ? 0.714 1.038 -46.597 1.00 63.16 330 PRO A O 1
ATOM 2515 N N . ALA A 1 331 ? 0.979 -0.465 -48.234 1.00 61.31 331 ALA A N 1
ATOM 2516 C CA . ALA A 1 331 ? 0.662 -1.629 -47.413 1.00 61.31 331 ALA A CA 1
ATOM 2517 C C . ALA A 1 331 ? 1.905 -2.146 -46.671 1.00 61.31 331 ALA A C 1
ATOM 2519 O O . ALA A 1 331 ? 2.970 -2.315 -47.264 1.00 61.31 331 ALA A O 1
ATOM 2520 N N . LYS A 1 332 ? 1.750 -2.442 -45.376 1.00 62.78 332 LYS A N 1
ATOM 2521 C CA . LYS A 1 332 ? 2.802 -3.030 -44.534 1.00 62.78 332 LYS A CA 1
ATOM 2522 C C . LYS A 1 332 ? 3.113 -4.459 -44.982 1.00 62.78 332 LYS A C 1
ATOM 2524 O O . LYS A 1 332 ? 2.213 -5.294 -44.996 1.00 62.78 332 LYS A O 1
ATOM 2529 N N . ALA A 1 333 ? 4.383 -4.751 -45.251 1.00 61.22 333 ALA A N 1
ATOM 2530 C CA . ALA A 1 333 ? 4.883 -6.109 -45.451 1.00 61.22 333 ALA A CA 1
ATOM 2531 C C . ALA A 1 333 ? 5.865 -6.480 -44.333 1.00 61.22 333 ALA A C 1
ATOM 2533 O O . ALA A 1 333 ? 6.776 -5.712 -44.020 1.00 61.22 333 ALA A O 1
ATOM 2534 N N . LEU A 1 334 ? 5.650 -7.648 -43.728 1.00 56.28 334 LEU A N 1
ATOM 2535 C CA . LEU A 1 334 ? 6.505 -8.205 -42.686 1.00 56.28 334 LEU A CA 1
ATOM 2536 C C . LEU A 1 334 ? 7.584 -9.083 -43.332 1.00 56.28 334 LEU A C 1
ATOM 2538 O O . LEU A 1 334 ? 7.265 -9.954 -44.140 1.00 56.28 334 LEU A O 1
ATOM 2542 N N . PHE A 1 335 ? 8.839 -8.864 -42.955 1.00 60.59 335 PHE A N 1
ATOM 2543 C CA . PHE A 1 335 ? 9.984 -9.669 -43.370 1.00 60.59 335 PHE A CA 1
ATOM 2544 C C . PHE A 1 335 ? 10.424 -10.558 -42.214 1.00 60.59 335 PHE A C 1
ATOM 2546 O O . PHE A 1 335 ? 10.431 -10.115 -41.062 1.00 60.59 335 PHE A O 1
ATOM 2553 N N . GLU A 1 336 ? 10.805 -11.796 -42.521 1.00 52.97 336 GLU A N 1
ATOM 2554 C CA . GLU A 1 336 ? 11.372 -12.711 -41.531 1.00 52.97 336 GLU A CA 1
ATOM 2555 C C . GLU A 1 336 ? 12.899 -12.745 -41.644 1.00 52.97 336 GLU A C 1
ATOM 2557 O O . GLU A 1 336 ? 13.438 -12.591 -42.735 1.00 52.97 336 GLU A O 1
ATOM 2562 N N . ALA A 1 337 ? 13.606 -12.937 -40.534 1.00 50.41 337 ALA A N 1
ATOM 2563 C CA . ALA A 1 337 ? 15.055 -13.096 -40.510 1.00 50.41 337 ALA A CA 1
ATOM 2564 C C . ALA A 1 337 ? 15.417 -14.532 -40.123 1.00 50.41 337 ALA A C 1
ATOM 2566 O O . ALA A 1 337 ? 15.111 -14.979 -39.014 1.00 50.41 337 ALA A O 1
ATOM 2567 N N . GLU A 1 338 ? 16.086 -15.242 -41.031 1.00 46.22 338 GLU A N 1
ATOM 2568 C CA . GLU A 1 338 ? 16.631 -16.570 -40.754 1.00 46.22 338 GLU A CA 1
ATOM 2569 C C . GLU A 1 338 ? 18.073 -16.473 -40.221 1.00 46.22 338 GLU A C 1
ATOM 2571 O O . GLU A 1 338 ? 18.861 -15.653 -40.710 1.00 46.22 338 GLU A O 1
ATOM 2576 N N . PRO A 1 339 ? 18.434 -17.279 -39.205 1.00 45.09 339 PRO A N 1
ATOM 2577 C CA . PRO A 1 339 ? 19.800 -17.371 -38.710 1.00 45.09 339 PRO A CA 1
ATOM 2578 C C . PRO A 1 339 ? 20.571 -18.489 -39.424 1.00 45.09 339 PRO A C 1
ATOM 2580 O O . PRO A 1 339 ? 20.256 -19.653 -39.194 1.00 45.09 339 PRO A O 1
ATOM 2583 N N . ASP A 1 340 ? 21.628 -18.173 -40.184 1.00 44.03 340 ASP A N 1
ATOM 2584 C CA . ASP A 1 340 ? 22.729 -19.137 -40.345 1.00 44.03 340 ASP A CA 1
ATOM 2585 C C . ASP A 1 340 ? 24.069 -18.538 -40.819 1.00 44.03 340 ASP A C 1
ATOM 2587 O O . ASP A 1 340 ? 24.130 -17.467 -41.418 1.00 44.03 340 ASP A O 1
ATOM 2591 N N . ILE A 1 341 ? 25.133 -19.302 -40.543 1.00 30.11 341 ILE A N 1
ATOM 2592 C CA . ILE A 1 341 ? 26.557 -19.136 -40.868 1.00 30.11 341 ILE A CA 1
ATOM 2593 C C . ILE A 1 341 ? 27.188 -17.824 -40.366 1.00 30.11 341 ILE A C 1
ATOM 2595 O O . ILE A 1 341 ? 26.856 -16.719 -40.777 1.00 30.11 341 ILE A O 1
ATOM 2599 N N . ALA A 1 342 ? 28.197 -17.961 -39.497 1.00 31.34 342 ALA A N 1
ATOM 2600 C CA . ALA A 1 342 ? 29.098 -16.885 -39.052 1.00 31.34 342 ALA A CA 1
ATOM 2601 C C . ALA A 1 342 ? 28.435 -15.627 -38.437 1.00 31.34 342 ALA A C 1
ATOM 2603 O O . ALA A 1 342 ? 29.059 -14.569 -38.386 1.00 31.34 342 ALA A O 1
ATOM 2604 N N . GLY A 1 343 ? 27.207 -15.745 -37.918 1.00 35.38 343 GLY A N 1
ATOM 2605 C CA . GLY A 1 343 ? 26.515 -14.662 -37.203 1.00 35.38 343 GLY A CA 1
ATOM 2606 C C . GLY A 1 343 ? 25.785 -13.656 -38.099 1.00 35.38 343 GLY A C 1
ATOM 2607 O O . GLY A 1 343 ? 25.421 -12.582 -37.622 1.00 35.38 343 GLY A O 1
ATOM 2608 N N . TYR A 1 344 ? 25.562 -13.987 -39.373 1.00 32.75 344 TYR A N 1
ATOM 2609 C CA . TYR A 1 344 ? 24.747 -13.179 -40.277 1.00 32.75 344 TYR A CA 1
ATOM 2610 C C . TYR A 1 344 ? 23.253 -13.535 -40.156 1.00 32.75 344 TYR A C 1
ATOM 2612 O O . TYR A 1 344 ? 22.878 -14.649 -39.789 1.00 32.75 344 TYR A O 1
ATOM 2620 N N . HIS A 1 345 ? 22.393 -12.563 -40.463 1.00 40.22 345 HIS A N 1
ATOM 2621 C CA . HIS A 1 345 ? 20.941 -12.731 -40.532 1.00 40.22 345 HIS A CA 1
ATOM 2622 C C . HIS A 1 345 ? 20.474 -12.426 -41.955 1.00 40.22 345 HIS A C 1
ATOM 2624 O O . HIS A 1 345 ? 20.692 -11.317 -42.449 1.00 40.22 345 HIS A O 1
ATOM 2630 N N . PHE A 1 346 ? 19.822 -13.391 -42.601 1.00 43.03 346 PHE A N 1
ATOM 2631 C CA . PHE A 1 346 ? 19.288 -13.232 -43.954 1.00 43.03 346 PHE A CA 1
ATOM 2632 C C . PHE A 1 346 ? 17.818 -12.836 -43.901 1.00 43.03 346 PHE A C 1
ATOM 2634 O O . PHE A 1 346 ? 17.058 -13.375 -43.099 1.00 43.03 346 PHE A O 1
ATOM 2641 N N . LEU A 1 347 ? 17.406 -11.912 -44.768 1.00 51.06 347 LEU A N 1
ATOM 2642 C CA . LEU A 1 347 ? 16.020 -11.452 -44.830 1.00 51.06 347 LEU A CA 1
ATOM 2643 C C . LEU A 1 347 ? 15.237 -12.333 -45.811 1.00 51.06 347 LEU A C 1
ATOM 2645 O O . LEU A 1 347 ? 15.663 -12.518 -46.949 1.00 51.06 347 LEU A O 1
ATOM 2649 N N . ARG A 1 348 ? 14.090 -12.861 -45.390 1.00 46.28 348 ARG A N 1
ATOM 2650 C CA . ARG A 1 348 ? 13.258 -13.796 -46.151 1.00 46.28 348 ARG A CA 1
ATOM 2651 C C . ARG A 1 348 ? 11.886 -13.202 -46.463 1.00 46.28 348 ARG A C 1
ATOM 2653 O O . ARG A 1 348 ? 11.263 -12.542 -45.629 1.00 46.28 348 ARG A O 1
ATOM 2660 N N . THR A 1 349 ? 11.402 -13.476 -47.671 1.00 54.44 349 THR A N 1
ATOM 2661 C CA . THR A 1 349 ? 10.054 -13.140 -48.148 1.00 54.44 349 THR A CA 1
ATOM 2662 C C . THR A 1 349 ? 9.516 -14.331 -48.947 1.00 54.44 349 THR A C 1
ATOM 2664 O O . THR A 1 349 ? 9.958 -14.571 -50.074 1.00 54.44 349 THR A O 1
ATOM 2667 N N . GLY A 1 350 ? 8.575 -15.086 -48.370 1.00 62.38 350 GLY A N 1
ATOM 2668 C CA . GLY A 1 350 ? 8.155 -16.378 -48.928 1.00 62.38 350 GLY A CA 1
ATOM 2669 C C . GLY A 1 350 ? 9.352 -17.322 -49.082 1.00 62.38 350 GLY A C 1
ATOM 2670 O O . GLY A 1 350 ? 10.233 -17.342 -48.226 1.00 62.38 350 GLY A O 1
ATOM 2671 N N . ASP A 1 351 ? 9.436 -18.023 -50.210 1.00 50.81 351 ASP A N 1
ATOM 2672 C CA . ASP A 1 351 ? 10.520 -18.975 -50.508 1.00 50.81 351 ASP A CA 1
ATOM 2673 C C . ASP A 1 351 ? 11.818 -18.300 -51.012 1.00 50.81 351 ASP A C 1
ATOM 2675 O O . ASP A 1 351 ? 12.669 -18.950 -51.621 1.00 50.81 351 ASP A O 1
ATOM 2679 N N . LYS A 1 352 ? 11.966 -16.978 -50.834 1.00 45.81 352 LYS A N 1
ATOM 2680 C CA . LYS A 1 352 ? 13.108 -16.199 -51.340 1.00 45.81 352 LYS A CA 1
ATOM 2681 C C . LYS A 1 352 ? 13.884 -15.507 -50.228 1.00 45.81 352 LYS A C 1
ATOM 2683 O O . LYS A 1 352 ? 13.312 -14.773 -49.420 1.00 45.81 352 LYS A O 1
ATOM 2688 N N . TYR A 1 353 ? 15.201 -15.664 -50.282 1.00 44.25 353 TYR A N 1
ATOM 2689 C CA . TYR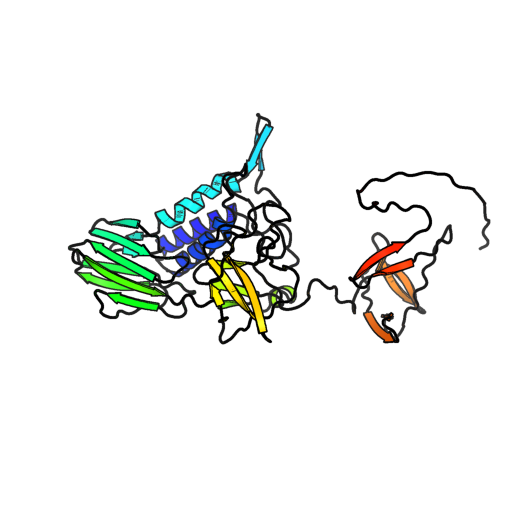 A 1 353 ? 16.167 -14.869 -49.532 1.00 44.25 353 TYR A CA 1
ATOM 2690 C C . TYR A 1 353 ? 16.498 -13.576 -50.293 1.00 44.25 353 TYR A C 1
ATOM 2692 O O . TYR A 1 353 ? 16.584 -13.568 -51.522 1.00 44.25 353 TYR A O 1
ATOM 2700 N N . LEU A 1 354 ? 16.669 -12.480 -49.557 1.00 45.59 354 LEU A N 1
ATOM 2701 C CA . LEU A 1 354 ? 17.121 -11.184 -50.054 1.00 45.59 354 LEU A CA 1
ATOM 2702 C C . LEU A 1 354 ? 18.609 -10.999 -49.736 1.00 45.59 354 LEU A C 1
ATOM 2704 O O . LEU A 1 354 ? 18.969 -10.677 -48.601 1.00 45.59 354 LEU A O 1
ATOM 2708 N N . ASP A 1 355 ? 19.457 -11.108 -50.756 1.00 37.81 355 ASP A N 1
ATOM 2709 C CA . ASP A 1 355 ? 20.846 -10.652 -50.679 1.00 37.81 355 ASP A CA 1
ATOM 2710 C C . ASP A 1 355 ? 20.901 -9.116 -50.753 1.00 37.81 355 ASP A C 1
ATOM 2712 O O . ASP A 1 355 ? 20.652 -8.493 -51.789 1.00 37.81 355 ASP A O 1
ATOM 2716 N N . GLY A 1 356 ? 21.196 -8.481 -49.618 1.00 34.81 356 GLY A N 1
ATOM 2717 C CA . GLY A 1 356 ? 21.073 -7.034 -49.443 1.00 34.81 356 GLY A CA 1
ATOM 2718 C C . GLY A 1 356 ? 22.253 -6.202 -49.960 1.00 34.81 356 GLY A C 1
ATOM 2719 O O . GLY A 1 356 ? 23.081 -5.756 -49.168 1.00 34.81 356 GLY A O 1
ATOM 2720 N N . PHE A 1 357 ? 22.267 -5.865 -51.253 1.00 25.83 357 PHE A N 1
ATOM 2721 C CA . PHE A 1 357 ? 22.967 -4.671 -51.756 1.00 25.83 357 PHE A CA 1
ATOM 2722 C C . PHE A 1 357 ? 21.948 -3.589 -52.125 1.00 25.83 357 PHE A C 1
ATOM 2724 O O . PHE A 1 357 ? 21.095 -3.812 -52.980 1.00 25.83 357 PHE A O 1
ATOM 2731 N N . LEU A 1 358 ? 22.054 -2.397 -51.527 1.00 30.81 358 LEU A N 1
ATOM 2732 C CA . LEU A 1 358 ? 21.128 -1.292 -51.796 1.00 30.81 358 LEU A CA 1
ATOM 2733 C C . LEU A 1 358 ? 21.859 -0.098 -52.418 1.00 30.81 358 LEU A C 1
ATOM 2735 O O . LEU A 1 358 ? 22.809 0.450 -51.855 1.00 30.81 358 LEU A O 1
ATOM 2739 N N . HIS A 1 359 ? 21.420 0.275 -53.619 1.00 23.22 359 HIS A N 1
ATOM 2740 C CA . HIS A 1 359 ? 22.028 1.319 -54.429 1.00 23.22 359 HIS A CA 1
ATOM 2741 C C . HIS A 1 359 ? 20.939 2.107 -55.158 1.00 23.22 359 HIS A C 1
ATOM 2743 O O . HIS A 1 359 ? 20.243 1.560 -56.008 1.00 23.22 359 HIS A O 1
ATOM 2749 N N . ALA A 1 360 ? 20.822 3.396 -54.851 1.00 23.95 360 ALA A N 1
ATOM 2750 C CA . ALA A 1 360 ? 20.044 4.352 -55.628 1.00 23.95 360 ALA A CA 1
ATOM 2751 C C . ALA A 1 360 ? 20.798 5.688 -55.625 1.00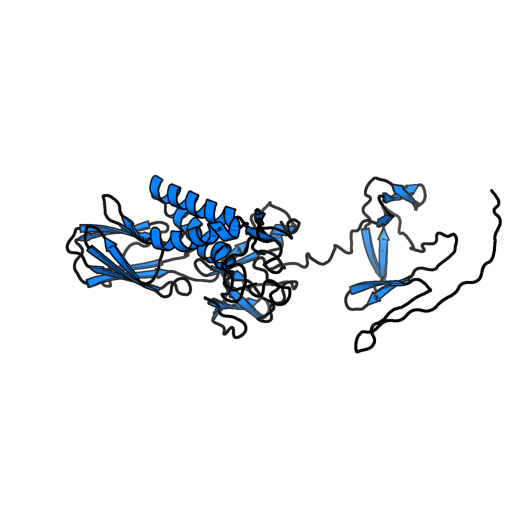 23.95 360 ALA A C 1
ATOM 2753 O O . ALA A 1 360 ? 21.012 6.280 -54.570 1.00 23.95 360 ALA A O 1
ATOM 2754 N N . GLY A 1 361 ? 21.270 6.106 -56.802 1.00 27.39 361 GLY A N 1
ATOM 2755 C CA . GLY A 1 361 ? 21.716 7.480 -57.052 1.00 27.39 361 GLY A CA 1
ATOM 2756 C C . GLY A 1 361 ? 20.541 8.351 -57.526 1.00 27.39 361 GLY A C 1
ATOM 2757 O O . GLY A 1 361 ? 19.398 7.910 -57.484 1.00 27.39 361 GLY A O 1
ATOM 2758 N N . GLY A 1 362 ? 20.763 9.560 -58.042 1.00 27.03 362 GLY A N 1
ATOM 2759 C CA . GLY A 1 362 ? 22.055 10.204 -58.321 1.00 27.03 362 GLY A CA 1
ATOM 2760 C C . GLY A 1 362 ? 22.680 10.881 -57.088 1.00 27.03 362 GLY A C 1
ATOM 2761 O O . GLY A 1 362 ? 22.050 11.747 -56.502 1.00 27.03 362 GLY A O 1
ATOM 2762 N N . GLU A 1 363 ? 23.892 10.559 -56.631 1.00 27.27 363 GLU A N 1
ATOM 2763 C CA . GLU A 1 363 ? 24.874 9.597 -57.146 1.00 27.27 363 GLU A CA 1
ATOM 2764 C C . GLU A 1 363 ? 25.330 8.573 -56.097 1.00 27.27 363 GLU A C 1
ATOM 2766 O O . GLU A 1 363 ? 25.151 8.709 -54.891 1.00 27.27 363 GLU A O 1
ATOM 2771 N N . LYS A 1 364 ? 25.922 7.507 -56.632 1.00 40.53 364 LYS A N 1
ATOM 2772 C CA . LYS A 1 364 ? 26.284 6.208 -56.060 1.00 40.53 364 LYS A CA 1
ATOM 2773 C C . LYS A 1 364 ? 27.144 6.229 -54.776 1.00 40.53 364 LYS A C 1
ATOM 2775 O O . LYS A 1 364 ? 28.271 5.738 -54.762 1.00 40.53 364 LYS A O 1
ATOM 2780 N N . GLY A 1 365 ? 26.579 6.670 -53.654 1.00 34.88 365 GLY A N 1
ATOM 2781 C CA . GLY A 1 365 ? 27.126 6.431 -52.314 1.00 34.88 365 GLY A CA 1
ATOM 2782 C C . GLY A 1 365 ? 26.908 4.984 -51.844 1.00 34.88 365 GLY A C 1
ATOM 2783 O O . GLY A 1 365 ? 25.788 4.478 -51.874 1.00 34.88 365 GLY A O 1
ATOM 2784 N N . ARG A 1 366 ? 27.966 4.299 -51.385 1.00 35.12 366 ARG A N 1
ATOM 2785 C CA . ARG A 1 366 ? 27.834 3.030 -50.639 1.00 35.12 366 ARG A CA 1
ATOM 2786 C C . ARG A 1 366 ? 27.485 3.339 -49.183 1.00 35.12 366 ARG A C 1
ATOM 2788 O O . ARG A 1 366 ? 28.361 3.786 -48.444 1.00 35.12 366 ARG A O 1
ATOM 2795 N N . LEU A 1 367 ? 26.253 3.054 -48.772 1.00 35.12 367 LEU A N 1
ATOM 2796 C CA . LEU A 1 367 ? 25.886 3.010 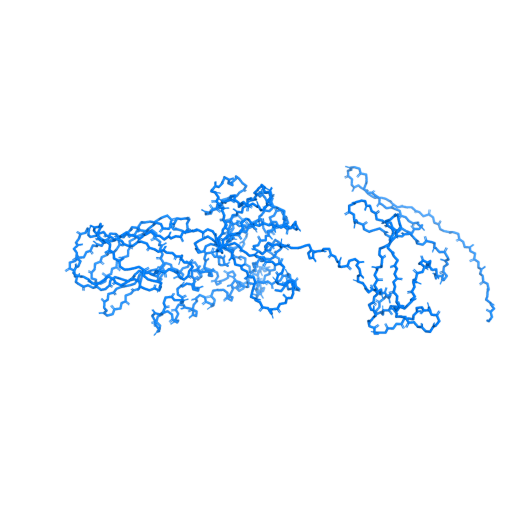-47.356 1.00 35.12 367 LEU A CA 1
ATOM 2797 C C . LEU A 1 367 ? 26.464 1.742 -46.715 1.00 35.12 367 LEU A C 1
ATOM 2799 O O . LEU A 1 367 ? 26.472 0.675 -47.331 1.00 35.12 367 LEU A O 1
ATOM 2803 N N . ARG A 1 368 ? 26.939 1.854 -45.472 1.00 38.72 368 ARG A N 1
ATOM 2804 C CA . ARG A 1 368 ? 27.236 0.700 -44.613 1.00 38.72 368 ARG A CA 1
ATOM 2805 C C . ARG A 1 368 ? 26.442 0.823 -43.322 1.00 38.72 368 ARG A C 1
ATOM 2807 O O . ARG A 1 368 ? 26.553 1.833 -42.630 1.00 38.72 368 ARG A O 1
ATOM 2814 N N . LEU A 1 369 ? 25.685 -0.227 -43.021 1.00 36.97 369 LEU A N 1
ATOM 2815 C CA . LEU A 1 369 ? 25.188 -0.519 -41.684 1.00 36.97 369 LEU A CA 1
ATOM 2816 C C . LEU A 1 369 ? 26.250 -1.353 -40.972 1.00 36.97 369 LEU A C 1
ATOM 2818 O O . LEU A 1 369 ? 26.737 -2.339 -41.524 1.00 36.97 369 LEU A O 1
ATOM 2822 N N . ILE A 1 370 ? 26.613 -0.939 -39.766 1.00 35.09 370 ILE A N 1
ATOM 2823 C CA . ILE A 1 370 ? 27.466 -1.698 -38.851 1.00 35.09 370 ILE A CA 1
ATOM 2824 C C . ILE A 1 370 ? 26.885 -1.581 -37.447 1.00 35.09 370 ILE A C 1
ATOM 2826 O O . ILE A 1 370 ? 26.399 -0.515 -37.060 1.00 35.09 370 ILE A O 1
ATOM 2830 N N . SER A 1 371 ? 26.940 -2.686 -36.708 1.00 34.25 371 SER A N 1
ATOM 2831 C CA . SER A 1 371 ? 26.595 -2.748 -35.292 1.00 34.25 371 SER A CA 1
ATOM 2832 C C . SER A 1 371 ? 27.813 -3.133 -34.466 1.00 34.25 371 SER A C 1
ATOM 2834 O O . SER A 1 371 ? 28.616 -3.961 -34.900 1.00 34.25 371 SER A O 1
ATOM 2836 N N . ASP A 1 372 ? 27.940 -2.563 -33.272 1.00 32.09 372 ASP A N 1
ATOM 2837 C CA . ASP A 1 372 ? 28.929 -3.016 -32.295 1.00 32.09 372 ASP A CA 1
ATOM 2838 C C . ASP A 1 372 ? 28.437 -4.255 -31.521 1.00 32.09 372 ASP A C 1
ATOM 2840 O O . ASP A 1 372 ? 27.282 -4.675 -31.632 1.00 32.09 372 ASP A O 1
ATOM 2844 N N . LEU A 1 373 ? 29.320 -4.845 -30.708 1.00 29.91 373 LEU A N 1
ATOM 2845 C CA . LEU A 1 373 ? 28.991 -5.993 -29.850 1.00 29.91 373 LEU A CA 1
ATOM 2846 C C . LEU A 1 373 ? 28.004 -5.647 -28.713 1.00 29.91 373 LEU A C 1
ATOM 2848 O O . LEU A 1 373 ? 27.556 -6.549 -28.011 1.00 29.91 373 LEU A O 1
ATOM 2852 N N . ALA A 1 374 ? 27.642 -4.368 -28.550 1.00 31.81 374 ALA A N 1
ATOM 2853 C CA . ALA A 1 374 ? 26.611 -3.889 -27.628 1.00 31.81 374 ALA A CA 1
ATOM 2854 C C . ALA A 1 374 ? 25.247 -3.654 -28.318 1.00 31.81 374 ALA A C 1
ATOM 2856 O O . ALA A 1 374 ? 24.274 -3.303 -27.655 1.00 31.81 374 ALA A O 1
ATOM 2857 N N . GLY A 1 375 ? 25.140 -3.878 -29.634 1.00 31.30 375 GLY A N 1
ATOM 2858 C CA . GLY A 1 375 ? 23.875 -3.858 -30.372 1.00 31.30 375 GLY A CA 1
ATOM 2859 C C . GLY A 1 375 ? 23.390 -2.481 -30.838 1.00 31.30 375 GLY A C 1
ATOM 2860 O O . GLY A 1 375 ? 22.221 -2.359 -31.209 1.00 31.30 375 GLY A O 1
ATOM 2861 N N . ARG A 1 376 ? 24.250 -1.454 -30.854 1.00 37.88 376 ARG A N 1
ATOM 2862 C CA . ARG A 1 376 ? 23.911 -0.123 -31.397 1.00 37.88 376 ARG A CA 1
ATOM 2863 C C . ARG A 1 376 ? 24.064 -0.101 -32.917 1.00 37.88 376 ARG A C 1
ATOM 2865 O O . ARG A 1 376 ? 25.019 -0.664 -33.442 1.00 37.88 376 ARG A O 1
ATOM 2872 N N . TRP A 1 377 ? 23.152 0.569 -33.625 1.00 36.31 377 TRP A N 1
ATOM 2873 C CA . TRP A 1 377 ? 23.160 0.669 -35.092 1.00 36.31 377 TRP A CA 1
ATOM 2874 C C . TRP A 1 377 ? 23.703 2.016 -35.571 1.00 36.31 377 TRP A C 1
ATOM 2876 O O . TRP A 1 377 ? 23.249 3.064 -35.116 1.00 36.31 377 TRP A O 1
ATOM 2886 N N . TYR A 1 378 ? 24.610 1.989 -36.550 1.00 36.94 378 TYR A N 1
ATOM 2887 C CA . TYR A 1 378 ? 25.185 3.190 -37.160 1.00 36.94 378 TYR A CA 1
ATOM 2888 C C . TYR A 1 378 ? 24.948 3.212 -38.676 1.00 36.94 378 TYR A C 1
ATOM 2890 O O . TYR A 1 378 ? 25.185 2.217 -39.365 1.00 36.94 378 TYR A O 1
ATOM 2898 N N . ILE A 1 379 ? 24.527 4.367 -39.203 1.00 37.12 379 ILE A N 1
ATOM 2899 C CA . ILE A 1 379 ? 24.442 4.639 -40.646 1.00 37.12 379 ILE A CA 1
ATOM 2900 C C . ILE A 1 379 ? 25.665 5.466 -41.040 1.00 37.12 379 ILE A C 1
ATOM 2902 O O . ILE A 1 379 ? 25.780 6.627 -40.650 1.00 37.12 379 ILE A O 1
ATOM 2906 N N . VAL A 1 380 ? 26.576 4.889 -41.827 1.00 36.44 380 VAL A N 1
ATOM 2907 C CA . VAL A 1 380 ? 27.787 5.593 -42.278 1.00 36.44 380 VAL A CA 1
ATOM 2908 C C . VAL A 1 380 ? 27.650 6.030 -43.736 1.00 36.44 380 VAL A C 1
ATOM 2910 O O . VAL A 1 380 ? 27.486 5.200 -44.634 1.00 36.44 380 VAL A O 1
ATOM 2913 N N . SER A 1 381 ? 27.787 7.338 -43.967 1.00 34.22 381 SER A N 1
ATOM 2914 C CA . SER A 1 381 ? 27.901 7.971 -45.285 1.00 34.22 381 SER A CA 1
ATOM 2915 C C . SER A 1 381 ? 29.218 8.750 -45.390 1.00 34.22 381 SER A C 1
ATOM 2917 O O . SER A 1 381 ? 29.691 9.330 -44.410 1.00 34.22 381 SER A O 1
ATOM 2919 N N . ARG A 1 382 ? 29.836 8.778 -46.577 1.00 36.03 382 ARG A N 1
ATOM 2920 C CA . ARG A 1 382 ? 31.047 9.579 -46.817 1.00 36.03 382 ARG A CA 1
ATOM 2921 C C . ARG A 1 382 ? 30.683 11.064 -46.924 1.00 36.03 382 ARG A C 1
ATOM 2923 O O . ARG A 1 382 ? 30.243 11.490 -47.986 1.00 36.03 382 ARG A O 1
ATOM 2930 N N . ASN A 1 383 ? 30.948 11.807 -45.841 1.00 29.33 383 ASN A N 1
ATOM 2931 C CA . ASN A 1 383 ? 31.452 13.201 -45.793 1.00 29.33 383 ASN A CA 1
ATOM 2932 C C . ASN A 1 383 ? 30.774 14.117 -44.751 1.00 29.33 383 ASN A C 1
ATOM 2934 O O . ASN A 1 383 ? 30.316 15.204 -45.093 1.00 29.33 383 ASN A O 1
ATOM 2938 N N . ARG A 1 384 ? 30.790 13.725 -43.469 1.00 29.23 384 ARG A N 1
ATOM 2939 C CA . ARG A 1 384 ? 31.395 14.487 -42.345 1.00 29.23 384 ARG A CA 1
ATOM 2940 C C . ARG A 1 384 ? 31.150 13.740 -41.029 1.00 29.23 384 ARG A C 1
ATOM 2942 O O . ARG A 1 384 ? 30.071 13.199 -40.820 1.00 29.23 384 ARG A O 1
ATOM 2949 N N . PHE A 1 385 ? 32.153 13.728 -40.156 1.00 34.00 385 PHE A N 1
ATOM 2950 C CA . PHE A 1 385 ? 32.035 13.264 -38.775 1.00 34.00 385 PHE A CA 1
ATOM 2951 C C . PHE A 1 385 ? 32.072 14.473 -37.841 1.00 34.00 385 PHE A C 1
ATOM 2953 O O . PHE A 1 385 ? 32.855 15.393 -38.067 1.00 34.00 385 PHE A O 1
ATOM 2960 N N . ALA A 1 386 ? 31.296 14.412 -36.765 1.00 27.25 386 ALA A N 1
ATOM 2961 C CA . ALA A 1 386 ? 31.686 14.980 -35.486 1.00 27.25 386 ALA A CA 1
ATOM 2962 C C . ALA A 1 386 ? 31.678 13.811 -34.496 1.00 27.25 386 ALA A C 1
ATOM 2964 O O . ALA A 1 386 ? 30.644 13.173 -34.304 1.0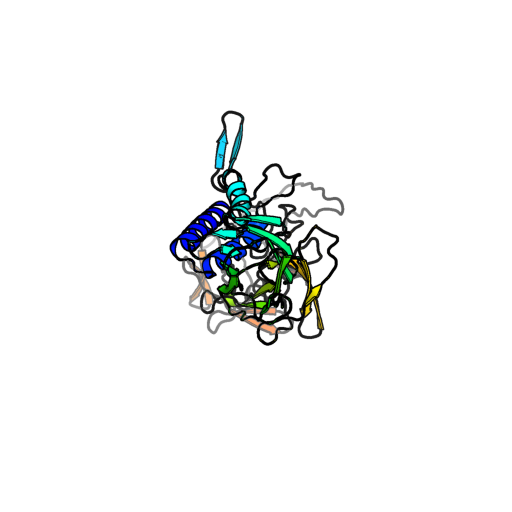0 27.25 386 ALA A O 1
ATOM 2965 N N . ALA A 1 387 ? 32.840 13.492 -33.941 1.00 34.22 387 ALA A N 1
ATOM 2966 C CA . ALA A 1 387 ? 32.936 12.723 -32.711 1.00 34.22 387 ALA A CA 1
ATOM 2967 C C . ALA A 1 387 ? 33.265 13.729 -31.603 1.00 34.22 387 ALA A C 1
ATOM 2969 O O . ALA A 1 387 ? 34.017 14.668 -31.886 1.00 34.22 387 ALA A O 1
ATOM 2970 N N . PRO A 1 388 ? 32.741 13.567 -30.378 1.00 30.08 388 PRO A N 1
ATOM 2971 C CA . PRO A 1 388 ? 33.346 14.245 -29.246 1.00 30.08 388 PRO A CA 1
ATOM 2972 C C . PRO A 1 388 ? 34.798 13.754 -29.133 1.00 30.08 388 PRO A C 1
ATOM 2974 O O . PRO A 1 388 ? 35.064 12.559 -29.299 1.00 30.08 388 PRO A O 1
ATOM 2977 N N . ASP A 1 389 ? 35.736 14.659 -28.858 1.00 39.28 389 ASP A N 1
ATOM 2978 C CA . ASP A 1 389 ? 36.934 14.237 -28.134 1.00 39.28 389 ASP A CA 1
ATOM 2979 C C . ASP A 1 389 ? 36.543 13.897 -26.684 1.00 39.28 389 ASP A C 1
ATOM 2981 O O . ASP A 1 389 ? 35.377 13.999 -26.298 1.00 39.28 389 ASP A O 1
ATOM 2985 N N . GLU A 1 390 ? 37.500 13.489 -25.857 1.00 43.06 390 GLU A N 1
ATOM 2986 C CA . GLU A 1 390 ? 37.223 13.060 -24.478 1.00 43.06 390 GLU A CA 1
ATOM 2987 C C . GLU A 1 390 ? 36.697 14.196 -23.561 1.00 43.06 390 GLU A C 1
ATOM 2989 O O . GLU A 1 390 ? 36.486 13.966 -22.372 1.00 43.06 390 GLU A O 1
ATOM 2994 N N . GLN A 1 391 ? 36.472 15.413 -24.090 1.00 38.38 391 GLN A N 1
ATOM 2995 C CA . GLN A 1 391 ? 35.950 16.586 -23.373 1.00 38.38 391 GLN A CA 1
ATOM 2996 C C . GLN A 1 391 ? 34.769 17.304 -24.079 1.00 38.38 391 GLN A C 1
ATOM 2998 O O . GLN A 1 391 ? 34.113 18.131 -23.448 1.00 38.38 391 GLN A O 1
ATOM 3003 N N . GLY A 1 392 ? 34.417 16.958 -25.327 1.00 40.00 392 GLY A N 1
ATOM 3004 C CA . GLY A 1 392 ? 33.070 17.183 -25.888 1.00 40.00 392 GLY A CA 1
ATOM 3005 C C . GLY A 1 392 ? 32.825 18.406 -26.797 1.00 40.00 392 GLY A C 1
ATOM 3006 O O . GLY A 1 392 ? 31.701 18.905 -26.825 1.00 40.00 392 GLY A O 1
ATOM 3007 N N . GLY A 1 393 ? 33.816 18.894 -27.559 1.00 32.47 393 GLY A N 1
ATOM 3008 C CA . GLY A 1 393 ? 33.653 19.998 -28.541 1.00 32.47 393 GLY A CA 1
ATOM 3009 C C . GLY A 1 393 ? 33.490 19.572 -30.023 1.00 32.47 393 GLY A C 1
ATOM 3010 O O . GLY A 1 393 ? 33.784 18.433 -30.373 1.00 32.47 393 GLY A O 1
ATOM 3011 N N . ALA A 1 394 ? 33.053 20.478 -30.925 1.00 31.00 394 ALA A N 1
ATOM 3012 C CA . ALA A 1 394 ? 32.833 20.183 -32.364 1.00 31.00 394 ALA A CA 1
ATOM 3013 C C . ALA A 1 394 ? 33.132 21.357 -33.342 1.00 31.00 394 ALA A C 1
ATOM 3015 O O . ALA A 1 394 ? 32.809 22.505 -33.040 1.00 31.00 394 ALA A O 1
ATOM 3016 N N . VAL A 1 395 ? 33.685 21.074 -34.544 1.00 28.23 395 VAL A N 1
ATOM 3017 C CA . VAL A 1 395 ? 33.996 22.053 -35.633 1.00 28.23 395 VAL A CA 1
ATOM 3018 C C . VAL A 1 395 ? 33.850 21.421 -37.049 1.00 28.23 395 VAL A C 1
ATOM 3020 O O . VAL A 1 395 ? 34.001 20.211 -37.200 1.00 28.23 395 VAL A O 1
ATOM 3023 N N . LEU A 1 396 ? 33.563 22.215 -38.104 1.00 32.47 396 LEU A N 1
ATOM 3024 C CA . LEU A 1 396 ? 33.294 21.789 -39.505 1.00 32.47 396 LEU A CA 1
ATOM 3025 C C . LEU A 1 396 ? 34.130 22.565 -40.565 1.00 32.47 396 LEU A C 1
ATOM 3027 O O . LEU A 1 396 ? 34.449 23.728 -40.343 1.00 32.47 396 LEU A O 1
ATOM 3031 N N . ALA A 1 397 ? 34.390 21.983 -41.756 1.00 24.84 397 ALA A N 1
ATOM 3032 C CA . ALA A 1 397 ? 35.018 22.653 -42.927 1.00 24.84 397 ALA A CA 1
ATOM 3033 C C . ALA A 1 397 ? 34.571 22.074 -44.309 1.00 24.84 397 ALA A C 1
ATOM 3035 O O . ALA A 1 397 ? 34.030 20.969 -44.356 1.00 24.84 397 ALA A O 1
ATOM 3036 N N . ALA A 1 398 ? 34.764 22.802 -45.427 1.00 27.78 398 ALA A N 1
ATOM 3037 C CA . ALA A 1 398 ? 34.201 22.544 -46.784 1.00 27.78 398 ALA A CA 1
ATOM 3038 C C . ALA A 1 398 ? 35.292 22.464 -47.906 1.00 27.78 398 ALA A C 1
ATOM 3040 O O . ALA A 1 398 ? 36.465 22.502 -47.555 1.00 27.78 398 ALA A O 1
ATOM 3041 N N . GLU A 1 399 ? 35.070 22.291 -49.229 1.00 24.52 399 GLU A N 1
ATOM 3042 C CA . GLU A 1 399 ? 33.909 22.404 -50.165 1.00 24.52 399 GLU A CA 1
ATOM 3043 C C . GLU A 1 399 ? 33.963 21.344 -51.326 1.00 24.52 399 GLU A C 1
ATOM 3045 O O . GLU A 1 399 ? 34.917 20.563 -51.362 1.00 24.52 399 GLU A O 1
ATOM 3050 N N . PRO A 1 400 ? 32.968 21.244 -52.254 1.00 30.17 400 PRO A N 1
ATOM 3051 C CA . PRO A 1 400 ? 32.873 20.162 -53.258 1.00 30.17 400 PRO A CA 1
ATOM 3052 C C . PRO A 1 400 ? 33.257 20.524 -54.719 1.00 30.17 400 PRO A C 1
ATOM 3054 O O . PRO A 1 400 ? 33.124 21.662 -55.161 1.00 30.17 400 PRO A O 1
ATOM 3057 N N . PHE A 1 401 ? 33.626 19.509 -55.518 1.00 23.11 401 PHE A N 1
ATOM 3058 C CA . PHE A 1 401 ? 33.827 19.588 -56.983 1.00 23.11 401 PHE A CA 1
ATOM 3059 C C . PHE A 1 401 ? 32.635 19.003 -57.781 1.00 23.11 401 PHE A C 1
ATOM 3061 O O . PHE A 1 401 ? 31.889 18.173 -57.263 1.00 23.11 401 PHE A O 1
ATOM 3068 N N . ARG A 1 402 ? 32.472 19.410 -59.054 1.00 25.19 402 ARG A N 1
ATOM 3069 C CA . ARG A 1 402 ? 31.376 19.017 -59.975 1.00 25.19 402 ARG A CA 1
ATOM 3070 C C . ARG A 1 402 ? 31.832 18.125 -61.138 1.00 25.19 402 ARG A C 1
ATOM 3072 O O . ARG A 1 402 ? 32.898 18.372 -61.690 1.00 25.19 402 ARG A O 1
ATOM 3079 N N . TRP A 1 403 ? 30.936 17.241 -61.589 1.00 26.75 403 TRP A N 1
ATOM 3080 C CA . TRP A 1 403 ? 30.886 16.647 -62.939 1.00 26.75 403 TRP A CA 1
ATOM 3081 C C . TRP A 1 403 ? 29.419 16.469 -63.391 1.00 26.75 403 TRP A C 1
ATOM 3083 O O . TRP A 1 403 ? 28.503 16.715 -62.605 1.00 26.75 403 TRP A O 1
ATOM 3093 N N . THR A 1 404 ? 29.202 16.083 -64.653 1.00 29.75 404 THR A N 1
ATOM 3094 C CA . THR A 1 404 ? 27.886 16.008 -65.324 1.00 29.75 404 THR A CA 1
ATOM 3095 C C . THR A 1 404 ? 27.749 14.672 -66.066 1.00 29.75 404 THR A C 1
ATOM 3097 O O . THR A 1 404 ? 28.757 14.164 -66.558 1.00 29.75 404 THR A O 1
ATOM 3100 N N . LEU A 1 405 ? 26.534 14.120 -66.187 1.00 24.38 405 LEU A N 1
ATOM 3101 C CA . LEU A 1 405 ? 26.268 12.857 -66.893 1.00 24.38 405 LEU A CA 1
ATOM 3102 C C . LEU A 1 405 ? 24.957 12.906 -67.703 1.00 24.38 405 LEU A C 1
ATOM 3104 O O . LEU A 1 405 ? 24.001 13.559 -67.286 1.00 24.38 405 LEU A O 1
ATOM 3108 N N . GLU A 1 406 ? 24.914 12.189 -68.829 1.00 26.64 406 GLU A N 1
ATOM 3109 C CA . GLU A 1 406 ? 23.750 12.050 -69.723 1.00 26.64 406 GLU A CA 1
ATOM 3110 C C . GLU A 1 406 ? 23.053 10.681 -69.562 1.00 26.64 406 GLU A C 1
ATOM 3112 O O . GLU A 1 406 ? 23.624 9.742 -69.002 1.00 26.64 406 GLU A O 1
ATOM 3117 N N . TYR A 1 407 ? 21.812 10.575 -70.053 1.00 26.92 407 TYR A N 1
ATOM 3118 C CA . TYR A 1 407 ? 20.947 9.387 -69.970 1.00 26.92 407 TYR A CA 1
ATOM 3119 C C . TYR A 1 407 ? 20.636 8.795 -71.355 1.00 26.92 407 TYR A C 1
ATOM 3121 O O . TYR A 1 407 ? 20.632 9.511 -72.354 1.00 26.92 407 TYR A O 1
ATOM 3129 N N . ALA A 1 408 ? 20.296 7.505 -71.383 1.00 24.48 408 ALA A N 1
ATOM 3130 C CA . ALA A 1 408 ? 19.651 6.815 -72.502 1.00 24.48 408 ALA A CA 1
ATOM 3131 C C . ALA A 1 408 ? 18.482 5.959 -71.969 1.00 24.48 408 ALA A C 1
ATOM 3133 O O . ALA A 1 408 ? 18.496 5.599 -70.788 1.00 24.48 408 ALA A O 1
ATOM 3134 N N . GLU A 1 409 ? 17.481 5.720 -72.824 1.00 31.44 409 GLU A N 1
ATOM 3135 C CA . GLU A 1 409 ? 16.130 5.206 -72.496 1.00 31.44 409 GLU A CA 1
ATOM 3136 C C . GLU A 1 409 ? 16.070 3.761 -71.960 1.00 31.44 409 GLU A C 1
ATOM 3138 O O . GLU A 1 409 ? 16.797 2.888 -72.489 1.00 31.44 409 GLU A O 1
#

pLDDT: mean 77.89, std 24.58, range [23.11, 98.88]